Protein AF-A0A7S1RX67-F1 (afdb_monomer_lite)

Radius of gyration: 42.25 Å; chains: 1; bounding box: 93×53×155 Å

Secondary structure (DSSP, 8-state):
-HHHHHHHHHHHHHHHHHHHHHHHHHHHHHHHHHHHHHHHHHHHHHHHHHHHHHHHHHHHHHHHHHHHHHHHHHHHHHHHHHHHHHHT--TTSSSSPPPHHHHHHHHHHHHHHHHHHHHHHHHHHHHHHHHHHHHHHIIIIIS---PPPHHHHHHH---HHHHHTS-HHHHTPPTTTS--S----GGGS---TT--------TTSPP--------HHHHHHHHHHHHHSTT-------TTBPPHHHHHHHHHHTTTHHHHHHHHHHHHHHHHHHHHHHHHHHHHHHHHTS--HHHHHHHHHHHHHHHHHHHHHH-PPPSSS--SSTTGGGHHHHHHHHHHHHHHHHT-SS--HHHHHHHHHHHHHHHHHHHHHHHHHHHHHSPPPTTS-------TTS----TTS---GGGTTT-------SBPPTT---HHHHHHHHTS-----S--S------PPP----PPP-----TTTTS----HHHHHHHHHHHHHHHHHHHHHHHHHHHHHSSSSSSS----S---TT-----GGGGT--TT--SPTTSSPPPHHHHHHHHHHTTTSTTTGGGTTT--TT-----HHHHHHHHHHHHHHHS--

Foldseek 3Di:
DVVVVVVVVVVVVVVLQVVLLVVLLVVVVVVLVVLLVVVVVLLVVLQVVLVVLLVVLCVQLVVLQVLLVVLLVLLVVLLVVLVCCVPVLQFAPQFAHFWLLLVLQQVLLSVLLNLLSVLLNVLSVQLNVLSVVLSVCCDVQPSDRQDADPVNVVVSRDDSVVLVVDDPCSSRDDPPPPDPPDRPPCVPVPPVPPDPDPDPDPPPPPDDPPPDPDDPVVVVSVVCVCVSHLNNCPPDDPQFFDDPSLVSSLVSSVVRLLSSQSSVVSNLSSVLSSLSSVLSSLLRRCCTNVVHLVVSVVVLLVSLVVSVVSCVVQFDPFPFDPQPQPPLLNLSSVLSVLVSQLSVLLPDLAFDLVSLLSSLVSSLSSLVSQLSNLVSSLVQLFFDDLVGQDQFDPDVPAQDDDSPDGHRRRRRRVPPRDRGDGTDDVPDGDSSNVSSVVVVPPPVPDPPDDPDPPDPDPPPVPPPPPPDCPPCNPDPDDRSSVVVSVSSVVSSVSSVVSSVVSVVCQQVQDDDGSGHDGPRAGSSNHPDPQQVNQVQQDPDRDHPPPDDDDPVSVVVSVVCVVVCVVPPVPPPVDDPDDDPDRVVVVSVCVVVVVVVPPDD

pLDDT: mean 78.32, std 19.46, range [37.94, 98.62]

Sequence (600 aa):
MASAAAAEAAFGAGAAALGLFSYNRGNFQYDASLRFERFNAGREFALEQAEQYRGDMRALSALTQKKNTMYAIMASLCMALCVALYCAGRLGLHGPSPPAWIMGLWYTNNAAAFSFMALAIWLATHAAFRAQSASVSLLTRKIRVPVPTLKQLDQARKFASEFEQQSWGDMFRVPYISNNGAPKTDDTVEVKAGGKGSGSRSHSAPPGRRSRPASSWVREEFETDRAGTITGCAPMLPADAAPEHFRLYLQLQKEWFAYDIYARVCILLGLLSYVHALGYYGLGHINIELRAFWVAYATGFVLMVLHALLLRFDVVPSRSRREMLPRCEWLGPLAWLPAAIAMSLDFRVQFSYTAVAVCWVLIFISYAMQLLYTLRLLEIVLPDDRRSPLRPEERIGSSWWPESWRIPSTFQHVLYLVAPPRSLQPGQHDIVREIKEGASGDAEDGRAGDAGVAKPAPRTEVHPPAGPETPFGRTRHIEPWRLVASVVAALCAAWAFLLAGCVVDVVLGEQALVTAPHWSRPPMTRLSLEPHELGTPIGFPWPAGARPWLPEQMAWHEEKRRAEMETLGARRLSAPGAPRGSGVSAALDGLLSVLARAPR

Structure (mmCIF, N/CA/C/O backbone):
data_AF-A0A7S1RX67-F1
#
_entry.id   AF-A0A7S1RX67-F1
#
loop_
_atom_site.group_PDB
_atom_site.id
_atom_site.type_symbol
_atom_site.label_atom_id
_atom_site.label_alt_id
_atom_site.label_comp_id
_atom_site.label_asym_id
_atom_site.label_entity_id
_atom_site.label_seq_id
_atom_site.pdbx_PDB_ins_code
_atom_site.Cartn_x
_atom_site.Cartn_y
_atom_site.Cartn_z
_atom_site.occupancy
_atom_site.B_iso_or_equiv
_atom_site.auth_seq_id
_atom_site.auth_comp_id
_atom_site.auth_asym_id
_atom_site.auth_atom_id
_atom_site.pdbx_PDB_model_num
ATOM 1 N N . MET A 1 1 ? -46.265 -7.066 96.663 1.00 54.28 1 MET A N 1
ATOM 2 C CA . MET A 1 1 ? -44.890 -6.724 96.231 1.00 54.28 1 MET A CA 1
ATOM 3 C C . MET A 1 1 ? -44.466 -7.438 94.943 1.00 54.28 1 MET A C 1
ATOM 5 O O . MET A 1 1 ? -43.880 -6.774 94.104 1.00 54.28 1 MET A O 1
ATOM 9 N N . ALA A 1 2 ? -44.816 -8.712 94.705 1.00 53.94 2 ALA A N 1
ATOM 10 C CA . ALA A 1 2 ? -44.448 -9.414 93.460 1.00 53.94 2 ALA A CA 1
ATOM 11 C C . ALA A 1 2 ? -45.041 -8.817 92.156 1.00 53.94 2 ALA A C 1
ATOM 13 O O . ALA A 1 2 ? -44.400 -8.878 91.114 1.00 53.94 2 ALA A O 1
ATOM 14 N N . SER A 1 3 ? -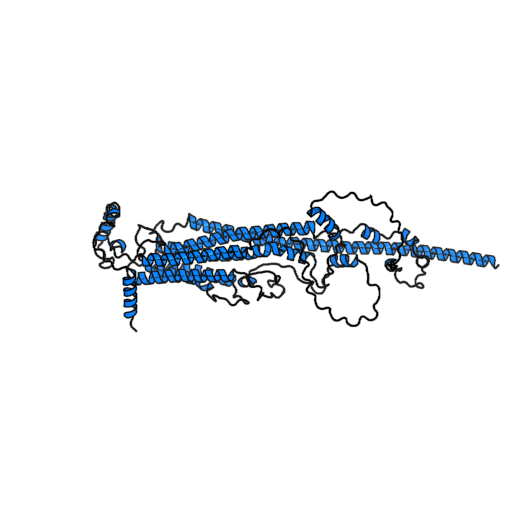46.225 -8.190 92.201 1.00 62.12 3 SER A N 1
ATOM 15 C CA . SER A 1 3 ? -46.851 -7.567 91.019 1.00 62.12 3 SER A CA 1
ATOM 16 C C . SER A 1 3 ? -46.200 -6.246 90.586 1.00 62.12 3 SER A C 1
ATOM 18 O O . SER A 1 3 ? -46.192 -5.938 89.399 1.00 62.12 3 SER A O 1
ATOM 20 N N . ALA A 1 4 ? -45.629 -5.482 91.522 1.00 68.25 4 ALA A N 1
ATOM 21 C CA . ALA A 1 4 ? -44.970 -4.207 91.225 1.00 68.25 4 ALA A CA 1
ATOM 22 C C . ALA A 1 4 ? -43.595 -4.422 90.571 1.00 68.25 4 ALA A C 1
ATOM 24 O O . ALA A 1 4 ? -43.292 -3.796 89.561 1.00 68.25 4 ALA A O 1
ATOM 25 N N . ALA A 1 5 ? -42.820 -5.391 91.072 1.00 69.62 5 ALA A N 1
ATOM 26 C CA . ALA A 1 5 ? -41.531 -5.765 90.487 1.00 69.62 5 ALA A CA 1
ATOM 27 C C . ALA A 1 5 ? -41.673 -6.338 89.062 1.00 69.62 5 ALA A C 1
ATOM 29 O O . ALA A 1 5 ? -40.846 -6.068 88.196 1.00 69.62 5 ALA A O 1
ATOM 30 N N . ALA A 1 6 ? -42.748 -7.090 88.790 1.00 69.94 6 ALA A N 1
ATOM 31 C CA . ALA A 1 6 ? -43.045 -7.587 87.446 1.00 69.94 6 ALA A CA 1
ATOM 32 C C . ALA A 1 6 ? -43.412 -6.456 86.466 1.00 69.94 6 ALA A C 1
ATOM 34 O O . ALA A 1 6 ? -43.026 -6.510 85.300 1.00 69.94 6 ALA A O 1
ATOM 35 N N . ALA A 1 7 ? -44.115 -5.420 86.936 1.00 71.19 7 ALA A N 1
ATOM 36 C CA . ALA A 1 7 ? -44.466 -4.258 86.123 1.00 71.19 7 ALA A CA 1
ATOM 37 C C . ALA A 1 7 ? -43.240 -3.385 85.796 1.00 71.19 7 ALA A C 1
ATOM 39 O O . ALA A 1 7 ? -43.078 -2.985 84.645 1.00 71.19 7 ALA A O 1
ATOM 40 N N . GLU A 1 8 ? -42.344 -3.147 86.760 1.00 73.38 8 GLU A N 1
ATOM 41 C CA . GLU A 1 8 ? -41.085 -2.424 86.516 1.00 73.38 8 GLU A CA 1
ATOM 42 C C . GLU A 1 8 ? -40.151 -3.190 85.569 1.00 73.38 8 GLU A C 1
ATOM 44 O O . GLU A 1 8 ? -39.600 -2.599 84.641 1.00 73.38 8 GLU A O 1
ATOM 49 N N . ALA A 1 9 ? -40.026 -4.512 85.733 1.00 72.81 9 ALA A N 1
ATOM 50 C CA . ALA A 1 9 ? -39.234 -5.347 84.830 1.00 72.81 9 ALA A CA 1
ATOM 51 C C . ALA A 1 9 ? -39.811 -5.369 83.401 1.00 72.81 9 ALA A C 1
ATOM 53 O O . ALA A 1 9 ? -39.056 -5.280 82.432 1.00 72.81 9 ALA A O 1
ATOM 54 N N . ALA A 1 10 ? -41.140 -5.428 83.255 1.00 74.50 10 ALA A N 1
ATOM 55 C CA . ALA A 1 10 ? -41.805 -5.356 81.954 1.00 74.50 10 ALA A CA 1
ATOM 56 C C . ALA A 1 10 ? -41.631 -3.980 81.286 1.00 74.50 10 ALA A C 1
ATOM 58 O O . ALA A 1 10 ? -41.394 -3.909 80.079 1.00 74.50 10 ALA A O 1
ATOM 59 N N . PHE A 1 11 ? -41.689 -2.890 82.060 1.00 79.88 11 PHE A N 1
ATOM 60 C CA . PHE A 1 11 ? -41.473 -1.535 81.547 1.00 79.88 11 PHE A CA 1
ATOM 61 C C . PHE A 1 11 ? -40.015 -1.317 81.116 1.00 79.88 11 PHE A C 1
ATOM 63 O O . PHE A 1 11 ? -39.762 -0.789 80.033 1.00 79.88 11 PHE A O 1
ATOM 70 N N . GLY A 1 12 ? -39.052 -1.796 81.914 1.00 79.75 12 GLY A N 1
ATOM 71 C CA . GLY A 1 12 ? -37.626 -1.764 81.581 1.00 79.75 12 GLY A CA 1
ATOM 72 C C . GLY A 1 12 ? -37.285 -2.591 80.337 1.00 79.75 12 GLY A C 1
ATOM 73 O O . GLY A 1 12 ? -36.572 -2.109 79.456 1.00 79.75 12 GLY A O 1
ATOM 74 N N . ALA A 1 13 ? -37.851 -3.796 80.208 1.00 80.75 13 ALA A N 1
ATOM 75 C CA . ALA A 1 13 ? -37.691 -4.632 79.018 1.00 80.75 13 ALA A CA 1
ATOM 76 C C . ALA A 1 13 ? -38.322 -3.991 77.769 1.00 80.75 13 ALA A C 1
ATOM 78 O O . ALA A 1 13 ? -37.726 -4.030 76.694 1.00 80.75 13 ALA A O 1
ATOM 79 N N . GLY A 1 14 ? -39.487 -3.348 77.909 1.00 83.75 14 GLY A N 1
ATOM 80 C CA . GLY A 1 14 ? -40.140 -2.609 76.826 1.00 83.75 14 GLY A CA 1
ATOM 81 C C . GLY A 1 14 ? -39.328 -1.399 76.355 1.00 83.75 14 GLY A C 1
ATOM 82 O O . GLY A 1 14 ? -39.130 -1.221 75.154 1.00 83.75 14 GLY A O 1
ATOM 83 N N . ALA A 1 15 ? -38.788 -0.605 77.285 1.00 85.81 15 ALA A N 1
ATOM 84 C CA . ALA A 1 15 ? -37.923 0.529 76.963 1.00 85.81 15 ALA A CA 1
ATOM 85 C C . ALA A 1 15 ? -36.615 0.083 76.283 1.00 85.81 15 ALA A C 1
ATOM 87 O O . ALA A 1 15 ? -36.203 0.684 75.290 1.00 85.81 15 ALA A O 1
ATOM 88 N N . ALA A 1 16 ? -36.000 -1.006 76.758 1.00 85.38 16 ALA A N 1
ATOM 89 C CA . ALA A 1 16 ? -34.810 -1.586 76.137 1.00 85.38 16 ALA A CA 1
ATOM 90 C C . ALA A 1 16 ? -35.102 -2.148 74.734 1.00 85.38 16 ALA A C 1
ATOM 92 O O . ALA A 1 16 ? -34.321 -1.916 73.813 1.00 85.38 16 ALA A O 1
ATOM 93 N N . ALA A 1 17 ? -36.239 -2.826 74.539 1.00 85.56 17 ALA A N 1
ATOM 94 C CA . ALA A 1 17 ? -36.658 -3.342 73.235 1.00 85.56 17 ALA A CA 1
ATOM 95 C C . ALA A 1 17 ? -36.940 -2.213 72.226 1.00 85.56 17 ALA A C 1
ATOM 97 O O . ALA A 1 17 ? -36.515 -2.303 71.075 1.00 85.56 17 ALA A O 1
ATOM 98 N N . LEU A 1 18 ? -37.588 -1.123 72.653 1.00 89.69 18 LEU A N 1
ATOM 99 C CA . LEU A 1 18 ? -37.806 0.072 71.825 1.00 89.69 18 LEU A CA 1
ATOM 100 C C . LEU A 1 18 ? -36.490 0.797 71.500 1.00 89.69 18 LEU A C 1
ATOM 102 O O . LEU A 1 18 ? -36.287 1.247 70.368 1.00 89.69 18 LEU A O 1
ATOM 106 N N . GLY A 1 19 ? -35.572 0.874 72.467 1.00 90.69 19 GLY A N 1
ATOM 107 C CA . GLY A 1 19 ? -34.217 1.391 72.272 1.00 90.69 19 GLY A CA 1
ATOM 108 C C . GLY A 1 19 ? -33.421 0.577 71.246 1.00 90.69 19 GLY A C 1
ATOM 109 O O . GLY A 1 19 ? -32.862 1.143 70.310 1.00 90.69 19 GLY A O 1
ATOM 110 N N . LEU A 1 20 ? -33.437 -0.753 71.356 1.00 88.62 20 LEU A N 1
ATOM 111 C CA . LEU A 1 20 ? -32.789 -1.662 70.403 1.00 88.62 20 LEU A CA 1
ATOM 112 C C . LEU A 1 20 ? -33.409 -1.570 69.006 1.00 88.62 20 LEU A C 1
ATOM 114 O O . LEU A 1 20 ? -32.685 -1.463 68.019 1.00 88.62 20 LEU A O 1
ATOM 118 N N . PHE A 1 21 ? -34.740 -1.552 68.916 1.00 91.62 21 PHE A N 1
ATOM 119 C CA . PHE A 1 21 ? -35.448 -1.417 67.645 1.00 91.62 21 PHE A CA 1
ATOM 120 C C . PHE A 1 21 ? -35.114 -0.097 66.942 1.00 91.62 21 PHE A C 1
ATOM 122 O O . PHE A 1 21 ? -34.783 -0.092 65.757 1.00 91.62 21 PHE A O 1
ATOM 129 N N . SER A 1 22 ? -35.169 1.027 67.666 1.00 92.06 22 SER A N 1
ATOM 130 C CA . SER A 1 22 ? -34.840 2.341 67.099 1.00 92.06 22 SER A CA 1
ATOM 131 C C . SER A 1 22 ? -33.378 2.430 66.651 1.00 92.06 22 SER A C 1
ATOM 133 O O . SER A 1 22 ? -33.113 2.932 65.557 1.00 92.06 22 SER A O 1
ATOM 135 N N . TYR A 1 23 ? -32.447 1.870 67.428 1.00 91.44 23 TYR A N 1
ATOM 136 C CA . TYR A 1 23 ? -31.034 1.789 67.061 1.00 91.44 23 TYR A CA 1
ATOM 137 C C . TYR A 1 23 ? -30.811 0.952 65.794 1.00 91.44 23 TYR A C 1
ATOM 139 O O . TYR A 1 23 ? -30.184 1.427 64.847 1.00 91.44 23 TYR A O 1
ATOM 147 N N . ASN A 1 24 ? -31.365 -0.263 65.732 1.00 89.31 24 ASN A N 1
ATOM 148 C CA . ASN A 1 24 ? -31.209 -1.156 64.582 1.00 89.31 24 ASN A CA 1
ATOM 149 C C . ASN A 1 24 ? -31.867 -0.593 63.323 1.00 89.31 24 ASN A C 1
ATOM 151 O O . ASN A 1 24 ? -31.288 -0.690 62.243 1.00 89.31 24 ASN A O 1
ATOM 155 N N . ARG A 1 25 ? -33.025 0.063 63.456 1.00 91.62 25 ARG A N 1
ATOM 156 C CA . ARG A 1 25 ? -33.674 0.778 62.352 1.00 91.62 25 ARG A CA 1
ATOM 157 C C . ARG A 1 25 ? -32.799 1.915 61.830 1.00 91.62 25 ARG A C 1
ATOM 159 O O . ARG A 1 25 ? -32.645 2.051 60.619 1.00 91.62 25 ARG A O 1
ATOM 166 N N . GLY A 1 26 ? -32.221 2.718 62.726 1.00 92.81 26 GLY A N 1
ATOM 167 C CA . GLY A 1 26 ? -31.303 3.799 62.358 1.00 92.81 26 GLY A CA 1
ATOM 168 C C . GLY A 1 26 ? -30.044 3.275 61.665 1.00 92.81 26 GLY A C 1
ATOM 169 O O . GLY A 1 26 ? -29.654 3.788 60.619 1.00 92.81 26 GLY A O 1
ATOM 170 N N . ASN A 1 27 ? -29.460 2.196 62.189 1.00 89.19 27 ASN A N 1
ATOM 171 C CA . ASN A 1 27 ? -28.292 1.553 61.593 1.00 89.19 27 ASN A CA 1
ATOM 172 C C . ASN A 1 27 ? -28.611 0.924 60.224 1.00 89.19 27 ASN A C 1
ATOM 174 O O . ASN A 1 27 ? -27.826 1.055 59.289 1.00 89.19 27 ASN A O 1
ATOM 178 N N . PHE A 1 28 ? -29.787 0.305 60.068 1.00 87.31 28 PHE A N 1
ATOM 179 C CA . PHE A 1 28 ? -30.263 -0.199 58.778 1.00 87.31 28 PHE A CA 1
ATOM 180 C C . PHE A 1 28 ? -30.404 0.930 57.755 1.00 87.31 28 PHE A C 1
ATOM 182 O O . PHE A 1 28 ? -29.954 0.782 56.623 1.00 87.31 28 PHE A O 1
ATOM 189 N N . GLN A 1 29 ? -30.999 2.063 58.141 1.00 89.38 29 GLN A N 1
ATOM 190 C CA . GLN A 1 29 ? -31.140 3.223 57.257 1.00 89.38 29 GLN A CA 1
ATOM 191 C C . GLN A 1 29 ? -29.779 3.802 56.850 1.00 89.38 29 GLN A C 1
ATOM 193 O O . GLN A 1 29 ? -29.591 4.134 55.682 1.00 89.38 29 GLN A O 1
ATOM 198 N N . TYR A 1 30 ? -28.828 3.871 57.783 1.00 90.56 30 TYR A N 1
ATOM 199 C CA . TYR A 1 30 ? -27.465 4.328 57.514 1.00 90.56 30 TYR A CA 1
ATOM 200 C C . TYR A 1 30 ? -26.695 3.378 56.579 1.00 90.56 30 TYR A C 1
ATOM 202 O O . TYR A 1 30 ? -26.068 3.815 55.613 1.00 90.56 30 TYR A O 1
ATOM 210 N N . ASP A 1 31 ? -26.775 2.063 56.797 1.00 85.56 31 ASP A N 1
ATOM 211 C CA . ASP A 1 31 ? -26.164 1.089 55.885 1.00 85.56 31 ASP A CA 1
ATOM 212 C C . ASP A 1 31 ? -26.857 1.097 54.513 1.00 85.56 31 ASP A C 1
ATOM 214 O O . ASP A 1 31 ? -26.191 1.027 53.482 1.00 85.56 31 ASP A O 1
ATOM 218 N N . ALA A 1 32 ? -28.183 1.264 54.466 1.00 85.44 32 ALA A N 1
ATOM 219 C CA . ALA A 1 32 ? -28.921 1.423 53.215 1.00 85.44 32 ALA A CA 1
ATOM 220 C C . ALA A 1 32 ? -28.439 2.650 52.420 1.00 85.44 32 ALA A C 1
ATOM 222 O O . ALA A 1 32 ? -28.212 2.526 51.213 1.00 85.44 32 ALA A O 1
ATOM 223 N N . SER A 1 33 ? -28.200 3.798 53.073 1.00 89.06 33 SER A N 1
ATOM 224 C CA . SER A 1 33 ? -27.614 4.965 52.399 1.00 89.06 33 SER A CA 1
ATOM 225 C C . SER A 1 33 ? -26.193 4.690 51.908 1.00 89.06 33 SER A C 1
ATOM 227 O O . SER A 1 33 ? -25.906 4.949 50.742 1.00 89.06 33 SER A O 1
ATOM 229 N N . LEU A 1 34 ? -25.332 4.067 52.723 1.00 88.56 34 LEU A N 1
ATOM 230 C CA . LEU A 1 34 ? -23.962 3.725 52.317 1.00 88.56 34 LEU A CA 1
ATOM 231 C C . LEU A 1 34 ? -23.909 2.696 51.176 1.00 88.56 34 LEU A C 1
ATOM 233 O O . LEU A 1 34 ? -22.996 2.718 50.350 1.00 88.56 34 LEU A O 1
ATOM 237 N N . ARG A 1 35 ? -24.852 1.750 51.110 1.00 84.50 35 ARG A N 1
ATOM 238 C CA . ARG A 1 35 ? -24.973 0.808 49.982 1.00 84.50 35 ARG A CA 1
ATOM 239 C C . ARG A 1 35 ? -25.357 1.535 48.702 1.00 84.50 35 ARG A C 1
ATOM 241 O O . ARG A 1 35 ? -24.759 1.269 47.662 1.00 84.50 35 ARG A O 1
ATOM 248 N N . PHE A 1 36 ? -26.317 2.454 48.779 1.00 88.06 36 PHE A N 1
ATOM 249 C CA . PHE A 1 36 ? -26.722 3.252 47.628 1.00 88.06 36 PHE A CA 1
ATOM 250 C C . PHE A 1 36 ? -25.599 4.192 47.163 1.00 88.06 36 PHE A C 1
ATOM 252 O O . PHE A 1 36 ? -25.351 4.303 45.965 1.00 88.06 36 PHE A O 1
ATOM 259 N N . GLU A 1 37 ? -24.856 4.802 48.090 1.00 91.75 37 GLU A N 1
ATOM 260 C CA . GLU A 1 37 ? -23.658 5.591 47.778 1.00 91.75 37 GLU A CA 1
ATOM 261 C C . GLU A 1 37 ? -22.576 4.747 47.099 1.00 91.75 37 GLU A C 1
ATOM 263 O O . GLU A 1 37 ? -22.081 5.137 46.045 1.00 91.75 37 GLU A O 1
ATOM 268 N N . ARG A 1 38 ? -22.261 3.554 47.625 1.00 87.00 38 ARG A N 1
ATOM 269 C CA . ARG A 1 38 ? -21.323 2.614 46.980 1.00 87.00 38 ARG A CA 1
ATOM 270 C C . ARG A 1 38 ? -21.782 2.208 45.582 1.00 87.00 38 ARG A C 1
ATOM 272 O O . ARG A 1 38 ? -20.966 2.151 44.665 1.00 87.00 38 ARG A O 1
ATOM 279 N N . PHE A 1 39 ? -23.079 1.949 45.411 1.00 87.00 39 PHE A N 1
ATOM 280 C CA . PHE A 1 39 ? -23.664 1.663 44.105 1.00 87.00 39 PHE A CA 1
ATOM 281 C C . PHE A 1 39 ? -23.451 2.833 43.136 1.00 87.00 39 PHE A C 1
ATOM 283 O O . PHE A 1 39 ? -22.985 2.613 42.020 1.00 87.00 39 PHE A O 1
ATOM 290 N N . ASN A 1 40 ? -23.730 4.068 43.560 1.00 91.06 40 ASN A N 1
ATOM 291 C CA . ASN A 1 40 ? -23.534 5.255 42.728 1.00 91.06 40 ASN A CA 1
ATOM 292 C C . ASN A 1 40 ? -22.056 5.490 42.395 1.00 91.06 40 ASN A C 1
ATOM 294 O O . ASN A 1 40 ? -21.748 5.713 41.229 1.00 91.06 40 ASN A O 1
ATOM 298 N N . ALA A 1 41 ? -21.150 5.361 43.368 1.00 91.31 41 ALA A N 1
ATOM 299 C CA . ALA A 1 41 ? -19.711 5.518 43.155 1.00 91.31 41 ALA A CA 1
ATOM 300 C C . ALA A 1 41 ? -19.168 4.491 42.148 1.00 91.31 41 ALA A C 1
ATOM 302 O O . ALA A 1 41 ? -18.464 4.844 41.206 1.00 91.31 41 ALA A O 1
ATOM 303 N N . GLY A 1 42 ? -19.563 3.217 42.275 1.00 87.31 42 GLY A N 1
ATOM 304 C CA . GLY A 1 42 ? -19.204 2.188 41.295 1.00 87.31 42 GLY A CA 1
ATOM 305 C C . GLY A 1 42 ? -19.714 2.518 39.889 1.00 87.31 42 GLY A C 1
ATOM 306 O O . GLY A 1 42 ? -19.028 2.270 38.899 1.00 87.31 42 GLY A O 1
ATOM 307 N N . ARG A 1 43 ? -20.900 3.131 39.780 1.00 87.50 43 ARG A N 1
ATOM 308 C CA . ARG A 1 43 ? -21.431 3.599 38.494 1.00 87.50 43 ARG A CA 1
ATOM 309 C C . ARG A 1 43 ? -20.689 4.799 37.948 1.00 87.50 43 ARG A C 1
ATOM 311 O O . ARG A 1 43 ? -20.453 4.812 36.750 1.00 87.50 43 ARG A O 1
ATOM 318 N N . GLU A 1 44 ? -20.308 5.754 38.778 1.00 93.25 44 GLU A N 1
ATOM 319 C CA . GLU A 1 44 ? -19.512 6.907 38.359 1.00 93.25 44 GLU A CA 1
ATOM 320 C C . GLU A 1 44 ? -18.194 6.458 37.717 1.00 93.25 44 GLU A C 1
ATOM 322 O O . GLU A 1 44 ? -17.943 6.789 36.559 1.00 93.25 44 GLU A O 1
ATOM 327 N N . PHE A 1 45 ? -17.446 5.559 38.366 1.00 92.62 45 PHE A N 1
ATOM 328 C CA . PHE A 1 45 ? -16.233 4.981 37.773 1.00 92.62 45 PHE A CA 1
ATOM 329 C C . PHE A 1 45 ? -16.507 4.207 36.472 1.00 92.62 45 PHE A C 1
ATOM 331 O O . PHE A 1 45 ? -15.725 4.272 35.523 1.00 92.62 45 PHE A O 1
ATOM 338 N N . ALA A 1 46 ? -17.637 3.499 36.381 1.00 87.94 46 ALA A N 1
ATOM 339 C CA . ALA A 1 46 ? -18.037 2.811 35.152 1.00 87.94 46 ALA A CA 1
ATOM 340 C C . ALA A 1 46 ? -18.374 3.781 34.010 1.00 87.94 46 ALA A C 1
ATOM 342 O O . ALA A 1 46 ? -18.109 3.483 32.844 1.00 87.94 46 ALA A O 1
ATOM 343 N N . LEU A 1 47 ? -18.991 4.922 34.330 1.00 91.19 47 LEU A N 1
ATOM 344 C CA . LEU A 1 47 ? -19.303 5.983 33.376 1.00 91.19 47 LEU A CA 1
ATOM 345 C C . LEU A 1 47 ? -18.013 6.606 32.838 1.00 91.19 47 LEU A C 1
ATOM 347 O O . LEU A 1 47 ? -17.868 6.715 31.620 1.00 91.19 47 LEU A O 1
ATOM 351 N N . GLU A 1 48 ? -17.066 6.933 33.719 1.00 94.94 48 GLU A N 1
ATOM 352 C CA . GLU A 1 48 ? -15.748 7.453 33.342 1.00 94.94 48 GLU A CA 1
ATOM 353 C C . GLU A 1 48 ? -14.978 6.458 32.465 1.00 94.94 48 GLU A C 1
ATOM 355 O O . GLU A 1 48 ? -14.457 6.821 31.409 1.00 94.94 48 GLU A O 1
ATOM 360 N N . GLN A 1 49 ? -14.955 5.175 32.836 1.00 92.06 49 GLN A N 1
ATOM 361 C CA . GLN A 1 49 ? -14.298 4.150 32.024 1.00 92.06 49 GLN A CA 1
ATOM 362 C C . GLN A 1 49 ? -14.992 3.958 30.665 1.00 92.06 49 GLN A C 1
ATOM 364 O O . GLN A 1 49 ? -14.328 3.812 29.637 1.00 92.06 49 GLN A O 1
ATOM 369 N N . ALA A 1 50 ? -16.325 4.011 30.609 1.00 91.12 50 ALA A N 1
ATOM 370 C CA . ALA A 1 50 ? -17.049 3.975 29.341 1.00 91.12 50 ALA A CA 1
ATOM 371 C C . ALA A 1 50 ? -16.741 5.205 28.467 1.00 91.12 50 ALA A C 1
ATOM 373 O O . ALA A 1 50 ? -16.685 5.093 27.238 1.00 91.12 50 ALA A O 1
ATOM 374 N N . GLU A 1 51 ? -16.517 6.376 29.066 1.00 94.75 51 GLU A N 1
ATOM 375 C CA . GLU A 1 51 ? -16.046 7.558 28.348 1.00 94.75 51 GLU A CA 1
ATOM 376 C C . GLU A 1 51 ? -14.631 7.361 27.789 1.00 94.75 51 GLU A C 1
ATOM 378 O O . GLU A 1 51 ? -14.416 7.661 26.609 1.00 94.75 51 GLU A O 1
ATOM 383 N N . GLN A 1 52 ? -13.712 6.769 28.562 1.00 94.75 52 GLN A N 1
ATOM 384 C CA . GLN A 1 52 ? -12.377 6.386 28.082 1.00 94.75 52 GLN A CA 1
ATOM 385 C C . GLN A 1 52 ? -12.472 5.448 26.874 1.00 94.75 52 GLN A C 1
ATOM 387 O O . GLN A 1 52 ? -11.882 5.739 25.835 1.00 94.75 52 GLN A O 1
ATOM 392 N N . TYR A 1 53 ? -13.317 4.411 26.934 1.00 94.12 53 TYR A N 1
ATOM 393 C CA . TYR A 1 53 ? -13.533 3.502 25.801 1.00 94.12 53 TYR A CA 1
ATOM 394 C C . TYR A 1 53 ? -14.017 4.252 24.562 1.00 94.12 53 TYR A C 1
ATOM 396 O O . TYR A 1 53 ? -13.562 4.008 23.447 1.00 94.12 53 TYR A O 1
ATOM 404 N N . ARG A 1 54 ? -14.930 5.214 24.722 1.00 94.62 54 ARG A N 1
ATOM 405 C CA . ARG A 1 54 ? -15.388 6.049 23.601 1.00 94.62 54 ARG A CA 1
ATOM 406 C C . ARG A 1 54 ? -14.267 6.951 23.077 1.00 94.62 54 ARG A C 1
ATOM 408 O O . ARG A 1 54 ? -14.212 7.195 21.870 1.00 94.62 54 ARG A O 1
ATOM 415 N N . GLY A 1 55 ? -13.400 7.454 23.953 1.00 96.69 55 GLY A N 1
ATOM 416 C CA . GLY A 1 55 ? -12.188 8.198 23.612 1.00 96.69 55 GLY A CA 1
ATOM 417 C C . GLY A 1 55 ? -11.225 7.377 22.755 1.00 96.69 55 GLY A C 1
ATOM 418 O O . GLY A 1 55 ? -10.884 7.808 21.650 1.00 96.69 55 GLY A O 1
ATOM 419 N N . ASP A 1 56 ? -10.889 6.166 23.198 1.00 95.31 56 ASP A N 1
ATOM 420 C CA . ASP A 1 56 ? -9.986 5.239 22.504 1.00 95.31 56 ASP A CA 1
ATOM 421 C C . ASP A 1 56 ? -10.476 4.937 21.087 1.00 95.31 56 ASP A C 1
ATOM 423 O O . ASP A 1 56 ? -9.735 5.036 20.108 1.00 95.31 56 ASP A O 1
ATOM 427 N N . MET A 1 57 ? -11.770 4.663 20.943 1.00 94.31 57 MET A N 1
ATOM 428 C CA . MET A 1 57 ? -12.391 4.374 19.651 1.00 94.31 57 MET A CA 1
ATOM 429 C C . MET A 1 57 ? -12.317 5.545 18.675 1.00 94.31 57 MET A C 1
ATOM 431 O O . MET A 1 57 ? -12.032 5.357 17.484 1.00 94.31 57 MET A O 1
ATOM 435 N N . ARG A 1 58 ? -12.558 6.768 19.161 1.00 96.06 58 ARG A N 1
ATOM 436 C CA . ARG A 1 58 ? -12.400 7.982 18.353 1.00 96.06 58 ARG A CA 1
ATOM 437 C C . ARG A 1 58 ? -10.940 8.176 17.966 1.00 96.06 58 ARG A C 1
ATOM 439 O O . ARG A 1 58 ? -10.680 8.417 16.794 1.00 96.06 58 ARG A O 1
ATOM 446 N N . ALA A 1 59 ? -10.001 8.017 18.896 1.00 96.12 59 ALA A N 1
ATOM 447 C CA . ALA A 1 59 ? -8.577 8.203 18.636 1.00 96.12 59 ALA A CA 1
ATOM 448 C C . ALA A 1 59 ? -8.033 7.193 17.607 1.00 96.12 59 ALA A C 1
ATOM 450 O O . ALA A 1 59 ? -7.416 7.589 16.616 1.00 96.12 59 ALA A O 1
ATOM 451 N N . LEU A 1 60 ? -8.327 5.901 17.782 1.00 93.75 60 LEU A N 1
ATOM 452 C CA . LEU A 1 60 ? -7.884 4.828 16.885 1.00 93.75 60 LEU A CA 1
ATOM 453 C C . LEU A 1 60 ? -8.436 4.992 15.460 1.00 93.75 60 LEU A C 1
ATOM 455 O O . LEU A 1 60 ? -7.706 4.855 14.470 1.00 93.75 60 LEU A O 1
ATOM 459 N N . SER A 1 61 ? -9.723 5.324 15.341 1.00 95.06 61 SER A N 1
ATOM 460 C CA . SER A 1 61 ? -10.352 5.554 14.035 1.00 95.06 61 SER A CA 1
ATOM 461 C C . SER A 1 61 ? -9.891 6.862 13.384 1.00 95.06 61 SER A C 1
ATOM 463 O O . SER A 1 61 ? -9.618 6.874 12.181 1.00 95.06 61 SER A O 1
ATOM 465 N N . ALA A 1 62 ? -9.725 7.938 14.159 1.00 96.25 62 ALA A N 1
ATOM 466 C CA . ALA A 1 62 ? -9.216 9.221 13.677 1.00 96.25 62 ALA A CA 1
ATOM 467 C C . ALA A 1 62 ? -7.778 9.114 13.161 1.00 96.25 62 ALA A C 1
ATOM 469 O O . ALA A 1 62 ? -7.448 9.732 12.150 1.00 96.25 62 ALA A O 1
ATOM 470 N N . LEU A 1 63 ? -6.930 8.295 13.793 1.00 95.56 63 LEU A N 1
ATOM 471 C CA . LEU A 1 63 ? -5.580 8.029 13.296 1.00 95.56 63 LEU A CA 1
ATOM 472 C C . LEU A 1 63 ? -5.615 7.408 11.894 1.00 95.56 63 LEU A C 1
ATOM 474 O O . LEU A 1 63 ? -4.920 7.877 10.991 1.00 95.56 63 LEU A O 1
ATOM 478 N N . THR A 1 64 ? -6.463 6.394 11.695 1.00 95.88 64 THR A N 1
ATOM 479 C CA . THR A 1 64 ? -6.638 5.742 10.387 1.00 95.88 64 THR A CA 1
ATOM 480 C C . THR A 1 64 ? -7.145 6.734 9.342 1.00 95.88 64 THR A C 1
ATOM 482 O O . THR A 1 64 ? -6.601 6.784 8.239 1.00 95.88 64 THR A O 1
ATOM 485 N N . GLN A 1 65 ? -8.142 7.554 9.693 1.00 97.00 65 GLN A N 1
ATOM 486 C CA . GLN A 1 65 ? -8.688 8.591 8.813 1.00 97.00 65 GLN A CA 1
ATOM 487 C C . GLN A 1 65 ? -7.620 9.615 8.429 1.00 97.00 65 GLN A C 1
ATOM 489 O O . GLN A 1 65 ? -7.361 9.812 7.248 1.00 97.00 65 GLN A O 1
ATOM 494 N N . LYS A 1 66 ? -6.952 10.229 9.412 1.00 97.25 66 LYS A N 1
ATOM 495 C CA . LYS A 1 66 ? -5.941 11.266 9.176 1.00 97.25 66 LYS A CA 1
ATOM 496 C C . LYS A 1 66 ? -4.806 10.744 8.301 1.00 97.25 66 LYS A C 1
ATOM 498 O O . LYS A 1 66 ? -4.432 11.403 7.335 1.00 97.25 66 LYS A O 1
ATOM 503 N N . LYS A 1 67 ? -4.293 9.549 8.605 1.00 96.75 67 LYS A N 1
ATOM 504 C CA . LYS A 1 67 ? -3.227 8.906 7.830 1.00 96.75 67 LYS A CA 1
ATOM 505 C C . LYS A 1 67 ? -3.652 8.654 6.380 1.00 96.75 67 LYS A C 1
ATOM 507 O O . LYS A 1 67 ? -2.950 9.068 5.462 1.00 96.75 67 LYS A O 1
ATOM 512 N N . ASN A 1 68 ? -4.808 8.029 6.164 1.00 97.88 68 ASN A N 1
ATOM 513 C CA . ASN A 1 68 ? -5.280 7.713 4.816 1.00 97.88 68 ASN A CA 1
ATOM 514 C C . ASN A 1 68 ? -5.665 8.963 4.012 1.00 97.88 68 ASN A C 1
ATOM 516 O O . ASN A 1 68 ? -5.402 9.032 2.815 1.00 97.88 68 ASN A O 1
ATOM 520 N N . THR A 1 69 ? -6.193 10.003 4.653 1.00 98.06 69 THR A N 1
ATOM 521 C CA . THR A 1 69 ? -6.404 11.295 3.990 1.00 98.06 69 THR A CA 1
ATOM 522 C C . THR A 1 69 ? -5.080 1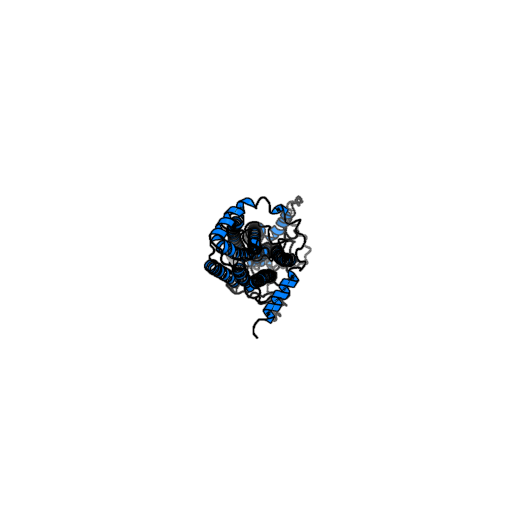1.892 3.506 1.00 98.06 69 THR A C 1
ATOM 524 O O . THR A 1 69 ? -5.004 12.361 2.373 1.00 98.06 69 THR A O 1
ATOM 527 N N . MET A 1 70 ? -4.007 11.814 4.303 1.00 98.12 70 MET A N 1
ATOM 528 C CA . MET A 1 70 ? -2.675 12.268 3.871 1.00 98.12 70 MET A CA 1
ATOM 529 C C . MET A 1 70 ? -2.131 11.439 2.702 1.00 98.12 70 MET A C 1
ATOM 531 O O . MET A 1 70 ? -1.552 12.000 1.773 1.00 98.12 70 MET A O 1
ATOM 535 N N . TYR A 1 71 ? -2.360 10.123 2.707 1.00 97.94 71 TYR A N 1
ATOM 536 C CA . TYR A 1 71 ? -2.029 9.247 1.580 1.00 97.94 71 TYR A CA 1
ATOM 537 C C . TYR A 1 71 ? -2.755 9.662 0.298 1.00 97.94 71 TYR A C 1
ATOM 539 O O . TYR A 1 71 ? -2.112 9.827 -0.737 1.00 97.94 71 TYR A O 1
ATOM 547 N N . ALA A 1 72 ? -4.064 9.907 0.371 1.00 98.50 72 ALA A N 1
ATOM 548 C CA . ALA A 1 72 ? -4.848 10.357 -0.774 1.00 98.50 72 ALA A CA 1
ATOM 549 C C . ALA A 1 72 ? -4.383 11.726 -1.304 1.00 98.50 72 ALA A C 1
ATOM 551 O O . ALA A 1 72 ? -4.266 11.899 -2.517 1.00 98.50 72 ALA A O 1
ATOM 552 N N . ILE A 1 73 ? -4.067 12.682 -0.421 1.00 98.44 73 ILE A N 1
ATOM 553 C CA . ILE A 1 73 ? -3.548 14.004 -0.814 1.00 98.44 73 ILE A CA 1
ATOM 554 C C . ILE A 1 73 ? -2.201 13.862 -1.530 1.00 98.44 73 ILE A C 1
ATOM 556 O O . ILE A 1 73 ? -2.040 14.381 -2.633 1.00 98.44 73 ILE A O 1
ATOM 560 N N . MET A 1 74 ? -1.254 13.125 -0.941 1.00 98.19 74 MET A N 1
ATOM 561 C CA . MET A 1 74 ? 0.066 12.905 -1.539 1.00 98.19 74 MET A CA 1
ATOM 562 C C . MET A 1 74 ? -0.051 12.239 -2.915 1.00 98.19 74 MET A C 1
ATOM 564 O O . MET A 1 74 ? 0.524 12.719 -3.890 1.00 98.19 74 MET A O 1
ATOM 568 N N . ALA A 1 75 ? -0.853 11.176 -3.013 1.00 98.44 75 ALA A N 1
ATOM 569 C CA . ALA A 1 75 ? -1.084 10.482 -4.272 1.00 98.44 75 ALA A CA 1
ATOM 570 C C . ALA A 1 75 ? -1.741 11.391 -5.324 1.00 98.44 75 ALA A C 1
ATOM 572 O O . ALA A 1 75 ? -1.362 11.338 -6.491 1.00 98.44 75 ALA A O 1
ATOM 573 N N . SER A 1 76 ? -2.657 12.279 -4.923 1.00 98.50 76 SER A N 1
ATOM 574 C CA . SER A 1 76 ? -3.291 13.250 -5.829 1.00 98.50 76 SER A CA 1
ATOM 575 C C . SER A 1 76 ? -2.289 14.263 -6.388 1.00 98.50 76 SER A C 1
ATOM 577 O O . SER A 1 76 ? -2.307 14.543 -7.586 1.00 98.50 76 SER A O 1
ATOM 579 N N . LEU A 1 77 ? -1.380 14.774 -5.549 1.00 98.12 77 LEU A N 1
ATOM 580 C CA . LEU A 1 77 ? -0.313 15.679 -5.987 1.00 98.12 77 LEU A CA 1
ATOM 581 C C . LEU A 1 77 ? 0.634 14.983 -6.972 1.00 98.12 77 LEU A C 1
ATOM 583 O O . LEU A 1 77 ? 0.915 15.516 -8.045 1.00 98.12 77 LEU A O 1
ATOM 587 N N . CYS A 1 78 ? 1.080 13.765 -6.656 1.00 97.88 78 CYS A N 1
ATOM 588 C CA . CYS A 1 78 ? 1.926 12.985 -7.560 1.00 97.88 78 CYS A CA 1
ATOM 589 C C . CYS A 1 78 ? 1.209 12.625 -8.868 1.00 97.88 78 CYS A C 1
ATOM 591 O O . CYS A 1 78 ? 1.820 12.658 -9.934 1.00 97.88 78 CYS A O 1
ATOM 593 N N . MET A 1 79 ? -0.089 12.324 -8.816 1.00 97.81 79 MET A N 1
ATOM 594 C CA . MET A 1 79 ? -0.896 12.062 -10.006 1.00 97.81 79 MET A CA 1
ATOM 595 C C . MET A 1 79 ? -0.970 13.296 -10.914 1.00 97.81 79 MET A C 1
ATOM 597 O O . MET A 1 79 ? -0.820 13.158 -12.126 1.00 97.81 79 MET A O 1
ATOM 601 N N . ALA A 1 80 ? -1.119 14.501 -10.352 1.00 97.75 80 ALA A N 1
ATOM 602 C CA . ALA A 1 80 ? -1.074 15.745 -11.123 1.00 97.75 80 ALA A CA 1
ATOM 603 C C . ALA A 1 80 ? 0.280 15.938 -11.832 1.00 97.75 80 ALA A C 1
ATOM 605 O O . ALA A 1 80 ? 0.306 16.336 -12.997 1.00 97.75 80 ALA A O 1
ATOM 606 N N . LEU A 1 81 ? 1.395 15.581 -11.182 1.00 97.31 81 LEU A N 1
ATOM 607 C CA . LEU A 1 81 ? 2.721 15.582 -11.815 1.00 97.31 81 LEU A CA 1
ATOM 608 C C . LEU A 1 81 ? 2.823 14.553 -12.954 1.00 97.31 81 LEU A C 1
ATOM 610 O O . LEU A 1 81 ? 3.372 14.864 -14.008 1.00 97.31 81 LEU A O 1
ATOM 614 N N . CYS A 1 82 ? 2.246 13.358 -12.791 1.00 97.50 82 CYS A N 1
ATOM 615 C CA . CYS A 1 82 ? 2.196 12.350 -13.858 1.00 97.50 82 CYS A CA 1
ATOM 616 C C . CYS A 1 82 ? 1.401 12.852 -15.078 1.00 97.50 82 CYS A C 1
ATOM 618 O O . CYS A 1 82 ? 1.820 12.643 -16.218 1.00 97.50 82 CYS A O 1
ATOM 620 N N . VAL A 1 83 ? 0.277 13.546 -14.849 1.00 96.81 83 VAL A N 1
ATOM 621 C CA . VAL A 1 83 ? -0.525 14.186 -15.910 1.00 96.81 83 VAL A CA 1
ATOM 622 C C . VAL A 1 83 ? 0.259 15.309 -16.585 1.00 96.81 83 VAL A C 1
ATOM 624 O O . VAL A 1 83 ? 0.266 15.394 -17.811 1.00 96.81 83 VAL A O 1
ATOM 627 N N . ALA A 1 84 ? 0.971 16.137 -15.817 1.00 95.94 84 ALA A N 1
ATOM 628 C CA . ALA A 1 84 ? 1.834 17.174 -16.376 1.00 95.94 84 ALA A CA 1
ATOM 629 C C . ALA A 1 84 ? 2.932 16.576 -17.273 1.00 95.94 84 ALA A C 1
ATOM 631 O O . ALA A 1 84 ? 3.169 17.094 -18.363 1.00 95.94 84 ALA A O 1
ATOM 632 N N . LEU A 1 85 ? 3.539 15.450 -16.879 1.00 93.44 85 LEU A N 1
ATOM 633 C CA . LEU A 1 85 ? 4.497 14.728 -17.723 1.00 93.44 85 LEU A CA 1
ATOM 634 C C . LEU A 1 85 ? 3.862 14.203 -19.019 1.00 93.44 85 LEU A C 1
ATOM 636 O O . LEU A 1 85 ? 4.499 14.279 -20.064 1.00 93.44 85 LEU A O 1
ATOM 640 N N . TYR A 1 86 ? 2.615 13.722 -18.989 1.00 93.06 86 TYR A N 1
ATOM 641 C CA . TYR A 1 86 ? 1.915 13.299 -20.208 1.00 93.06 86 TYR A CA 1
ATOM 642 C C . TYR A 1 86 ? 1.598 14.460 -21.153 1.00 93.06 86 TYR A C 1
ATOM 644 O O . TYR A 1 86 ? 1.799 14.338 -22.360 1.00 93.06 86 TYR A O 1
ATOM 652 N N . CYS A 1 87 ? 1.077 15.563 -20.615 1.00 91.44 87 CYS A N 1
ATOM 653 C CA . CYS A 1 87 ? 0.540 16.656 -21.421 1.00 91.44 87 CYS A CA 1
ATOM 654 C C . CYS A 1 87 ? 1.616 17.657 -21.858 1.00 91.44 87 CYS A C 1
ATOM 656 O O . CYS A 1 87 ? 1.646 18.061 -23.017 1.00 91.44 87 CYS A O 1
ATOM 658 N N . ALA A 1 88 ? 2.481 18.076 -20.931 1.00 85.56 88 ALA A N 1
ATOM 659 C CA . ALA A 1 88 ? 3.487 19.111 -21.166 1.00 85.56 88 ALA A CA 1
ATOM 660 C C . ALA A 1 88 ? 4.879 18.536 -21.467 1.00 85.56 88 ALA A C 1
ATOM 662 O O . ALA A 1 88 ? 5.682 19.204 -22.113 1.00 85.56 88 ALA A O 1
ATOM 663 N N . GLY A 1 89 ? 5.165 17.299 -21.047 1.00 76.94 89 GLY A N 1
ATOM 664 C CA . GLY A 1 89 ? 6.454 16.627 -21.244 1.00 76.94 89 GLY A CA 1
ATOM 665 C C . GLY A 1 89 ? 6.702 16.147 -22.676 1.00 76.94 89 GLY A C 1
ATOM 666 O O . GLY A 1 89 ? 7.199 15.044 -22.883 1.00 76.94 89 GLY A O 1
ATOM 667 N N . ARG A 1 90 ? 6.336 16.925 -23.698 1.00 79.81 90 ARG A N 1
ATOM 668 C CA . ARG A 1 90 ? 6.558 16.527 -25.089 1.00 79.81 90 ARG A CA 1
ATOM 669 C C . ARG A 1 90 ? 8.049 16.598 -25.423 1.00 79.81 90 ARG A C 1
ATOM 671 O O . ARG A 1 90 ? 8.586 17.674 -25.657 1.00 79.81 90 ARG A O 1
ATOM 678 N N . LEU A 1 91 ? 8.692 15.437 -25.491 1.00 82.31 91 LEU A N 1
ATOM 679 C CA . LEU A 1 91 ? 10.074 15.307 -25.946 1.00 82.31 91 LEU A CA 1
ATOM 680 C C . LEU A 1 91 ? 10.196 15.591 -27.449 1.00 82.31 91 LEU A C 1
ATOM 682 O O . LEU A 1 91 ? 9.389 15.105 -28.246 1.00 82.31 91 LEU A O 1
ATOM 686 N N . GLY A 1 92 ? 11.238 16.329 -27.837 1.00 74.81 92 GLY A N 1
ATOM 687 C CA . GLY A 1 92 ? 11.544 16.607 -29.241 1.00 74.81 92 GLY A CA 1
ATOM 688 C C . GLY A 1 92 ? 10.824 17.839 -29.789 1.00 74.81 92 GLY A C 1
ATOM 689 O O . GLY A 1 92 ? 10.573 17.912 -30.988 1.00 74.81 92 GLY A O 1
ATOM 690 N N . LEU A 1 93 ? 10.479 18.813 -28.936 1.00 79.81 93 LEU A N 1
ATOM 691 C CA . LEU A 1 93 ? 9.922 20.087 -29.410 1.00 79.81 93 LEU A CA 1
ATOM 692 C C . LEU A 1 93 ? 10.976 20.900 -30.186 1.00 79.81 93 LEU A C 1
ATOM 694 O O . LEU A 1 93 ? 10.663 21.552 -31.179 1.00 79.81 93 LEU A O 1
ATOM 698 N N . HIS A 1 94 ? 12.232 20.829 -29.736 1.00 79.62 94 HIS A N 1
ATOM 699 C CA . HIS A 1 94 ? 13.374 21.560 -30.301 1.00 79.62 94 HIS A CA 1
ATOM 700 C C . HIS A 1 94 ? 14.438 20.650 -30.938 1.00 79.62 94 HIS A C 1
ATOM 702 O O . HIS A 1 94 ? 15.449 21.134 -31.448 1.00 79.62 94 HIS A O 1
ATOM 708 N N . GLY A 1 95 ? 14.225 19.333 -30.915 1.00 76.25 95 GLY A N 1
ATOM 709 C CA . GLY A 1 95 ? 15.175 18.327 -31.383 1.00 76.25 95 GLY A CA 1
ATOM 710 C C . GLY A 1 95 ? 14.511 17.240 -32.229 1.00 76.25 95 GLY A C 1
ATOM 711 O O . GLY A 1 95 ? 13.302 17.280 -32.450 1.00 76.25 95 GLY A O 1
ATOM 712 N N . PRO A 1 96 ? 15.287 16.262 -32.730 1.00 75.81 96 PRO A N 1
ATOM 713 C CA . PRO A 1 96 ? 14.703 15.071 -33.338 1.00 75.81 96 PRO A CA 1
ATOM 714 C C . PRO A 1 96 ? 13.811 14.350 -32.321 1.00 75.81 96 PRO A C 1
ATOM 716 O O . PRO A 1 96 ? 14.043 14.423 -31.116 1.00 75.81 96 PRO A O 1
ATOM 719 N N . SER A 1 97 ? 12.795 13.636 -32.797 1.00 80.44 97 SER A N 1
ATOM 720 C CA . SER A 1 97 ? 11.968 12.815 -31.914 1.00 80.44 97 SER A CA 1
ATOM 721 C C . SER A 1 97 ? 12.831 11.785 -31.168 1.00 80.44 97 SER A C 1
ATOM 723 O O . SER A 1 97 ? 13.700 11.173 -31.797 1.00 80.44 97 SER A O 1
ATOM 725 N N . PRO A 1 98 ? 12.591 11.546 -29.868 1.00 86.00 98 PRO A N 1
ATOM 726 C CA . PRO A 1 98 ? 13.265 10.482 -29.133 1.00 86.00 98 PRO A CA 1
ATOM 727 C C . PRO A 1 98 ? 13.084 9.112 -29.788 1.00 86.00 98 PRO A C 1
ATOM 729 O O . PRO A 1 98 ? 12.022 8.847 -30.361 1.00 86.00 98 PRO A O 1
ATOM 732 N N . PRO A 1 99 ? 14.081 8.217 -29.657 1.00 86.81 99 PRO A N 1
ATOM 733 C CA . PRO A 1 99 ? 13.923 6.829 -30.060 1.00 86.81 99 PRO A CA 1
ATOM 734 C C . PRO A 1 99 ? 12.690 6.210 -29.391 1.00 86.81 99 PRO A C 1
ATOM 736 O O . PRO A 1 99 ? 12.443 6.393 -28.200 1.00 86.81 99 PRO A O 1
ATOM 739 N N . ALA A 1 100 ? 11.892 5.449 -30.132 1.00 87.56 100 ALA A N 1
ATOM 740 C CA . ALA A 1 100 ? 10.636 4.946 -29.582 1.00 87.56 100 ALA A CA 1
ATOM 741 C C . ALA A 1 100 ? 10.838 3.953 -28.419 1.00 87.56 100 ALA A C 1
ATOM 743 O O . ALA A 1 100 ? 10.009 3.879 -27.514 1.00 87.56 100 ALA A O 1
ATOM 744 N N . TRP A 1 101 ? 11.968 3.240 -28.389 1.00 91.31 101 TRP A N 1
ATOM 745 C CA . TRP A 1 101 ? 12.296 2.322 -27.299 1.00 91.31 101 TRP A CA 1
ATOM 746 C C . TRP A 1 101 ? 12.453 3.064 -25.952 1.00 91.31 101 TRP A C 1
ATOM 748 O O . TRP A 1 101 ? 11.907 2.633 -24.931 1.00 91.31 101 TRP A O 1
ATOM 758 N N . ILE A 1 102 ? 13.090 4.245 -25.931 1.00 93.38 102 ILE A N 1
ATOM 759 C CA . ILE A 1 102 ? 13.201 5.044 -24.698 1.00 93.38 102 ILE A CA 1
ATOM 760 C C . ILE A 1 102 ? 11.835 5.612 -24.287 1.00 93.38 102 ILE A C 1
ATOM 762 O O . ILE A 1 102 ? 11.522 5.675 -23.097 1.00 93.38 102 ILE A O 1
ATOM 766 N N . MET A 1 103 ? 10.973 5.924 -25.261 1.00 92.69 103 MET A N 1
ATOM 767 C CA . MET A 1 103 ? 9.585 6.331 -25.008 1.00 92.69 103 MET A CA 1
ATOM 768 C C . MET A 1 103 ? 8.767 5.204 -24.383 1.00 92.69 103 MET A C 1
ATOM 770 O O . MET A 1 103 ? 7.991 5.458 -23.467 1.00 92.69 103 MET A O 1
ATOM 774 N N . GLY A 1 104 ? 8.978 3.958 -24.816 1.00 93.62 104 GLY A N 1
ATOM 775 C CA . GLY A 1 104 ? 8.372 2.780 -24.199 1.00 93.62 104 GLY A CA 1
ATOM 776 C C . GLY A 1 104 ? 8.748 2.648 -22.721 1.00 93.62 104 GLY A C 1
ATOM 777 O O . GLY A 1 104 ? 7.869 2.435 -21.887 1.00 93.62 104 GLY A O 1
ATOM 778 N N . LEU A 1 105 ? 10.026 2.848 -22.373 1.00 96.44 105 LEU A N 1
ATOM 779 C CA . LEU A 1 105 ? 10.492 2.849 -20.978 1.00 96.44 105 LEU A CA 1
ATOM 780 C C . LEU A 1 105 ? 9.863 3.988 -20.166 1.00 96.44 105 LEU A C 1
ATOM 782 O O . LEU A 1 105 ? 9.370 3.757 -19.060 1.00 96.44 105 LEU A O 1
ATOM 786 N N . TRP A 1 106 ? 9.847 5.205 -20.710 1.00 96.31 106 TRP A N 1
ATOM 787 C CA . TRP A 1 106 ? 9.282 6.370 -20.034 1.00 96.31 106 TRP A CA 1
ATOM 788 C C . TRP A 1 106 ? 7.765 6.251 -19.826 1.00 96.31 106 TRP A C 1
ATOM 790 O O . TRP A 1 106 ? 7.299 6.321 -18.686 1.00 96.31 106 TRP A O 1
ATOM 800 N N . TYR A 1 107 ? 6.989 6.039 -20.893 1.00 96.50 107 TYR A N 1
ATOM 801 C CA . TYR A 1 107 ? 5.528 6.026 -20.815 1.00 96.50 107 TYR A CA 1
ATOM 802 C C . TYR A 1 107 ? 4.986 4.865 -19.997 1.00 96.50 107 TYR A C 1
ATOM 804 O O . TYR A 1 107 ? 4.005 5.052 -19.283 1.00 96.50 107 TYR A O 1
ATOM 812 N N . THR A 1 108 ? 5.622 3.694 -20.053 1.00 97.88 108 THR A N 1
ATOM 813 C CA . THR A 1 108 ? 5.193 2.534 -19.262 1.00 97.88 108 THR A CA 1
ATOM 814 C C . THR A 1 108 ? 5.395 2.788 -17.767 1.00 97.88 108 THR A C 1
ATOM 816 O O . THR A 1 108 ? 4.492 2.529 -16.972 1.00 97.88 108 THR A O 1
ATOM 819 N N . ASN A 1 109 ? 6.525 3.390 -17.376 1.00 98.38 109 ASN A N 1
ATOM 820 C CA . ASN A 1 109 ? 6.757 3.795 -15.987 1.00 98.38 109 ASN A CA 1
ATOM 821 C C . ASN A 1 109 ? 5.821 4.937 -15.547 1.00 98.38 109 ASN A C 1
ATOM 823 O O . ASN A 1 109 ? 5.290 4.893 -14.439 1.00 98.38 109 ASN A O 1
ATOM 827 N N . ASN A 1 110 ? 5.552 5.929 -16.405 1.00 98.00 110 ASN A N 1
ATOM 828 C CA . ASN A 1 110 ? 4.612 7.007 -16.074 1.00 98.00 110 ASN A CA 1
ATOM 829 C C . ASN A 1 110 ? 3.165 6.488 -15.948 1.00 98.00 110 ASN A C 1
ATOM 831 O O . ASN A 1 110 ? 2.430 6.908 -15.055 1.00 98.00 110 ASN A O 1
ATOM 835 N N . ALA A 1 111 ? 2.771 5.525 -16.789 1.00 98.19 111 ALA A N 1
ATOM 836 C CA . ALA A 1 111 ? 1.459 4.876 -16.739 1.00 98.19 111 ALA A CA 1
ATOM 837 C C . ALA A 1 111 ? 1.295 4.057 -15.459 1.00 98.19 111 ALA A C 1
ATOM 839 O O . ALA A 1 111 ? 0.246 4.112 -14.812 1.00 98.19 111 ALA A O 1
ATOM 840 N N . ALA A 1 112 ? 2.343 3.325 -15.073 1.00 98.38 112 ALA A N 1
ATOM 841 C CA . ALA A 1 112 ? 2.388 2.602 -13.812 1.00 98.38 112 ALA A CA 1
ATOM 842 C C . ALA A 1 112 ? 2.264 3.566 -12.625 1.00 98.38 112 ALA A C 1
ATOM 844 O O . ALA A 1 112 ? 1.409 3.360 -11.765 1.00 98.38 112 ALA A O 1
ATOM 845 N N . ALA A 1 113 ? 3.041 4.656 -12.618 1.00 98.50 113 ALA A N 1
ATOM 846 C CA . ALA A 1 113 ? 2.974 5.685 -11.584 1.00 98.50 113 ALA A CA 1
ATOM 847 C C . ALA A 1 113 ? 1.556 6.253 -11.442 1.00 98.50 113 ALA A C 1
ATOM 849 O O . ALA A 1 113 ? 0.988 6.233 -10.350 1.00 98.50 113 ALA A O 1
ATOM 850 N N . PHE A 1 114 ? 0.951 6.674 -12.555 1.00 98.44 114 PHE A N 1
ATOM 851 C CA . PHE A 1 114 ? -0.421 7.176 -12.592 1.00 98.44 114 PHE A CA 1
ATOM 852 C C . PHE A 1 114 ? -1.425 6.151 -12.042 1.00 98.44 114 PHE A C 1
ATOM 854 O O . PHE A 1 114 ? -2.239 6.479 -11.178 1.00 98.44 114 PHE A O 1
ATOM 861 N N . SER A 1 115 ? -1.332 4.896 -12.491 1.00 98.44 115 SER A N 1
ATOM 862 C CA . SER A 1 115 ? -2.243 3.817 -12.086 1.00 98.44 115 SER A CA 1
ATOM 863 C C . SER A 1 115 ? -2.147 3.515 -10.590 1.00 98.44 115 SER A C 1
ATOM 865 O O . SER A 1 115 ? -3.171 3.389 -9.917 1.00 98.44 115 SER A O 1
ATOM 867 N N . PHE A 1 116 ? -0.929 3.443 -10.042 1.00 98.62 116 PHE A N 1
ATOM 868 C CA . PHE A 1 116 ? -0.728 3.220 -8.612 1.00 98.62 116 PHE A CA 1
ATOM 869 C C . PHE A 1 116 ? -1.185 4.412 -7.769 1.00 98.62 116 PHE A C 1
ATOM 871 O O . PHE A 1 116 ? -1.797 4.193 -6.726 1.00 98.62 116 PHE A O 1
ATOM 878 N N . MET A 1 117 ? -0.974 5.657 -8.209 1.00 98.50 117 MET A N 1
ATOM 879 C CA . MET A 1 117 ? -1.480 6.828 -7.482 1.00 98.50 117 MET A CA 1
ATOM 880 C C . MET A 1 117 ? -3.012 6.873 -7.471 1.00 98.50 117 MET A C 1
ATOM 882 O O . MET A 1 117 ? -3.608 7.091 -6.417 1.00 98.50 117 MET A O 1
ATOM 886 N N . ALA A 1 118 ? -3.665 6.584 -8.600 1.00 98.50 118 ALA A N 1
ATOM 887 C CA . ALA A 1 118 ? -5.124 6.495 -8.666 1.00 98.50 118 ALA A CA 1
ATOM 888 C C . ALA A 1 118 ? -5.671 5.399 -7.733 1.00 98.50 118 ALA A C 1
ATOM 890 O O . ALA A 1 118 ? -6.616 5.629 -6.972 1.00 98.50 118 ALA A O 1
ATOM 891 N N . LEU A 1 119 ? -5.035 4.222 -7.732 1.00 98.38 119 LEU A N 1
ATOM 892 C CA . LEU A 1 119 ? -5.412 3.125 -6.846 1.00 98.38 119 LEU A CA 1
ATOM 893 C C . LEU A 1 119 ? -5.162 3.471 -5.369 1.00 98.38 119 LEU A C 1
ATOM 895 O O . LEU A 1 119 ? -6.000 3.157 -4.528 1.00 98.38 119 LEU A O 1
ATOM 899 N N . ALA A 1 120 ? -4.068 4.170 -5.049 1.00 98.50 120 ALA A N 1
ATOM 900 C CA . ALA A 1 120 ? -3.777 4.643 -3.697 1.00 98.50 120 ALA A CA 1
ATOM 901 C C . ALA A 1 120 ? -4.865 5.590 -3.172 1.00 98.50 120 ALA A C 1
ATOM 903 O O . ALA A 1 120 ? -5.314 5.418 -2.041 1.00 98.50 120 ALA A O 1
ATOM 904 N N . ILE A 1 121 ? -5.328 6.545 -3.989 1.00 98.56 121 ILE A N 1
ATOM 905 C CA . ILE A 1 121 ? -6.424 7.462 -3.630 1.00 98.56 121 ILE A CA 1
ATOM 906 C C . ILE A 1 121 ? -7.694 6.666 -3.315 1.00 98.56 121 ILE A C 1
ATOM 908 O O . ILE A 1 121 ? -8.328 6.883 -2.279 1.00 98.56 121 ILE A O 1
ATOM 912 N N . TRP A 1 122 ? -8.058 5.717 -4.180 1.00 98.38 122 TRP A N 1
ATOM 913 C CA . TRP A 1 122 ? -9.258 4.902 -3.994 1.00 98.38 122 TRP A CA 1
ATOM 914 C C . TRP A 1 122 ? -9.182 4.021 -2.739 1.00 98.38 122 TRP A C 1
ATOM 916 O O . TRP A 1 122 ? -10.103 4.017 -1.922 1.00 98.38 122 TRP A O 1
ATOM 926 N N . LEU A 1 123 ? -8.066 3.315 -2.536 1.00 98.06 123 LEU A N 1
ATOM 927 C CA . LEU A 1 123 ? -7.864 2.462 -1.363 1.00 98.06 123 LEU A CA 1
ATOM 928 C C . LEU A 1 123 ? -7.849 3.278 -0.064 1.00 98.06 123 LEU A C 1
ATOM 930 O O . LEU A 1 123 ? -8.515 2.904 0.902 1.00 98.06 123 LEU A O 1
ATOM 934 N N . ALA A 1 124 ? -7.144 4.411 -0.049 1.00 98.25 124 ALA A N 1
ATOM 935 C CA . ALA A 1 124 ? -7.035 5.262 1.129 1.00 98.25 124 ALA A CA 1
ATOM 936 C C . ALA A 1 124 ? -8.388 5.880 1.514 1.00 98.25 124 ALA A C 1
ATOM 938 O O . ALA A 1 124 ? -8.790 5.832 2.677 1.00 98.25 124 ALA A O 1
ATOM 939 N N . THR A 1 125 ? -9.137 6.408 0.542 1.00 98.31 125 THR A N 1
ATOM 940 C CA . THR A 1 125 ? -10.484 6.948 0.794 1.00 98.31 125 THR A CA 1
ATOM 941 C C . THR A 1 125 ? -11.437 5.865 1.295 1.00 98.31 125 THR A C 1
ATOM 943 O O . THR A 1 125 ? -12.172 6.099 2.257 1.00 98.31 125 THR A O 1
ATOM 946 N N . HIS A 1 126 ? -11.377 4.651 0.732 1.00 96.75 126 HIS A N 1
ATOM 947 C CA . HIS A 1 126 ? -12.181 3.535 1.222 1.00 96.75 126 HIS A CA 1
ATOM 948 C C . HIS A 1 126 ? -11.831 3.170 2.669 1.00 96.75 126 HIS A C 1
ATOM 950 O O . HIS A 1 126 ? -12.731 3.033 3.498 1.00 96.75 126 HIS A O 1
ATOM 956 N N . ALA A 1 127 ? -10.538 3.075 2.996 1.00 96.62 127 ALA A N 1
ATOM 957 C CA . ALA A 1 127 ? -10.082 2.783 4.350 1.00 96.62 127 ALA A CA 1
ATOM 958 C C . ALA A 1 127 ? -10.538 3.850 5.359 1.00 96.62 127 ALA A C 1
ATOM 960 O O . ALA A 1 127 ? -11.058 3.513 6.425 1.00 96.62 127 ALA A O 1
ATOM 961 N N . ALA A 1 128 ? -10.401 5.133 5.007 1.00 97.50 128 ALA A N 1
ATOM 962 C CA . ALA A 1 128 ? -10.795 6.255 5.854 1.00 97.50 128 ALA A CA 1
ATOM 963 C C . ALA A 1 128 ? -12.303 6.251 6.153 1.00 97.50 128 ALA A C 1
ATOM 965 O O . ALA A 1 128 ? -12.703 6.296 7.319 1.00 97.50 128 ALA A O 1
ATOM 966 N N . PHE A 1 129 ? -13.146 6.133 5.121 1.00 96.94 129 PHE A N 1
ATOM 967 C CA . PHE A 1 129 ? -14.600 6.131 5.298 1.00 96.94 129 PHE A CA 1
ATOM 968 C C . PHE A 1 129 ? -15.099 4.881 6.024 1.00 96.94 129 PHE A C 1
ATOM 970 O O . PHE A 1 129 ? -15.987 4.979 6.875 1.00 96.94 129 PHE A O 1
ATOM 977 N N . ARG A 1 130 ? -14.503 3.711 5.760 1.00 93.94 130 ARG A N 1
ATOM 978 C CA . ARG A 1 130 ? -14.818 2.480 6.497 1.00 93.94 130 ARG A CA 1
ATOM 979 C C . ARG A 1 130 ? -14.488 2.625 7.978 1.00 93.94 130 ARG A C 1
ATOM 981 O O . ARG A 1 130 ? -15.378 2.404 8.797 1.00 93.94 130 ARG A O 1
ATOM 988 N N . ALA A 1 131 ? -13.289 3.095 8.320 1.00 95.00 131 ALA A N 1
ATOM 989 C CA . ALA A 1 131 ? -12.895 3.334 9.708 1.00 95.00 131 ALA A CA 1
ATOM 990 C C . ALA A 1 131 ? -13.823 4.341 10.416 1.00 95.00 131 ALA A C 1
ATOM 992 O O . ALA A 1 131 ? -14.197 4.137 11.572 1.00 95.00 131 ALA A O 1
ATOM 993 N N . GLN A 1 132 ? -14.246 5.405 9.724 1.00 96.25 132 GLN A N 1
ATOM 994 C CA . GLN A 1 132 ? -15.209 6.376 10.254 1.00 96.25 132 GLN A CA 1
ATOM 995 C C . GLN A 1 132 ? -16.584 5.752 10.507 1.00 96.25 132 GLN A C 1
ATOM 997 O O . GLN A 1 132 ? -17.128 5.884 11.603 1.00 96.25 132 GLN A O 1
ATOM 1002 N N . SER A 1 133 ? -17.131 5.039 9.521 1.00 94.19 133 SER A N 1
ATOM 1003 C CA . SER A 1 133 ? -18.440 4.390 9.642 1.00 94.19 133 SER A CA 1
ATOM 1004 C C . SER A 1 133 ? -18.462 3.333 10.752 1.00 94.19 133 SER A C 1
ATOM 1006 O O . SER A 1 133 ? -19.411 3.271 11.534 1.00 94.19 133 SER A O 1
ATOM 1008 N N . ALA A 1 134 ? -17.383 2.558 10.882 1.00 89.88 134 ALA A N 1
ATOM 1009 C CA . ALA A 1 134 ? -17.212 1.557 11.923 1.00 89.88 134 ALA A CA 1
ATOM 1010 C C . ALA A 1 134 ? -17.133 2.185 13.317 1.00 89.88 134 ALA A C 1
ATOM 1012 O O . ALA A 1 134 ? -17.780 1.703 14.245 1.00 89.88 134 ALA A O 1
ATOM 1013 N N . SER A 1 135 ? -16.402 3.293 13.456 1.00 93.38 135 SER A N 1
ATOM 1014 C CA . SER A 1 135 ? -16.325 4.058 14.703 1.00 93.38 135 SER A CA 1
ATOM 1015 C C . SER A 1 135 ? -17.694 4.582 15.132 1.00 93.38 135 SER A C 1
ATOM 1017 O O . SER A 1 135 ? -18.129 4.330 16.255 1.00 93.38 135 SER A O 1
ATOM 1019 N N . VAL A 1 136 ? -18.433 5.219 14.216 1.00 94.25 136 VAL A N 1
ATOM 1020 C CA . VAL A 1 136 ? -19.798 5.700 14.487 1.00 94.25 136 VAL A CA 1
ATOM 1021 C C . VAL A 1 136 ? -20.722 4.538 14.861 1.00 94.25 136 VAL A C 1
ATOM 1023 O O . VAL A 1 136 ? -21.475 4.644 15.828 1.00 94.25 136 VAL A O 1
ATOM 1026 N N . SER A 1 137 ? -20.638 3.408 14.155 1.00 89.06 137 SER A N 1
ATOM 1027 C CA . SER A 1 137 ? -21.413 2.200 14.464 1.00 89.06 137 SER A CA 1
ATOM 1028 C C . SER A 1 137 ? -21.114 1.669 15.871 1.00 89.06 137 SER A C 1
ATOM 1030 O O . SER A 1 137 ? -22.040 1.436 16.648 1.00 89.06 137 SER A O 1
ATOM 1032 N N . LEU A 1 138 ? -19.839 1.546 16.257 1.00 87.75 138 LEU A N 1
ATOM 1033 C CA . LEU A 1 138 ? -19.470 1.079 17.596 1.00 87.75 138 LEU A CA 1
ATOM 1034 C C . LEU A 1 138 ? -19.924 2.046 18.685 1.00 87.75 138 LEU A C 1
ATOM 1036 O O . LEU A 1 138 ? -20.530 1.606 19.659 1.00 87.75 138 LEU A O 1
ATOM 1040 N N . LEU A 1 139 ? -19.710 3.348 18.499 1.00 91.69 139 LEU A N 1
ATOM 1041 C CA . LEU A 1 139 ? -20.084 4.376 19.473 1.00 91.69 139 LEU A CA 1
ATOM 1042 C C . LEU A 1 139 ? -21.600 4.520 19.657 1.00 91.69 139 LEU A C 1
ATOM 1044 O O . LEU A 1 139 ? -22.040 4.980 20.709 1.00 91.69 139 LEU A O 1
ATOM 1048 N N . THR A 1 140 ? -22.403 4.175 18.652 1.00 87.81 140 THR A N 1
ATOM 1049 C CA . THR A 1 140 ? -23.870 4.291 18.724 1.00 87.81 140 THR A CA 1
ATOM 1050 C C . THR A 1 140 ? -24.543 2.986 19.148 1.00 87.81 140 THR A C 1
ATOM 1052 O O . THR A 1 140 ? -25.559 3.008 19.847 1.00 87.81 140 THR A O 1
ATOM 1055 N N . ARG A 1 141 ? -23.978 1.833 18.769 1.00 82.44 141 ARG A N 1
ATOM 1056 C CA . ARG A 1 141 ? -24.645 0.531 18.933 1.00 82.44 141 ARG A CA 1
ATOM 1057 C C . ARG A 1 141 ? -24.035 -0.374 19.990 1.00 82.44 141 ARG A C 1
ATOM 1059 O O . ARG A 1 141 ? -24.773 -1.149 20.582 1.00 82.44 141 ARG A O 1
ATOM 1066 N N . LYS A 1 142 ? -22.717 -0.336 20.196 1.00 83.81 142 LYS A N 1
ATOM 1067 C CA . LYS A 1 142 ? -22.023 -1.330 21.036 1.00 83.81 142 LYS A CA 1
ATOM 1068 C C . LYS A 1 142 ? -21.428 -0.730 22.307 1.00 83.81 142 LYS A C 1
ATOM 1070 O O . LYS A 1 142 ? -21.551 -1.320 23.368 1.00 83.81 142 LYS A O 1
ATOM 1075 N N . ILE A 1 143 ? -20.832 0.454 22.215 1.00 87.81 143 ILE A N 1
ATOM 1076 C CA . ILE A 1 143 ? -20.147 1.120 23.329 1.00 87.81 143 ILE A CA 1
ATOM 1077 C C . ILE A 1 143 ? -21.073 2.203 23.871 1.00 87.81 143 ILE A C 1
ATOM 1079 O O . ILE A 1 143 ? -20.944 3.393 23.562 1.00 87.81 143 ILE A O 1
ATOM 1083 N N . ARG A 1 144 ? -22.073 1.749 24.624 1.00 84.00 144 ARG A N 1
ATOM 1084 C CA . ARG A 1 144 ? -23.068 2.601 25.274 1.00 84.00 144 ARG A CA 1
ATOM 1085 C C . ARG A 1 144 ? -22.678 2.863 26.722 1.00 84.00 144 ARG A C 1
ATOM 1087 O O . ARG A 1 144 ? -21.896 2.134 27.321 1.00 84.00 144 ARG A O 1
ATOM 1094 N N . VAL A 1 145 ? -23.235 3.939 27.255 1.00 86.44 145 VAL A N 1
ATOM 1095 C CA . VAL A 1 145 ? -23.080 4.310 28.658 1.00 86.44 145 VAL A CA 1
ATOM 1096 C C . VAL A 1 145 ? -23.777 3.248 29.526 1.00 86.44 145 VAL A C 1
ATOM 1098 O O . VAL A 1 145 ? -24.904 2.872 29.189 1.00 86.44 145 VAL A O 1
ATOM 1101 N N . PRO A 1 146 ? -23.154 2.750 30.610 1.00 83.25 146 PRO A N 1
ATOM 1102 C CA . PRO A 1 146 ? -23.740 1.732 31.483 1.00 83.25 146 PRO A CA 1
ATOM 1103 C C . PRO A 1 146 ? -24.913 2.288 32.311 1.00 83.25 146 PRO A C 1
ATOM 1105 O O . PRO A 1 146 ? -24.786 2.586 33.499 1.00 83.25 146 PRO A O 1
ATOM 1108 N N . VAL A 1 147 ? -26.090 2.407 31.691 1.00 84.19 147 VAL A N 1
ATOM 1109 C CA . VAL A 1 147 ? -27.316 2.857 32.366 1.00 84.19 147 VAL A CA 1
ATOM 1110 C C . VAL A 1 147 ? -27.837 1.736 33.276 1.00 84.19 147 VAL A C 1
ATOM 1112 O O . VAL A 1 147 ? -27.997 0.599 32.816 1.00 84.19 147 VAL A O 1
ATOM 1115 N N . PRO A 1 148 ? -28.084 1.998 34.572 1.00 82.75 148 PRO A N 1
ATOM 1116 C CA . PRO A 1 148 ? -28.636 0.990 35.463 1.00 82.75 148 PRO A CA 1
ATOM 1117 C C . PRO A 1 148 ? -30.066 0.644 35.048 1.00 82.75 148 PRO A C 1
ATOM 1119 O O . PRO A 1 148 ? -30.873 1.514 34.720 1.00 82.75 148 PRO A O 1
ATOM 1122 N N . THR A 1 149 ? -30.391 -0.646 35.066 1.00 82.25 149 THR A N 1
ATOM 1123 C CA . THR A 1 149 ? -31.778 -1.074 34.846 1.00 82.25 149 THR A CA 1
ATOM 1124 C C . THR A 1 149 ? -32.641 -0.682 36.044 1.00 82.25 149 THR A C 1
ATOM 1126 O O . THR A 1 149 ? -32.133 -0.568 37.159 1.00 82.25 149 THR A O 1
ATOM 1129 N N . LEU A 1 150 ? -33.957 -0.536 35.846 1.00 81.06 150 LEU A N 1
ATOM 1130 C CA . LEU A 1 150 ? -34.883 -0.283 36.960 1.00 81.06 150 LEU A CA 1
ATOM 1131 C C . LEU A 1 150 ? -34.734 -1.328 38.069 1.00 81.06 150 LEU A C 1
ATOM 1133 O O . LEU A 1 150 ? -34.671 -0.965 39.229 1.00 81.06 150 LEU A O 1
ATOM 1137 N N . LYS A 1 151 ? -34.530 -2.603 37.714 1.00 80.50 151 LYS A N 1
ATOM 1138 C CA . LYS A 1 151 ? -34.276 -3.667 38.695 1.00 80.50 151 LYS A CA 1
ATOM 1139 C C . LYS A 1 151 ? -33.009 -3.436 39.514 1.00 80.50 151 LYS A C 1
ATOM 1141 O O . LYS A 1 151 ? -33.033 -3.647 40.714 1.00 80.50 151 LYS A O 1
ATOM 1146 N N . GLN A 1 152 ? -31.918 -3.010 38.877 1.00 79.69 152 GLN A N 1
ATOM 1147 C CA . GLN A 1 152 ? -30.669 -2.695 39.578 1.00 79.69 152 GLN A CA 1
ATOM 1148 C C . GLN A 1 152 ? -30.831 -1.466 40.480 1.00 79.69 152 GLN A C 1
ATOM 1150 O O . GLN A 1 152 ? -30.272 -1.437 41.569 1.00 79.69 152 GLN A O 1
ATOM 1155 N N . LEU A 1 153 ? -31.605 -0.467 40.042 1.00 85.94 153 LEU A N 1
ATOM 1156 C CA . LEU A 1 153 ? -31.949 0.690 40.870 1.00 85.94 153 LEU A CA 1
ATOM 1157 C C . LEU A 1 153 ? -32.814 0.288 42.064 1.00 85.94 153 LEU A C 1
ATOM 1159 O O . LEU A 1 153 ? -32.539 0.740 43.167 1.00 85.94 153 LEU A O 1
ATOM 1163 N N . ASP A 1 154 ? -33.816 -0.562 41.858 1.00 82.50 154 ASP A N 1
ATOM 1164 C CA . ASP A 1 154 ? -34.694 -1.055 42.919 1.00 82.50 154 ASP A CA 1
ATOM 1165 C C . ASP A 1 154 ? -33.917 -1.939 43.905 1.00 82.50 154 ASP A C 1
ATOM 1167 O O . ASP A 1 154 ? -34.069 -1.784 45.106 1.00 82.50 154 ASP A O 1
ATOM 1171 N N . GLN A 1 155 ? -33.006 -2.793 43.426 1.00 80.75 155 GLN A N 1
ATOM 1172 C CA . GLN A 1 155 ? -32.111 -3.588 44.279 1.00 80.75 155 GLN A CA 1
ATOM 1173 C C . GLN A 1 155 ? -31.148 -2.721 45.100 1.00 80.75 155 GLN A C 1
ATOM 1175 O O . GLN A 1 155 ? -30.858 -3.033 46.254 1.00 80.75 155 GLN A O 1
ATOM 1180 N N . ALA A 1 156 ? -30.632 -1.639 44.511 1.00 84.38 156 ALA A N 1
ATOM 1181 C CA . ALA A 1 156 ? -29.764 -0.700 45.215 1.00 84.38 156 ALA A CA 1
ATOM 1182 C C . ALA A 1 156 ? -30.541 0.171 46.219 1.00 84.38 156 ALA A C 1
ATOM 1184 O O . ALA A 1 156 ? -29.978 0.608 47.224 1.00 84.38 156 ALA A O 1
ATOM 1185 N N . ARG A 1 157 ? -31.827 0.432 45.957 1.00 84.06 157 ARG A N 1
ATOM 1186 C CA . ARG A 1 157 ? -32.724 1.213 46.815 1.00 84.06 157 ARG A CA 1
ATOM 1187 C C . ARG A 1 157 ? -33.409 0.307 47.834 1.00 84.06 157 ARG A C 1
ATOM 1189 O O . ARG A 1 157 ? -34.531 -0.129 47.619 1.00 84.06 157 ARG A O 1
ATOM 1196 N N . LYS A 1 158 ? -32.774 0.103 48.986 1.00 80.06 158 LYS A N 1
ATOM 1197 C CA . LYS A 1 158 ? -33.450 -0.542 50.118 1.00 80.06 158 LYS A CA 1
ATOM 1198 C C . LYS A 1 158 ? -34.400 0.424 50.806 1.00 80.06 158 LYS A C 1
ATOM 1200 O O . LYS A 1 158 ? -33.976 1.454 51.335 1.00 80.06 158 LYS A O 1
ATOM 1205 N N . PHE A 1 159 ? -35.687 0.099 50.816 1.00 86.31 159 PHE A N 1
ATOM 1206 C CA . PHE A 1 159 ? -36.680 0.916 51.509 1.00 86.31 159 PHE A CA 1
ATOM 1207 C C . PHE A 1 159 ? -36.676 0.639 53.014 1.00 86.31 159 PHE A C 1
ATOM 1209 O O . PHE A 1 159 ? -36.445 -0.481 53.458 1.00 86.31 159 PHE A O 1
ATOM 1216 N N . ALA A 1 160 ? -37.021 1.642 53.826 1.00 84.38 160 ALA A N 1
ATOM 1217 C CA . ALA A 1 160 ? -37.201 1.448 55.268 1.00 84.38 160 ALA A CA 1
ATOM 1218 C C . ALA A 1 160 ? -38.293 0.410 55.594 1.00 84.38 160 ALA A C 1
ATOM 1220 O O . ALA A 1 160 ? -38.266 -0.178 56.667 1.00 84.38 160 ALA A O 1
ATOM 1221 N N . SER A 1 161 ? -39.221 0.153 54.669 1.00 85.62 161 SER A N 1
ATOM 1222 C CA . SER A 1 161 ? -40.211 -0.919 54.786 1.00 85.62 161 SER A CA 1
ATOM 1223 C C . SER A 1 161 ? -39.601 -2.319 54.685 1.00 85.62 161 SER A C 1
ATOM 1225 O O . SER A 1 161 ? -40.182 -3.259 55.209 1.00 85.62 161 SER A O 1
ATOM 1227 N N . GLU A 1 162 ? -38.439 -2.484 54.042 1.00 84.38 162 GLU A N 1
ATOM 1228 C CA . GLU A 1 162 ? -37.733 -3.772 54.022 1.00 84.38 162 GLU A CA 1
ATOM 1229 C C . GLU A 1 162 ? -37.192 -4.123 55.408 1.00 84.38 162 GLU A C 1
ATOM 1231 O O . GLU A 1 162 ? -37.124 -5.299 55.745 1.00 84.38 162 GLU A O 1
ATOM 1236 N N . PHE A 1 163 ? -36.870 -3.125 56.242 1.00 87.69 163 PHE A N 1
ATOM 1237 C CA . PHE A 1 163 ? -36.481 -3.362 57.636 1.00 87.69 163 PHE A CA 1
ATOM 1238 C C . PHE A 1 163 ? -37.606 -4.036 58.428 1.00 87.69 163 PHE A C 1
ATOM 1240 O O . PHE A 1 163 ? -37.356 -4.944 59.212 1.00 87.69 163 PHE A O 1
ATOM 1247 N N . GLU A 1 164 ? -38.856 -3.630 58.190 1.00 86.12 164 GLU A N 1
ATOM 1248 C CA . GLU A 1 164 ? -40.037 -4.206 58.847 1.00 86.12 164 GLU A CA 1
ATOM 1249 C C . GLU A 1 164 ? -40.357 -5.626 58.350 1.00 86.12 164 GLU A C 1
ATOM 1251 O O . GLU A 1 164 ? -41.106 -6.352 58.998 1.00 86.12 164 GLU A O 1
ATOM 1256 N N . GLN A 1 165 ? -39.775 -6.028 57.216 1.00 85.00 165 GLN A N 1
ATOM 1257 C CA . GLN A 1 165 ? -39.897 -7.371 56.644 1.00 85.00 165 GLN A CA 1
ATOM 1258 C C . GLN A 1 165 ? -38.766 -8.311 57.088 1.00 85.00 165 GLN A C 1
ATOM 1260 O O . GLN A 1 165 ? -38.816 -9.501 56.778 1.00 85.00 165 GLN A O 1
ATOM 1265 N N . GLN A 1 166 ? -37.755 -7.810 57.809 1.00 82.12 166 GLN A N 1
ATOM 1266 C CA . GLN A 1 166 ? -36.661 -8.642 58.309 1.00 82.12 166 GLN A CA 1
ATOM 1267 C C . GLN A 1 166 ? -37.123 -9.594 59.415 1.00 82.12 166 GLN A C 1
ATOM 1269 O O . GLN A 1 166 ? -38.165 -9.418 60.050 1.00 82.12 166 GLN A O 1
ATOM 1274 N N . SER A 1 167 ? -36.318 -10.627 59.669 1.00 85.38 167 SER A N 1
ATOM 1275 C CA . SER A 1 167 ? -36.576 -11.531 60.784 1.00 85.38 167 SER A CA 1
ATOM 1276 C C . SER A 1 167 ? -36.547 -10.760 62.111 1.00 85.38 167 SER A C 1
ATOM 1278 O O . SER A 1 167 ? -35.724 -9.866 62.313 1.00 85.38 167 SER A O 1
ATOM 1280 N N . TRP A 1 168 ? -37.416 -11.125 63.059 1.00 85.88 168 TRP A N 1
ATOM 1281 C CA . TRP A 1 168 ? -37.457 -10.478 64.379 1.00 85.88 168 TRP A CA 1
ATOM 1282 C C . TRP A 1 168 ? -36.097 -10.542 65.094 1.00 85.88 168 TRP A C 1
ATOM 1284 O O . TRP A 1 168 ? -35.712 -9.604 65.787 1.00 85.88 168 TRP A O 1
ATOM 1294 N N . GLY A 1 169 ? -35.337 -11.621 64.881 1.00 85.50 169 GLY A N 1
ATOM 1295 C CA . GLY A 1 169 ? -33.976 -11.756 65.401 1.00 85.50 169 GLY A CA 1
ATOM 1296 C C . GLY A 1 169 ? -33.010 -10.698 64.860 1.00 85.50 169 GLY A C 1
ATOM 1297 O O . GLY A 1 169 ? -32.114 -10.290 65.590 1.00 85.50 169 GLY A O 1
ATOM 1298 N N . ASP A 1 170 ? -33.217 -10.218 63.630 1.00 80.19 170 ASP A N 1
ATOM 1299 C CA . ASP A 1 170 ? -32.424 -9.150 63.011 1.00 80.19 170 ASP A CA 1
ATOM 1300 C C . ASP A 1 170 ? -32.862 -7.755 63.464 1.00 80.19 170 ASP A C 1
ATOM 1302 O O . ASP A 1 170 ? -32.018 -6.899 63.735 1.00 80.19 170 ASP A O 1
ATOM 1306 N N . MET A 1 171 ? -34.172 -7.548 63.627 1.00 87.62 171 MET A N 1
ATOM 1307 C CA . MET A 1 171 ? -34.746 -6.279 64.091 1.00 87.62 171 MET A CA 1
ATOM 1308 C C . MET A 1 171 ? -34.335 -5.941 65.534 1.00 87.62 171 MET A C 1
ATOM 1310 O O . MET A 1 171 ? -34.176 -4.768 65.874 1.00 87.62 171 MET A O 1
ATOM 1314 N N . PHE A 1 172 ? -34.121 -6.956 66.379 1.00 89.69 172 PHE A N 1
ATOM 1315 C CA . PHE A 1 172 ? -33.760 -6.811 67.797 1.00 89.69 172 PHE A CA 1
ATOM 1316 C C . PHE A 1 172 ? -32.328 -7.273 68.124 1.00 89.69 172 PHE A C 1
ATOM 1318 O O . PHE A 1 172 ? -32.036 -7.645 69.262 1.00 89.69 172 PHE A O 1
ATOM 1325 N N . ARG A 1 173 ? -31.409 -7.234 67.148 1.00 83.38 173 ARG A N 1
ATOM 1326 C CA . ARG A 1 173 ? -29.980 -7.515 67.375 1.00 83.38 173 ARG A CA 1
ATOM 1327 C C . ARG A 1 173 ? -29.401 -6.626 68.471 1.00 83.38 173 ARG A C 1
ATOM 1329 O O . ARG A 1 173 ? -29.595 -5.413 68.461 1.00 83.38 173 ARG A O 1
ATOM 1336 N N . VAL A 1 174 ? -28.657 -7.235 69.393 1.00 85.88 174 VAL A N 1
ATOM 1337 C CA . VAL A 1 174 ? -27.907 -6.515 70.427 1.00 85.88 174 VAL A CA 1
ATOM 1338 C C . VAL A 1 174 ? -26.480 -6.296 69.922 1.00 85.88 174 VAL A C 1
ATOM 1340 O O . VAL A 1 174 ? -25.797 -7.292 69.639 1.00 85.88 174 VAL A O 1
ATOM 1343 N N . PRO A 1 175 ? -26.012 -5.039 69.800 1.00 78.69 175 PRO A N 1
ATOM 1344 C CA . PRO A 1 175 ? -24.658 -4.742 69.342 1.00 78.69 175 PRO A CA 1
ATOM 1345 C C . PRO A 1 175 ? -23.611 -5.502 70.163 1.00 78.69 175 PRO A C 1
ATOM 1347 O O . PRO A 1 175 ? -23.735 -5.590 71.384 1.00 78.69 175 PRO A O 1
ATOM 1350 N N . TYR A 1 176 ? -22.588 -6.051 69.500 1.00 81.06 176 TYR A N 1
ATOM 1351 C CA . TYR A 1 176 ? -21.443 -6.756 70.110 1.00 81.06 176 TYR A CA 1
ATOM 1352 C C . TYR A 1 176 ? -21.733 -8.116 70.770 1.00 81.06 176 TYR A C 1
ATOM 1354 O O . TYR A 1 176 ? -20.790 -8.864 71.016 1.00 81.06 176 TYR A O 1
ATOM 1362 N N . ILE A 1 177 ? -22.999 -8.458 71.034 1.00 82.62 177 ILE A N 1
ATOM 1363 C CA . ILE A 1 177 ? -23.404 -9.751 71.619 1.00 82.62 177 ILE A CA 1
ATOM 1364 C C . ILE A 1 177 ? -23.969 -10.681 70.543 1.00 82.62 177 ILE A C 1
ATOM 1366 O O . ILE A 1 177 ? -23.652 -11.869 70.503 1.00 82.62 177 ILE A O 1
ATOM 1370 N N . SER A 1 178 ? -24.808 -10.141 69.657 1.00 76.62 178 SER A N 1
ATOM 1371 C CA . SER A 1 178 ? -25.287 -10.868 68.480 1.00 76.62 178 SER A CA 1
ATOM 1372 C C . SER A 1 178 ? -24.222 -10.836 67.381 1.00 76.62 178 SER A C 1
ATOM 1374 O O . SER A 1 178 ? -23.468 -9.874 67.275 1.00 76.62 178 SER A O 1
ATOM 1376 N N . ASN A 1 179 ? -24.106 -11.912 66.597 1.00 60.47 179 ASN A N 1
ATOM 1377 C CA . ASN A 1 179 ? -23.064 -12.053 65.579 1.00 60.47 179 ASN A CA 1
ATOM 1378 C C . ASN A 1 179 ? -23.101 -10.848 64.613 1.00 60.47 179 ASN A C 1
ATOM 1380 O O . ASN A 1 179 ? -24.033 -10.721 63.820 1.00 60.47 179 ASN A O 1
ATOM 1384 N N . ASN A 1 180 ? -22.098 -9.966 64.698 1.00 55.34 180 ASN A N 1
ATOM 1385 C CA . ASN A 1 180 ? -22.010 -8.686 63.976 1.00 55.34 180 ASN A CA 1
ATOM 1386 C C . ASN A 1 180 ? -21.778 -8.842 62.456 1.00 55.34 180 ASN A C 1
ATOM 1388 O O . ASN A 1 180 ? -21.487 -7.863 61.769 1.00 55.34 180 ASN A O 1
ATOM 1392 N N . GLY A 1 181 ? -21.879 -10.058 61.913 1.00 54.97 181 GLY A N 1
ATOM 1393 C CA . GLY A 1 181 ? -21.898 -10.259 60.469 1.00 54.97 181 GLY A CA 1
ATOM 1394 C C . GLY A 1 181 ? -23.058 -9.485 59.841 1.00 54.97 181 GLY A C 1
ATOM 1395 O O . GLY A 1 181 ? -24.140 -9.388 60.439 1.00 54.97 181 GLY A O 1
ATOM 1396 N N . ALA A 1 182 ? -22.825 -8.934 58.642 1.00 55.19 182 ALA A N 1
ATOM 1397 C CA . ALA A 1 182 ? -23.860 -8.287 57.841 1.00 55.19 182 ALA A CA 1
ATOM 1398 C C . ALA A 1 182 ? -25.149 -9.132 57.892 1.00 55.19 182 ALA A C 1
ATOM 1400 O O . ALA A 1 182 ? -25.048 -10.365 57.868 1.00 55.19 182 ALA A O 1
ATOM 1401 N N . PRO A 1 183 ? -26.342 -8.517 58.043 1.00 52.25 183 PRO A N 1
ATOM 1402 C CA . PRO A 1 183 ? -27.596 -9.264 58.023 1.00 52.25 183 PRO A CA 1
ATOM 1403 C C . PRO A 1 183 ? -27.551 -10.213 56.835 1.00 52.25 183 PRO A C 1
ATOM 1405 O O . PRO A 1 183 ? -27.189 -9.760 55.747 1.00 52.25 183 PRO A O 1
ATOM 1408 N N . LYS A 1 184 ? -27.814 -11.509 57.068 1.00 53.66 184 LYS A N 1
ATOM 1409 C CA . LYS A 1 184 ? -27.852 -12.505 55.994 1.00 53.66 184 LYS A CA 1
ATOM 1410 C C . LYS A 1 184 ? -28.844 -11.957 54.983 1.00 53.66 184 LYS A C 1
ATOM 1412 O O . LYS A 1 184 ? -30.035 -11.901 55.274 1.00 53.66 184 LYS A O 1
ATOM 1417 N N . THR A 1 185 ? -28.350 -11.403 53.882 1.00 48.47 185 THR A N 1
ATOM 1418 C CA . THR A 1 185 ? -29.234 -10.900 52.847 1.00 48.47 185 THR A CA 1
ATOM 1419 C C . THR A 1 185 ? -29.951 -12.116 52.275 1.00 48.47 185 THR A C 1
ATOM 1421 O O . THR A 1 185 ? -29.379 -13.211 52.209 1.00 48.47 185 THR A O 1
ATOM 1424 N N . ASP A 1 186 ? -31.222 -11.939 51.915 1.00 46.69 186 ASP A N 1
ATOM 1425 C CA . ASP A 1 186 ? -32.078 -12.996 51.358 1.00 46.69 186 ASP A CA 1
ATOM 1426 C C . ASP A 1 186 ? -31.504 -13.657 50.092 1.00 46.69 186 ASP A C 1
ATOM 1428 O O . ASP A 1 186 ? -32.044 -14.652 49.624 1.00 46.69 186 ASP A O 1
ATOM 1432 N N . ASP A 1 187 ? -30.374 -13.176 49.573 1.00 48.75 187 ASP A N 1
ATOM 1433 C CA . ASP A 1 187 ? -29.591 -13.830 48.524 1.00 48.75 187 ASP A CA 1
ATOM 1434 C C . ASP A 1 187 ? -29.130 -15.249 48.937 1.00 48.75 187 ASP A C 1
ATOM 1436 O O . ASP A 1 187 ? -28.903 -16.097 48.081 1.00 48.75 187 ASP A O 1
ATOM 1440 N N . THR A 1 188 ? -29.072 -15.544 50.246 1.00 44.66 188 THR A N 1
ATOM 1441 C CA . THR A 1 188 ? -28.800 -16.896 50.790 1.00 44.66 188 THR A CA 1
ATOM 1442 C C . THR A 1 188 ? -30.048 -17.726 51.083 1.00 44.66 188 THR A C 1
ATOM 1444 O O . THR A 1 188 ? -29.933 -18.892 51.476 1.00 44.66 188 THR A O 1
ATOM 1447 N N . VAL A 1 189 ? -31.254 -17.184 50.873 1.00 46.69 189 VAL A N 1
ATOM 1448 C CA . VAL A 1 189 ? -32.438 -18.032 50.739 1.00 46.69 189 VAL A CA 1
ATOM 1449 C C . VAL A 1 189 ? -32.310 -18.683 49.373 1.00 46.69 189 VAL A C 1
ATOM 1451 O O . VAL A 1 189 ? -32.865 -18.203 48.388 1.00 46.69 189 VAL A O 1
ATOM 1454 N N . GLU A 1 190 ? -31.543 -19.779 49.324 1.00 43.97 190 GLU A N 1
ATOM 1455 C CA . GLU A 1 190 ? -31.597 -20.748 48.241 1.00 43.97 190 GLU A CA 1
ATOM 1456 C C . GLU A 1 190 ? -33.074 -20.911 47.894 1.00 43.97 190 GLU A C 1
ATOM 1458 O O . GLU A 1 190 ? -33.860 -21.488 48.658 1.00 43.97 190 GLU A O 1
ATOM 1463 N N . VAL A 1 191 ? -33.474 -20.367 46.746 1.00 45.56 191 VAL A N 1
ATOM 1464 C CA . VAL A 1 191 ? -34.722 -20.743 46.112 1.00 45.56 191 VAL A CA 1
ATOM 1465 C C . VAL A 1 191 ? -34.530 -22.220 45.830 1.00 45.56 191 VAL A C 1
ATOM 1467 O O . VAL A 1 191 ? -33.966 -22.586 44.803 1.00 45.56 191 VAL A O 1
ATOM 1470 N N . LYS A 1 192 ? -34.913 -23.080 46.785 1.00 43.03 192 LYS A N 1
ATOM 1471 C CA . LYS A 1 192 ? -34.911 -24.529 46.623 1.00 43.03 192 LYS A CA 1
ATOM 1472 C C . LYS A 1 192 ? -35.610 -24.784 45.302 1.00 43.03 192 LYS A C 1
ATOM 1474 O O . LYS A 1 192 ? -36.832 -24.648 45.207 1.00 43.03 192 LYS A O 1
ATOM 1479 N N . ALA A 1 193 ? -34.827 -25.143 44.289 1.00 42.41 193 ALA A N 1
ATOM 1480 C CA . ALA A 1 193 ? -35.232 -25.231 42.891 1.00 42.41 193 ALA A CA 1
ATOM 1481 C C . ALA A 1 193 ? -36.256 -26.356 42.611 1.00 42.41 193 ALA A C 1
ATOM 1483 O O . ALA A 1 193 ? -36.437 -26.774 41.473 1.00 42.41 193 ALA A O 1
ATOM 1484 N N . GLY A 1 194 ? -36.947 -26.859 43.640 1.00 40.91 194 GLY A N 1
ATOM 1485 C CA . GLY A 1 194 ? -37.965 -27.904 43.564 1.00 40.91 194 GLY A CA 1
ATOM 1486 C C . GLY A 1 194 ? -39.374 -27.471 43.982 1.00 40.91 194 GLY A C 1
ATOM 1487 O O . GLY A 1 194 ? -40.302 -28.271 43.884 1.00 40.91 194 GLY A O 1
ATOM 1488 N N . GLY A 1 195 ? -39.582 -26.234 44.442 1.00 40.50 195 GLY A N 1
ATOM 1489 C CA . GLY A 1 195 ? -40.915 -25.765 44.821 1.00 40.50 195 GLY A CA 1
ATOM 1490 C C . GLY A 1 195 ? -41.742 -25.328 43.611 1.00 40.50 195 GLY A C 1
ATOM 1491 O O . GLY A 1 195 ? -41.595 -24.198 43.155 1.00 40.50 195 GLY A O 1
ATOM 1492 N N . LYS A 1 196 ? -42.668 -26.173 43.129 1.00 44.81 196 LYS A N 1
ATOM 1493 C CA . LYS A 1 196 ? -43.801 -25.782 42.256 1.00 44.81 196 LYS A CA 1
ATOM 1494 C C . LYS A 1 196 ? -44.773 -24.844 43.002 1.00 44.81 196 LYS A C 1
ATOM 1496 O O . LYS A 1 196 ? -45.947 -25.153 43.177 1.00 44.81 196 LYS A O 1
ATOM 1501 N N . GLY A 1 197 ? -44.279 -23.712 43.491 1.00 41.25 197 GLY A N 1
ATOM 1502 C CA . GLY A 1 197 ? -45.087 -22.671 44.106 1.00 41.25 197 GLY A CA 1
ATOM 1503 C C . GLY A 1 197 ? -45.764 -21.849 43.019 1.00 41.25 197 GLY A C 1
ATOM 1504 O O . GLY A 1 197 ? -45.092 -21.200 42.218 1.00 41.25 197 GLY A O 1
ATOM 1505 N N . SER A 1 198 ? -47.095 -21.880 42.989 1.00 43.88 198 SER A N 1
ATOM 1506 C CA . SER A 1 198 ? -47.945 -21.016 42.171 1.00 43.88 198 SER A CA 1
ATOM 1507 C C . SER A 1 198 ? -47.803 -19.559 42.628 1.00 43.88 198 SER A C 1
ATOM 1509 O O . SER A 1 198 ? -48.639 -19.018 43.350 1.00 43.88 198 SER A O 1
ATOM 1511 N N . GLY A 1 199 ? -46.698 -18.926 42.250 1.00 41.03 199 GLY A N 1
ATOM 1512 C CA . GLY A 1 199 ? -46.448 -17.517 42.501 1.00 41.03 199 GLY A CA 1
ATOM 1513 C C . GLY A 1 199 ? -47.310 -16.668 41.580 1.00 41.03 199 GLY A C 1
ATOM 1514 O O . GLY A 1 199 ? -46.945 -16.428 40.430 1.00 41.03 199 GLY A O 1
ATOM 1515 N N . SER A 1 200 ? -48.444 -16.215 42.112 1.00 44.25 200 SER A N 1
ATOM 1516 C CA . SER A 1 200 ? -49.213 -15.065 41.642 1.00 44.25 200 SER A CA 1
ATOM 1517 C C . SER A 1 200 ? -48.286 -13.852 41.494 1.00 44.25 200 SER A C 1
ATOM 1519 O O . SER A 1 200 ? -48.130 -13.048 42.412 1.00 44.25 200 SER A O 1
ATOM 1521 N N . ARG A 1 201 ? -47.634 -13.725 40.335 1.00 43.44 201 ARG A N 1
ATOM 1522 C CA . ARG A 1 201 ? -46.980 -12.483 39.926 1.00 43.44 201 ARG A CA 1
ATOM 1523 C C . ARG A 1 201 ? -48.080 -11.464 39.655 1.00 43.44 201 ARG A C 1
ATOM 1525 O O . ARG A 1 201 ? -48.984 -11.725 38.864 1.00 43.44 201 ARG A O 1
ATOM 1532 N N . SER A 1 202 ? -47.999 -10.322 40.327 1.00 39.78 202 SER A N 1
ATOM 1533 C CA . SER A 1 202 ? -48.861 -9.166 40.107 1.00 39.78 202 SER A CA 1
ATOM 1534 C C . SER A 1 202 ? -48.934 -8.838 38.611 1.00 39.78 202 SER A C 1
ATOM 1536 O O . SER A 1 202 ? -47.947 -8.524 37.947 1.00 39.78 202 SER A O 1
ATOM 1538 N N . HIS A 1 203 ? -50.144 -8.966 38.076 1.00 37.94 203 HIS A N 1
ATOM 1539 C CA . HIS A 1 203 ? -50.495 -8.900 36.659 1.00 37.94 203 HIS A CA 1
ATOM 1540 C C . HIS A 1 203 ? -50.545 -7.455 36.114 1.00 37.94 203 HIS A C 1
ATOM 1542 O O . HIS A 1 203 ? -51.380 -7.137 35.273 1.00 37.94 203 HIS A O 1
ATOM 1548 N N . SER A 1 204 ? -49.680 -6.554 36.590 1.00 44.88 204 SER A N 1
ATOM 1549 C CA . SER A 1 204 ? -49.666 -5.147 36.153 1.00 44.88 204 SER A CA 1
ATOM 1550 C C . SER A 1 204 ? -48.779 -4.880 34.932 1.00 44.88 204 SER A C 1
ATOM 1552 O O . SER A 1 204 ? -48.784 -3.768 34.408 1.00 44.88 204 SER A O 1
ATOM 1554 N N . ALA A 1 205 ? -48.059 -5.882 34.417 1.00 46.28 205 ALA A N 1
ATOM 1555 C CA . ALA A 1 205 ? -47.447 -5.775 33.096 1.00 46.28 205 ALA A CA 1
ATOM 1556 C C . ALA A 1 205 ? -48.540 -5.958 32.022 1.00 46.28 205 ALA A C 1
ATOM 1558 O O . ALA A 1 205 ? -49.170 -7.020 31.984 1.00 46.28 205 ALA A O 1
ATOM 1559 N N . PRO A 1 206 ? -48.795 -4.957 31.157 1.00 43.41 206 PRO A N 1
ATOM 1560 C CA . PRO A 1 206 ? -49.859 -5.039 30.168 1.00 43.41 206 PRO A CA 1
ATOM 1561 C C . PRO A 1 206 ? -49.616 -6.234 29.230 1.00 43.41 206 PRO A C 1
ATOM 1563 O O . PRO A 1 206 ? -48.481 -6.448 28.788 1.00 43.41 206 PRO A O 1
ATOM 1566 N N . PRO A 1 207 ? -50.661 -7.024 28.920 1.00 43.34 207 PRO A N 1
ATOM 1567 C CA . PRO A 1 207 ? -50.542 -8.196 28.066 1.00 43.34 207 PRO A CA 1
ATOM 1568 C C . PRO A 1 207 ? -49.984 -7.787 26.703 1.00 43.34 207 PRO A C 1
ATOM 1570 O O . PRO A 1 207 ? -50.391 -6.786 26.109 1.00 43.34 207 PRO A O 1
ATOM 1573 N N . GLY A 1 208 ? -48.994 -8.557 26.251 1.00 48.59 208 GLY A N 1
ATOM 1574 C CA . GLY A 1 208 ? -48.080 -8.202 25.179 1.00 48.59 208 GLY A CA 1
ATOM 1575 C C . GLY A 1 208 ? -48.767 -7.641 23.939 1.00 48.59 208 GLY A C 1
ATOM 1576 O O . GLY A 1 208 ? -49.384 -8.365 23.154 1.00 48.59 208 GLY A O 1
ATOM 1577 N N . ARG A 1 209 ? -48.543 -6.347 23.693 1.00 46.19 209 ARG A N 1
ATOM 1578 C CA . ARG A 1 209 ? -48.593 -5.809 22.337 1.00 46.19 209 ARG A CA 1
ATOM 1579 C C . ARG A 1 209 ? -47.518 -6.547 21.550 1.00 46.19 209 ARG A C 1
ATOM 1581 O O . ARG A 1 209 ? -46.333 -6.276 21.724 1.00 46.19 209 ARG A O 1
ATOM 1588 N N . ARG A 1 210 ? -47.941 -7.495 20.706 1.00 47.69 210 ARG A N 1
ATOM 1589 C CA . ARG A 1 210 ? -47.120 -8.060 19.630 1.00 47.69 210 ARG A CA 1
ATOM 1590 C C . ARG A 1 210 ? -46.469 -6.878 18.923 1.00 47.69 210 ARG A C 1
ATOM 1592 O O . ARG A 1 210 ? -47.163 -6.107 18.255 1.00 47.69 210 ARG A O 1
ATOM 1599 N N . SER A 1 211 ? -45.174 -6.679 19.156 1.00 45.34 211 SER A N 1
ATOM 1600 C CA . SER A 1 211 ? -44.419 -5.656 18.457 1.00 45.34 211 SER A CA 1
ATOM 1601 C C . SER A 1 211 ? -44.634 -5.919 16.973 1.00 45.34 211 SER A C 1
ATOM 1603 O O . SER A 1 211 ? -44.479 -7.045 16.487 1.00 45.34 211 SER A O 1
ATOM 1605 N N . ARG A 1 212 ? -45.086 -4.886 16.255 1.00 49.56 212 ARG A N 1
ATOM 1606 C CA . ARG A 1 212 ? -45.065 -4.882 14.790 1.00 49.56 212 ARG A CA 1
ATOM 1607 C C . ARG A 1 212 ? -43.701 -5.409 14.331 1.00 49.56 212 ARG A C 1
ATOM 1609 O O . ARG A 1 212 ? -42.736 -5.224 15.076 1.00 49.56 212 ARG A O 1
ATOM 1616 N N . PRO A 1 213 ? -43.594 -6.057 13.158 1.00 44.72 213 PRO A N 1
ATOM 1617 C CA . PRO A 1 213 ? -42.312 -6.515 12.647 1.00 44.72 213 PRO A CA 1
ATOM 1618 C C . PRO A 1 213 ? -41.407 -5.300 12.457 1.00 44.72 213 PRO A C 1
ATOM 1620 O O . PRO A 1 213 ? -41.435 -4.626 11.433 1.00 44.72 213 PRO A O 1
ATOM 1623 N N . ALA A 1 214 ? -40.657 -4.978 13.505 1.00 51.34 214 ALA A N 1
ATOM 1624 C CA . ALA A 1 214 ? -39.578 -4.035 13.445 1.00 51.34 214 ALA A CA 1
ATOM 1625 C C . ALA A 1 214 ? -38.557 -4.638 12.482 1.00 51.34 214 ALA A C 1
ATOM 1627 O O . ALA A 1 214 ? -38.408 -5.866 12.406 1.00 51.34 214 ALA A O 1
ATOM 1628 N N . SER A 1 215 ? -37.913 -3.781 11.698 1.00 44.25 215 SER A N 1
ATOM 1629 C CA . SER A 1 215 ? -36.844 -4.192 10.797 1.00 44.25 215 SER A CA 1
ATOM 1630 C C . SER A 1 215 ? -35.838 -5.066 11.547 1.00 44.25 215 SER A C 1
ATOM 1632 O O . SER A 1 215 ? -35.637 -4.900 12.752 1.00 44.25 215 SER A O 1
ATOM 1634 N N . SER A 1 216 ? -35.208 -6.011 10.849 1.00 47.03 216 SER A N 1
ATOM 1635 C CA . SER A 1 216 ? -34.246 -6.944 11.452 1.00 47.03 216 SER A CA 1
ATOM 1636 C C . SER A 1 216 ? -33.192 -6.229 12.298 1.00 47.03 216 SER A C 1
ATOM 1638 O O . SER A 1 216 ? -32.870 -6.718 13.369 1.00 47.03 216 SER A O 1
ATOM 1640 N N . TRP A 1 217 ? -32.756 -5.032 11.891 1.00 44.31 217 TRP A N 1
ATOM 1641 C CA . TRP A 1 217 ? -31.820 -4.213 12.662 1.00 44.31 217 TRP A CA 1
ATOM 1642 C C . TRP A 1 217 ? -32.398 -3.662 13.975 1.00 44.31 217 TRP A C 1
ATOM 1644 O O . TRP A 1 217 ? -31.664 -3.584 14.947 1.00 44.31 217 TRP A O 1
ATOM 1654 N N . VAL A 1 218 ? -33.692 -3.322 14.038 1.00 47.72 218 VAL A N 1
ATOM 1655 C CA . VAL A 1 218 ? -34.356 -2.882 15.281 1.00 47.72 218 VAL A CA 1
ATOM 1656 C C . VAL A 1 218 ? -34.637 -4.078 16.189 1.00 47.72 218 VAL A C 1
ATOM 1658 O O . VAL A 1 218 ? -34.554 -3.954 17.401 1.00 47.72 218 VAL A O 1
ATOM 1661 N N . ARG A 1 219 ? -34.951 -5.257 15.636 1.00 53.47 219 ARG A N 1
ATOM 1662 C CA . ARG A 1 219 ? -35.064 -6.492 16.435 1.00 53.47 219 ARG A CA 1
ATOM 1663 C C . ARG A 1 219 ? -33.728 -6.912 17.015 1.00 53.47 219 ARG A C 1
ATOM 1665 O O . ARG A 1 219 ? -33.660 -7.171 18.207 1.00 53.47 219 ARG A O 1
ATOM 1672 N N . GLU A 1 220 ? -32.692 -6.925 16.184 1.00 53.72 220 GLU A N 1
ATOM 1673 C CA . GLU A 1 220 ? -31.328 -7.179 16.623 1.00 53.72 220 GLU 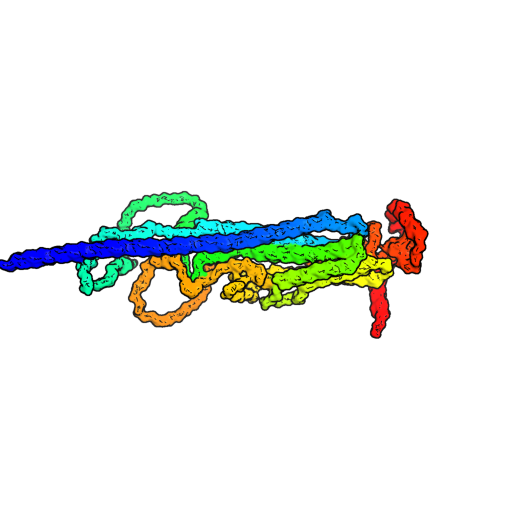A CA 1
ATOM 1674 C C . GLU A 1 220 ? -30.926 -6.121 17.652 1.00 53.72 220 GLU A C 1
ATOM 1676 O O . GLU A 1 220 ? -30.361 -6.481 18.669 1.00 53.72 220 GLU A O 1
ATOM 1681 N N . GLU A 1 221 ? -31.308 -4.850 17.491 1.00 52.38 221 GLU A N 1
ATOM 1682 C CA . GLU A 1 221 ? -31.103 -3.804 18.501 1.00 52.38 221 GLU A CA 1
ATOM 1683 C C . GLU A 1 221 ? -31.901 -4.028 19.791 1.00 52.38 221 GLU A C 1
ATOM 1685 O O . GLU A 1 221 ? -31.336 -3.810 20.844 1.00 52.38 221 GLU A O 1
ATOM 1690 N N . PHE A 1 222 ? -33.143 -4.517 19.761 1.00 55.12 222 PHE A N 1
ATOM 1691 C CA . PHE A 1 222 ? -33.920 -4.856 20.968 1.00 55.12 222 PHE A CA 1
ATOM 1692 C C . PHE A 1 222 ? -33.380 -6.102 21.689 1.00 55.12 222 PHE A C 1
ATOM 1694 O O . PHE A 1 222 ? -33.380 -6.178 22.919 1.00 55.12 222 PHE A O 1
ATOM 1701 N N . GLU A 1 223 ? -32.907 -7.089 20.930 1.00 52.66 223 GLU A N 1
ATOM 1702 C CA . GLU A 1 223 ? -32.206 -8.264 21.452 1.00 52.66 223 GLU A CA 1
ATOM 1703 C C . GLU A 1 223 ? -30.824 -7.875 22.000 1.00 52.66 223 GLU A C 1
ATOM 1705 O O . GLU A 1 223 ? -30.416 -8.364 23.054 1.00 52.66 223 GLU A O 1
ATOM 1710 N N . THR A 1 224 ? -30.148 -6.920 21.353 1.00 50.12 224 THR A N 1
ATOM 1711 C CA . THR A 1 224 ? -28.889 -6.316 21.810 1.00 50.12 224 THR A CA 1
ATOM 1712 C C . THR A 1 224 ? -29.122 -5.239 22.873 1.00 50.12 224 THR A C 1
ATOM 1714 O O . THR A 1 224 ? -28.186 -4.908 23.576 1.00 50.12 224 THR A O 1
ATOM 1717 N N . ASP A 1 225 ? -30.326 -4.711 23.086 1.00 42.88 225 ASP A N 1
ATOM 1718 C CA . ASP A 1 225 ? -30.625 -3.745 24.157 1.00 42.88 225 ASP A CA 1
ATOM 1719 C C . ASP A 1 225 ? -30.565 -4.445 25.513 1.00 42.88 225 ASP A C 1
ATOM 1721 O O . ASP A 1 225 ? -30.110 -3.854 26.487 1.00 42.88 225 ASP A O 1
ATOM 1725 N N . ARG A 1 226 ? -30.871 -5.753 25.556 1.00 45.56 226 ARG A N 1
ATOM 1726 C CA . ARG A 1 226 ? -30.488 -6.626 26.679 1.00 45.56 226 ARG A CA 1
ATOM 1727 C C . ARG A 1 226 ? -28.972 -6.786 26.830 1.00 45.56 226 ARG A C 1
ATOM 1729 O O . ARG A 1 226 ? -28.515 -7.128 27.920 1.00 45.56 226 ARG A O 1
ATOM 1736 N N . ALA A 1 227 ? -28.211 -6.550 25.762 1.00 38.50 227 ALA A N 1
ATOM 1737 C CA . ALA A 1 227 ? -26.752 -6.612 25.716 1.00 38.50 227 ALA A CA 1
ATOM 1738 C C . ALA A 1 227 ? -26.033 -5.258 25.893 1.00 38.50 227 ALA A C 1
ATOM 1740 O O . ALA A 1 227 ? -24.853 -5.256 26.231 1.00 38.50 227 ALA A O 1
ATOM 1741 N N . GLY A 1 228 ? -26.728 -4.130 25.706 1.00 38.78 228 GLY A N 1
ATOM 1742 C CA . GLY A 1 228 ? -26.272 -2.775 26.028 1.00 38.78 228 GLY A CA 1
ATOM 1743 C C . GLY A 1 228 ? -26.564 -2.384 27.477 1.00 38.78 228 GLY A C 1
ATOM 1744 O O . GLY A 1 228 ? -25.898 -1.516 28.034 1.00 38.78 228 GLY A O 1
ATOM 1745 N N . THR A 1 229 ? -27.513 -3.059 28.122 1.00 45.97 229 THR A N 1
ATOM 1746 C CA . THR A 1 229 ? -27.541 -3.169 29.578 1.00 45.97 229 THR A CA 1
ATOM 1747 C C . THR A 1 229 ? -26.408 -4.088 30.041 1.00 45.97 229 THR A C 1
ATOM 1749 O O . THR A 1 229 ? -26.089 -5.071 29.375 1.00 45.97 229 THR A O 1
ATOM 1752 N N . ILE A 1 230 ? -25.854 -3.817 31.225 1.00 48.72 230 ILE A N 1
ATOM 1753 C CA . ILE A 1 230 ? -24.874 -4.629 31.992 1.00 48.72 230 ILE A CA 1
ATOM 1754 C C . ILE A 1 230 ? -25.231 -6.131 32.084 1.00 48.72 230 ILE A C 1
ATOM 1756 O O . ILE A 1 230 ? -24.441 -6.945 32.526 1.00 48.72 230 ILE A O 1
ATOM 1760 N N . THR A 1 231 ? -26.408 -6.539 31.627 1.00 41.56 231 THR A N 1
ATOM 1761 C CA . THR A 1 231 ? -26.902 -7.917 31.620 1.00 41.56 231 THR A CA 1
ATOM 1762 C C . THR A 1 231 ? -26.644 -8.685 30.320 1.00 41.56 231 THR A C 1
ATOM 1764 O O . THR A 1 231 ? -27.146 -9.798 30.168 1.00 41.56 231 THR A O 1
ATOM 1767 N N . GLY A 1 232 ? -25.927 -8.121 29.344 1.00 48.59 232 GLY A N 1
ATOM 1768 C CA . GLY A 1 232 ? -25.567 -8.872 28.143 1.00 48.59 232 GLY A CA 1
ATOM 1769 C C . GLY A 1 232 ? -24.725 -10.092 28.484 1.00 48.59 232 GLY A C 1
ATOM 1770 O O . GLY A 1 232 ? -23.632 -9.919 29.009 1.00 48.59 232 GLY A O 1
ATOM 1771 N N . CYS A 1 233 ? -25.190 -11.300 28.146 1.00 43.97 233 CYS A N 1
ATOM 1772 C CA . CYS A 1 233 ? -24.396 -12.534 28.184 1.00 43.97 233 CYS A CA 1
ATOM 1773 C C . CYS A 1 233 ? -23.259 -12.465 27.150 1.00 43.97 233 CYS A C 1
ATOM 1775 O O . CYS A 1 233 ? -23.279 -13.153 26.130 1.00 43.97 233 CYS A O 1
ATOM 1777 N N . ALA A 1 234 ? -22.271 -11.602 27.378 1.00 57.22 234 ALA A N 1
ATOM 1778 C CA . ALA A 1 234 ? -20.967 -11.821 26.789 1.00 57.22 234 ALA A CA 1
ATOM 1779 C C . ALA A 1 234 ? -20.413 -13.091 27.455 1.00 57.22 234 ALA A C 1
ATOM 1781 O O . ALA A 1 234 ? -20.511 -13.211 28.678 1.00 57.22 234 ALA A O 1
ATOM 1782 N N . PRO A 1 235 ? -19.894 -14.061 26.685 1.00 64.62 235 PRO A N 1
ATOM 1783 C CA . PRO A 1 235 ? -19.254 -15.233 27.269 1.00 64.62 235 PRO A CA 1
ATOM 1784 C C . PRO A 1 235 ? -18.184 -14.762 28.256 1.00 64.62 235 PRO A C 1
ATOM 1786 O O . PRO A 1 235 ? -17.442 -13.836 27.920 1.00 64.62 235 PRO A O 1
ATOM 1789 N N . MET A 1 236 ? -18.122 -15.370 29.449 1.00 70.88 236 MET A N 1
ATOM 1790 C CA . MET A 1 236 ? -17.092 -15.045 30.440 1.00 70.88 236 MET A CA 1
ATOM 1791 C C . MET A 1 236 ? -15.730 -15.112 29.756 1.00 70.88 236 MET A C 1
ATOM 1793 O O . MET A 1 236 ? -15.305 -16.161 29.264 1.00 70.88 236 MET A O 1
ATOM 1797 N N . LEU A 1 237 ? -15.085 -13.955 29.636 1.00 80.31 237 LEU A N 1
ATOM 1798 C CA . LEU A 1 237 ? -13.769 -13.869 29.034 1.00 80.31 237 LEU A CA 1
ATOM 1799 C C . LEU A 1 237 ? -12.725 -14.308 30.078 1.00 80.31 237 LEU A C 1
ATOM 1801 O O . LEU A 1 237 ? -12.984 -14.293 31.279 1.00 80.31 237 LEU A O 1
ATOM 1805 N N . PRO A 1 238 ? -11.514 -14.693 29.674 1.00 86.50 238 PRO A N 1
ATOM 1806 C CA . PRO A 1 238 ? -10.406 -14.810 30.620 1.00 86.50 238 PRO A CA 1
ATOM 1807 C C . PRO A 1 238 ? -10.181 -13.483 31.368 1.00 86.50 238 PRO A C 1
ATOM 1809 O O . PRO A 1 238 ? -10.375 -12.421 30.776 1.00 86.50 238 PRO A O 1
ATOM 1812 N N . ALA A 1 239 ? -9.800 -13.509 32.648 1.00 83.38 239 ALA A N 1
ATOM 1813 C CA . ALA A 1 239 ? -9.576 -12.289 33.441 1.00 83.38 239 ALA A CA 1
ATOM 1814 C C . ALA A 1 239 ? -8.474 -11.384 32.848 1.00 83.38 239 ALA A C 1
ATOM 1816 O O . ALA A 1 239 ? -8.535 -10.168 32.968 1.00 83.38 239 ALA A O 1
ATOM 1817 N N . ASP A 1 240 ? -7.512 -11.978 32.140 1.00 88.75 240 ASP A N 1
ATOM 1818 C CA . ASP A 1 240 ? -6.428 -11.306 31.422 1.00 88.75 240 ASP A CA 1
ATOM 1819 C C . ASP A 1 240 ? -6.829 -10.808 30.022 1.00 88.75 240 ASP A C 1
ATOM 1821 O O . ASP A 1 240 ? -6.030 -10.161 29.348 1.00 88.75 240 ASP A O 1
ATOM 1825 N N . ALA A 1 241 ? -8.039 -11.097 29.539 1.00 89.44 241 ALA A N 1
ATOM 1826 C CA . ALA A 1 241 ? -8.453 -10.713 28.193 1.00 89.44 241 ALA A CA 1
ATOM 1827 C C . ALA A 1 241 ? -8.612 -9.194 28.050 1.00 89.44 241 ALA A C 1
ATOM 1829 O O . ALA A 1 241 ? -9.130 -8.527 28.942 1.00 89.44 241 ALA A O 1
ATOM 1830 N N . ALA A 1 242 ? -8.234 -8.657 26.883 1.00 90.62 242 ALA A N 1
ATOM 1831 C CA . ALA A 1 242 ? -8.448 -7.245 26.590 1.00 90.62 242 ALA A CA 1
ATOM 1832 C C . ALA A 1 242 ? -9.938 -6.852 26.681 1.00 90.62 242 ALA A C 1
ATOM 1834 O O . ALA A 1 242 ? -10.802 -7.670 26.323 1.00 90.62 242 ALA A O 1
ATOM 1835 N N . PRO A 1 243 ? -10.222 -5.591 27.069 1.00 91.25 243 PRO A N 1
ATOM 1836 C CA . PRO A 1 243 ? -11.567 -5.038 27.125 1.00 91.25 243 PRO A CA 1
ATOM 1837 C C . PRO A 1 243 ? -12.402 -5.330 25.875 1.00 91.25 243 PRO A C 1
ATOM 1839 O O . PRO A 1 243 ? -11.906 -5.337 24.742 1.00 91.25 243 PRO A O 1
ATOM 1842 N N . GLU A 1 244 ? -13.706 -5.533 26.071 1.00 88.19 244 GLU A N 1
ATOM 1843 C CA . GLU A 1 244 ? -14.634 -5.945 25.007 1.00 88.19 244 GLU A CA 1
ATOM 1844 C C . GLU A 1 244 ? -14.596 -4.989 23.798 1.00 88.19 244 GLU A C 1
ATOM 1846 O O . GLU A 1 244 ? -14.583 -5.432 22.645 1.00 88.19 244 GLU A O 1
ATOM 1851 N N . HIS A 1 245 ? -14.492 -3.678 24.045 1.00 89.69 245 HIS A N 1
ATOM 1852 C CA . HIS A 1 245 ? -14.473 -2.656 22.997 1.00 89.69 245 HIS A CA 1
ATOM 1853 C C . HIS A 1 245 ? -13.272 -2.793 22.040 1.00 89.69 245 HIS A C 1
ATOM 1855 O O . HIS A 1 245 ? -13.433 -2.622 20.830 1.00 89.69 245 HIS A O 1
ATOM 1861 N N . PHE A 1 246 ? -12.098 -3.186 22.543 1.00 92.81 246 PHE A N 1
ATOM 1862 C CA . PHE A 1 246 ? -10.910 -3.437 21.725 1.00 92.81 246 PHE A CA 1
ATOM 1863 C C . PHE A 1 246 ? -11.079 -4.662 20.828 1.00 92.81 246 PHE A C 1
ATOM 1865 O O . PHE A 1 246 ? -10.702 -4.632 19.657 1.00 92.81 246 PHE A O 1
ATOM 1872 N N . ARG A 1 247 ? -11.711 -5.725 21.332 1.00 88.25 247 ARG A N 1
ATOM 1873 C CA . ARG A 1 247 ? -12.003 -6.932 20.541 1.00 88.25 247 ARG A CA 1
ATOM 1874 C C . ARG A 1 247 ? -13.015 -6.644 19.435 1.00 88.25 247 ARG A C 1
ATOM 1876 O O . ARG A 1 247 ? -12.832 -7.107 18.308 1.00 88.25 247 ARG A O 1
ATOM 1883 N N . LEU A 1 248 ? -14.052 -5.863 19.742 1.00 88.06 248 LEU A N 1
ATOM 1884 C CA . LEU A 1 248 ? -15.031 -5.400 18.757 1.00 88.06 248 LEU A CA 1
ATOM 1885 C C . LEU A 1 248 ? -14.369 -4.521 17.692 1.00 88.06 248 LEU A C 1
ATOM 1887 O O . LEU A 1 248 ? -14.596 -4.727 16.499 1.00 88.06 248 LEU A O 1
ATOM 1891 N N . TYR A 1 249 ? -13.501 -3.591 18.097 1.00 90.38 249 TYR A N 1
ATOM 1892 C CA . TYR A 1 249 ? -12.746 -2.779 17.148 1.00 90.38 249 TYR A CA 1
ATOM 1893 C C . TYR A 1 249 ? -11.834 -3.627 16.266 1.00 90.38 249 TYR A C 1
ATOM 1895 O O . TYR A 1 249 ? -11.830 -3.441 15.054 1.00 90.38 249 TYR A O 1
ATOM 1903 N N . LEU A 1 250 ? -11.130 -4.609 16.837 1.00 89.88 250 LEU A N 1
ATOM 1904 C CA . LEU A 1 250 ? -10.263 -5.512 16.083 1.00 89.88 250 LEU A CA 1
ATOM 1905 C C . LEU A 1 250 ? -11.030 -6.303 15.018 1.00 89.88 250 LEU A C 1
ATOM 1907 O O . LEU A 1 250 ? -10.523 -6.538 13.920 1.00 89.88 250 LEU A O 1
ATOM 1911 N N . GLN A 1 251 ? -12.251 -6.733 15.340 1.00 86.81 251 GLN A N 1
ATOM 1912 C CA . GLN A 1 251 ? -13.127 -7.409 14.386 1.00 86.81 251 GLN A CA 1
ATOM 1913 C C . GLN A 1 251 ? -13.530 -6.483 13.243 1.00 86.81 251 GLN A C 1
ATOM 1915 O O . GLN A 1 251 ? -13.464 -6.907 12.092 1.00 86.81 251 GLN A O 1
ATOM 1920 N N . LEU A 1 252 ? -13.880 -5.230 13.539 1.00 88.88 252 LEU A N 1
ATOM 1921 C CA . LEU A 1 252 ? -14.221 -4.254 12.508 1.00 88.88 252 LEU A CA 1
ATOM 1922 C C . LEU A 1 252 ? -13.009 -3.836 11.675 1.00 88.88 252 LEU A C 1
ATOM 1924 O O . LEU A 1 252 ? -13.128 -3.707 10.462 1.00 88.88 252 LEU A O 1
ATOM 1928 N N . GLN A 1 253 ? -11.828 -3.711 12.281 1.00 92.19 253 GLN A N 1
ATOM 1929 C CA . GLN A 1 253 ? -10.598 -3.328 11.587 1.00 92.19 253 GLN A CA 1
ATOM 1930 C C . GLN A 1 253 ? -10.250 -4.284 10.440 1.00 92.19 253 GLN A C 1
ATOM 1932 O O . GLN A 1 253 ? -9.657 -3.858 9.447 1.00 92.19 253 GLN A O 1
ATOM 1937 N N . LYS A 1 254 ? -10.713 -5.544 10.505 1.00 89.38 254 LYS A N 1
ATOM 1938 C CA . LYS A 1 254 ? -10.626 -6.521 9.404 1.00 89.38 254 LYS A CA 1
ATOM 1939 C C . LYS A 1 254 ? -11.266 -6.034 8.101 1.00 89.38 254 LYS A C 1
ATOM 1941 O O . LYS A 1 254 ? -10.872 -6.498 7.036 1.00 89.38 254 LYS A O 1
ATOM 1946 N N . GLU A 1 255 ? -12.222 -5.113 8.167 1.00 89.69 255 GLU A N 1
ATOM 1947 C CA . GLU A 1 255 ? -12.919 -4.586 6.994 1.00 89.69 255 GLU A CA 1
ATOM 1948 C C . GLU A 1 255 ? -12.094 -3.554 6.219 1.00 89.69 255 GLU A C 1
ATOM 1950 O O . GLU A 1 255 ? -12.307 -3.402 5.019 1.00 89.69 255 GLU A O 1
ATOM 1955 N N . TRP A 1 256 ? -11.150 -2.854 6.864 1.00 94.06 256 TRP A N 1
ATOM 1956 C CA . TRP A 1 256 ? -10.387 -1.781 6.209 1.00 94.06 256 TRP A CA 1
ATOM 1957 C C . TRP A 1 256 ? -8.864 -1.916 6.257 1.00 94.06 256 TRP A C 1
ATOM 1959 O O . TRP A 1 256 ? -8.198 -1.255 5.462 1.00 94.06 256 TRP A O 1
ATOM 1969 N N . PHE A 1 257 ? -8.286 -2.758 7.123 1.00 94.38 257 PHE A N 1
ATOM 1970 C CA . PHE A 1 257 ? -6.823 -2.829 7.282 1.00 94.38 257 PHE A CA 1
ATOM 1971 C C . PHE A 1 257 ? -6.094 -3.131 5.963 1.00 94.38 257 PHE A C 1
ATOM 1973 O O . PHE A 1 257 ? -5.055 -2.544 5.681 1.00 94.38 257 PHE A O 1
ATOM 1980 N N . ALA A 1 258 ? -6.652 -4.008 5.121 1.00 94.81 258 ALA A N 1
ATOM 1981 C CA . ALA A 1 258 ? -6.045 -4.345 3.838 1.00 94.81 258 ALA A CA 1
ATOM 1982 C C . ALA A 1 258 ? -6.017 -3.132 2.894 1.00 94.81 258 ALA A C 1
ATOM 1984 O O . ALA A 1 258 ? -5.032 -2.924 2.193 1.00 94.81 258 ALA A O 1
ATOM 1985 N N . TYR A 1 259 ? -7.064 -2.306 2.896 1.00 96.75 259 TYR A N 1
ATOM 1986 C CA . TYR A 1 259 ? -7.117 -1.093 2.079 1.00 96.75 259 TYR A CA 1
ATOM 1987 C C . TYR A 1 259 ? -6.067 -0.077 2.539 1.00 96.75 259 TYR A C 1
ATOM 1989 O O . TYR A 1 259 ? -5.340 0.463 1.713 1.00 96.75 259 TYR A O 1
ATOM 1997 N N . ASP A 1 260 ? -5.931 0.108 3.853 1.00 96.88 260 ASP A N 1
ATOM 1998 C CA . ASP A 1 260 ? -4.934 0.989 4.471 1.00 96.88 260 ASP A CA 1
ATOM 1999 C C . ASP A 1 260 ? -3.491 0.574 4.116 1.00 96.88 260 ASP A C 1
ATOM 2001 O O . ASP A 1 260 ? -2.681 1.378 3.652 1.00 96.88 260 ASP A O 1
ATOM 2005 N N . ILE A 1 261 ? -3.183 -0.719 4.248 1.00 96.50 261 ILE A N 1
ATOM 2006 C CA . ILE A 1 261 ? -1.864 -1.280 3.923 1.00 96.50 261 ILE A CA 1
ATOM 2007 C C . ILE A 1 261 ? -1.549 -1.109 2.437 1.00 96.50 261 ILE A C 1
ATOM 2009 O O . ILE A 1 261 ? -0.495 -0.583 2.076 1.00 96.50 261 ILE A O 1
ATOM 2013 N N . TYR A 1 262 ? -2.463 -1.526 1.558 1.00 97.62 262 TYR A N 1
ATOM 2014 C CA . TYR A 1 262 ? -2.207 -1.482 0.121 1.00 97.62 262 TYR A CA 1
ATOM 2015 C C . TYR A 1 262 ? -2.264 -0.065 -0.457 1.00 97.62 262 TYR A C 1
ATOM 2017 O O . TYR A 1 262 ? -1.628 0.174 -1.482 1.00 97.62 262 TYR A O 1
ATOM 2025 N N . ALA A 1 263 ? -2.914 0.895 0.209 1.00 98.06 263 ALA A N 1
ATOM 2026 C CA . ALA A 1 263 ? -2.781 2.309 -0.130 1.00 98.06 263 ALA A CA 1
ATOM 2027 C C . ALA A 1 263 ? -1.329 2.789 0.034 1.00 98.06 263 ALA A C 1
ATOM 2029 O O . ALA A 1 263 ? -0.784 3.418 -0.875 1.00 98.06 263 ALA A O 1
ATOM 2030 N N . ARG A 1 264 ? -0.665 2.431 1.144 1.00 97.50 264 ARG A N 1
ATOM 2031 C CA . ARG A 1 264 ? 0.754 2.757 1.361 1.00 97.50 264 ARG A CA 1
ATOM 2032 C C . ARG A 1 264 ? 1.662 2.074 0.337 1.00 97.50 264 ARG A C 1
ATOM 2034 O O . ARG A 1 264 ? 2.541 2.733 -0.214 1.00 97.50 264 ARG A O 1
ATOM 2041 N N . VAL A 1 265 ? 1.426 0.791 0.053 1.00 97.69 265 VAL A N 1
ATOM 2042 C CA . VAL A 1 265 ? 2.184 0.043 -0.969 1.00 97.69 265 VAL A CA 1
ATOM 2043 C C . VAL A 1 265 ? 2.042 0.708 -2.341 1.00 97.69 265 VAL A C 1
ATOM 2045 O O . VAL A 1 265 ? 3.040 0.917 -3.024 1.00 97.69 265 VAL A O 1
ATOM 2048 N N . CYS A 1 266 ? 0.830 1.117 -2.728 1.00 98.44 266 CYS A N 1
ATOM 2049 C CA . CYS A 1 266 ? 0.603 1.816 -3.993 1.00 98.44 266 CYS A CA 1
ATOM 2050 C C . CYS A 1 266 ? 1.340 3.159 -4.067 1.00 98.44 266 CYS A C 1
ATOM 2052 O O . CYS A 1 266 ? 1.910 3.466 -5.107 1.00 98.44 266 CYS A O 1
ATOM 2054 N N . ILE A 1 267 ? 1.394 3.939 -2.981 1.00 98.31 267 ILE A N 1
ATOM 2055 C CA . ILE A 1 267 ? 2.175 5.190 -2.962 1.00 98.31 267 ILE A CA 1
ATOM 2056 C C . ILE A 1 267 ? 3.649 4.915 -3.244 1.00 98.31 267 ILE A C 1
ATOM 2058 O O . ILE A 1 267 ? 4.244 5.600 -4.074 1.00 98.31 267 ILE A O 1
ATOM 2062 N N . LEU A 1 268 ? 4.234 3.909 -2.590 1.00 97.94 268 LEU A N 1
ATOM 2063 C CA . LEU A 1 268 ? 5.626 3.544 -2.833 1.00 97.94 268 LEU A CA 1
ATOM 2064 C C . LEU A 1 268 ? 5.840 3.127 -4.291 1.00 97.94 268 LEU A C 1
ATOM 2066 O O . LEU A 1 268 ? 6.694 3.697 -4.962 1.00 97.94 268 LEU A O 1
ATOM 2070 N N . LEU A 1 269 ? 5.061 2.163 -4.795 1.00 98.38 269 LEU A N 1
ATOM 2071 C CA . LEU A 1 269 ? 5.197 1.680 -6.176 1.00 98.38 269 LEU A CA 1
ATOM 2072 C C . LEU A 1 269 ? 4.987 2.801 -7.199 1.00 98.38 269 LEU A C 1
ATOM 2074 O O . LEU A 1 269 ? 5.688 2.860 -8.211 1.00 98.38 269 LEU A O 1
ATOM 2078 N N . GLY A 1 270 ? 4.058 3.713 -6.911 1.00 98.44 270 GLY A N 1
ATOM 2079 C CA . GLY A 1 270 ? 3.817 4.906 -7.705 1.00 98.44 270 GLY A CA 1
ATOM 2080 C C . GLY A 1 270 ? 5.025 5.840 -7.728 1.00 98.44 270 GLY A C 1
ATOM 2081 O O . GLY A 1 270 ? 5.433 6.270 -8.802 1.00 98.44 270 GLY A O 1
ATOM 2082 N N . LEU A 1 271 ? 5.638 6.117 -6.571 1.00 98.44 271 LEU A N 1
ATOM 2083 C CA . LEU A 1 271 ? 6.835 6.960 -6.470 1.00 98.44 271 LEU A CA 1
ATOM 2084 C C . LEU A 1 271 ? 8.057 6.322 -7.139 1.00 98.44 271 LEU A C 1
ATOM 2086 O O . LEU A 1 271 ? 8.787 7.014 -7.841 1.00 98.44 271 LEU A O 1
ATOM 2090 N N . LEU A 1 272 ? 8.260 5.014 -6.970 1.00 98.44 272 LEU A N 1
ATOM 2091 C CA . LEU A 1 272 ? 9.326 4.268 -7.644 1.00 98.44 272 LEU A CA 1
ATOM 2092 C C . LEU A 1 272 ? 9.182 4.378 -9.170 1.00 98.44 272 LEU A C 1
ATOM 2094 O O . LEU A 1 272 ? 10.095 4.834 -9.860 1.00 98.44 272 LEU A O 1
ATOM 2098 N N . SER A 1 273 ? 7.984 4.084 -9.683 1.00 98.50 273 SER A N 1
ATOM 2099 C CA . SER A 1 273 ? 7.675 4.197 -11.113 1.00 98.50 273 SER A CA 1
ATOM 2100 C C . SER A 1 273 ? 7.820 5.639 -11.618 1.00 98.50 273 SER A C 1
ATOM 2102 O O . SER A 1 273 ? 8.339 5.866 -12.708 1.00 98.50 273 SER A O 1
ATOM 2104 N N . TYR A 1 274 ? 7.431 6.634 -10.815 1.00 98.44 274 TYR A N 1
ATOM 2105 C CA . TYR A 1 274 ? 7.578 8.051 -11.154 1.00 98.44 274 TYR A CA 1
ATOM 2106 C C . TYR A 1 274 ? 9.051 8.473 -11.257 1.00 98.44 274 TYR A C 1
ATOM 2108 O O . TYR A 1 274 ? 9.436 9.135 -12.218 1.00 98.44 274 TYR A O 1
ATOM 2116 N N . VAL A 1 275 ? 9.906 8.053 -10.318 1.00 98.44 275 VAL A N 1
ATOM 2117 C CA . VAL A 1 275 ? 11.347 8.359 -10.358 1.00 98.44 275 VAL A CA 1
ATOM 2118 C C . VAL A 1 275 ? 12.025 7.684 -11.555 1.00 98.44 275 VAL A C 1
ATOM 2120 O O . VAL A 1 275 ? 12.838 8.320 -12.228 1.00 98.44 275 VAL A O 1
ATOM 2123 N N . HIS A 1 276 ? 11.659 6.442 -11.888 1.00 98.25 276 HIS A N 1
ATOM 2124 C CA . HIS A 1 276 ? 12.086 5.815 -13.145 1.00 98.25 276 HIS A CA 1
ATOM 2125 C C . HIS A 1 276 ? 11.620 6.607 -14.369 1.00 98.25 276 HIS A C 1
ATOM 2127 O O . HIS A 1 276 ? 12.423 6.875 -15.263 1.00 98.25 276 HIS A O 1
ATOM 2133 N N . ALA A 1 277 ? 10.348 7.017 -14.407 1.00 98.00 277 ALA A N 1
ATOM 2134 C CA . ALA A 1 277 ? 9.804 7.812 -15.501 1.00 98.00 277 ALA A CA 1
ATOM 2135 C C . ALA A 1 277 ? 10.585 9.122 -15.682 1.00 98.00 277 ALA A C 1
ATOM 2137 O O . ALA A 1 277 ? 10.961 9.439 -16.805 1.00 98.00 277 ALA A O 1
ATOM 2138 N N . LEU A 1 278 ? 10.909 9.831 -14.595 1.00 97.94 278 LEU A N 1
ATOM 2139 C CA . LEU A 1 278 ? 11.766 11.020 -14.632 1.00 97.94 278 LEU A CA 1
ATOM 2140 C C . LEU A 1 278 ? 13.182 10.710 -15.130 1.00 97.94 278 LEU A C 1
ATOM 2142 O O . LEU A 1 278 ? 13.737 11.493 -15.897 1.00 97.94 278 LEU A O 1
ATOM 2146 N N . GLY A 1 279 ? 13.761 9.575 -14.734 1.00 97.75 279 GLY A N 1
ATOM 2147 C CA . GLY A 1 279 ? 15.080 9.143 -15.199 1.00 97.75 279 GLY A CA 1
ATOM 2148 C C . GLY A 1 279 ? 15.127 8.905 -16.711 1.00 97.75 279 GLY A C 1
ATOM 2149 O O . GLY A 1 279 ? 16.052 9.370 -17.379 1.00 97.75 279 GLY A O 1
ATOM 2150 N N . TYR A 1 280 ? 14.121 8.223 -17.266 1.00 97.56 280 TYR A N 1
ATOM 2151 C CA . TYR A 1 280 ? 14.018 7.976 -18.710 1.00 97.56 280 TYR A CA 1
ATOM 2152 C C . TYR A 1 280 ? 13.604 9.222 -19.498 1.00 97.56 280 TYR A C 1
ATOM 2154 O O . TYR A 1 280 ? 14.161 9.484 -20.563 1.00 97.56 280 TYR A O 1
ATOM 2162 N N . TYR A 1 281 ? 12.691 10.031 -18.957 1.00 96.56 281 TYR A N 1
ATOM 2163 C CA . TYR A 1 281 ? 12.335 11.330 -19.524 1.00 96.56 281 TYR A CA 1
ATOM 2164 C C . TYR A 1 281 ? 13.553 12.254 -19.594 1.00 96.56 281 TYR A C 1
ATOM 2166 O O . TYR A 1 281 ? 13.834 12.824 -20.644 1.00 96.56 281 TYR A O 1
ATOM 2174 N N . GLY A 1 282 ? 14.320 12.351 -18.503 1.00 96.06 282 GLY A N 1
ATOM 2175 C CA . GLY A 1 282 ? 15.546 13.142 -18.430 1.00 96.06 282 GLY A CA 1
ATOM 2176 C C . GLY A 1 282 ? 16.611 12.662 -19.416 1.00 96.06 282 GLY A C 1
ATOM 2177 O O . GLY A 1 282 ? 17.239 13.491 -20.071 1.00 96.06 282 GLY A O 1
ATOM 2178 N N . LEU A 1 283 ? 16.764 11.342 -19.595 1.00 95.06 283 LEU A N 1
ATOM 2179 C CA . LEU A 1 283 ? 17.625 10.785 -20.646 1.00 95.06 283 LEU A CA 1
ATOM 2180 C C . LEU A 1 283 ? 17.196 11.236 -22.041 1.00 95.06 283 LEU A C 1
ATOM 2182 O O . LEU A 1 283 ? 18.057 11.588 -22.841 1.00 95.06 283 LEU A O 1
ATOM 2186 N N . GLY A 1 284 ? 15.897 11.222 -22.339 1.00 91.75 284 GLY A N 1
ATOM 2187 C CA . GLY A 1 284 ? 15.375 11.740 -23.600 1.00 91.75 284 GLY A CA 1
ATOM 2188 C C . GLY A 1 284 ? 15.662 13.233 -23.736 1.00 91.75 284 GLY A C 1
ATOM 2189 O O . GLY A 1 284 ? 16.397 13.646 -24.625 1.00 91.75 284 GLY A O 1
ATOM 2190 N N . HIS A 1 285 ? 15.142 14.040 -22.817 1.00 93.69 285 HIS A N 1
ATOM 2191 C CA . HIS A 1 285 ? 15.192 15.499 -22.881 1.00 93.69 285 HIS A CA 1
ATOM 2192 C C . HIS A 1 285 ? 16.628 16.039 -22.951 1.00 93.69 285 HIS A C 1
ATOM 2194 O O . HIS A 1 285 ? 16.972 16.786 -23.866 1.00 93.69 285 HIS A O 1
ATOM 2200 N N . ILE A 1 286 ? 17.502 15.622 -22.031 1.00 95.00 286 ILE A N 1
ATOM 2201 C CA . ILE A 1 286 ? 18.854 16.183 -21.912 1.00 95.00 286 ILE A CA 1
ATOM 2202 C C . ILE A 1 286 ? 19.753 15.722 -23.069 1.00 95.00 286 ILE A C 1
ATOM 2204 O O . ILE A 1 286 ? 20.532 16.521 -23.591 1.00 95.00 286 ILE A O 1
ATOM 2208 N N . ASN A 1 287 ? 19.651 14.464 -23.513 1.00 91.06 287 ASN A N 1
ATOM 2209 C CA . ASN A 1 287 ? 20.473 13.996 -24.635 1.00 91.06 287 ASN A CA 1
ATOM 2210 C C . ASN A 1 287 ? 19.999 14.570 -25.975 1.00 91.06 287 ASN A C 1
ATOM 2212 O O . ASN A 1 287 ? 20.825 14.887 -26.827 1.00 91.06 287 ASN A O 1
ATOM 2216 N N . ILE A 1 288 ? 18.688 14.723 -26.165 1.00 87.25 288 ILE A N 1
ATOM 2217 C CA . ILE A 1 288 ? 18.113 15.118 -27.456 1.00 87.25 288 ILE A CA 1
ATOM 2218 C C . ILE A 1 288 ? 18.118 16.630 -27.633 1.00 87.25 288 ILE A C 1
ATOM 2220 O O . ILE A 1 288 ? 18.546 17.129 -28.675 1.00 87.25 288 ILE A O 1
ATOM 2224 N N . GLU A 1 289 ? 17.624 17.359 -26.635 1.00 88.62 289 GLU A N 1
ATOM 2225 C CA . GLU A 1 289 ? 17.416 18.803 -26.743 1.00 88.62 289 GLU A CA 1
ATOM 2226 C C . GLU A 1 289 ? 18.665 19.567 -26.312 1.00 88.62 289 GLU A C 1
ATOM 2228 O O . GLU A 1 289 ? 19.108 20.467 -27.023 1.00 88.62 289 GLU A O 1
ATOM 2233 N N . LEU A 1 290 ? 19.288 19.164 -25.199 1.00 90.50 290 LEU A N 1
ATOM 2234 C CA . LEU A 1 290 ? 20.472 19.846 -24.663 1.00 90.50 290 LEU A CA 1
ATOM 2235 C C . LEU A 1 290 ? 21.797 19.276 -25.182 1.00 90.50 290 LEU A C 1
ATOM 2237 O O . LEU A 1 290 ? 22.830 19.930 -25.054 1.00 90.50 290 LEU A O 1
ATOM 2241 N N . ARG A 1 291 ? 21.791 18.067 -25.763 1.00 89.44 291 ARG A N 1
ATOM 2242 C CA . ARG A 1 291 ? 22.988 17.355 -26.258 1.00 89.44 291 ARG A CA 1
ATOM 2243 C C . ARG A 1 291 ? 24.100 17.232 -25.209 1.00 89.44 291 ARG A C 1
ATOM 2245 O O . ARG A 1 291 ? 25.285 17.211 -25.537 1.00 89.44 291 ARG A O 1
ATOM 2252 N N . ALA A 1 292 ? 23.717 17.146 -23.937 1.00 94.00 292 ALA A N 1
ATOM 2253 C CA . ALA A 1 292 ? 24.630 17.182 -22.802 1.00 94.00 292 ALA A CA 1
ATOM 2254 C C . ALA A 1 292 ? 24.687 15.819 -22.097 1.00 94.00 292 ALA A C 1
ATOM 2256 O O . ALA A 1 292 ? 24.110 15.637 -21.025 1.00 94.00 292 ALA A O 1
ATOM 2257 N N . PHE A 1 293 ? 25.410 14.860 -22.684 1.00 92.94 293 PHE A N 1
ATOM 2258 C CA . PHE A 1 293 ? 25.456 13.479 -22.185 1.00 92.94 293 PHE A CA 1
ATOM 2259 C C . PHE A 1 293 ? 25.848 13.398 -20.709 1.00 92.94 293 PHE A C 1
ATOM 2261 O O . PHE A 1 293 ? 25.114 12.825 -19.913 1.00 92.94 293 PHE A O 1
ATOM 2268 N N . TRP A 1 294 ? 26.950 14.031 -20.301 1.00 95.88 294 TRP A N 1
ATOM 2269 C CA . TRP A 1 294 ? 27.408 13.985 -18.907 1.00 95.88 294 TRP A CA 1
ATOM 2270 C C . TRP A 1 294 ? 26.377 14.513 -17.908 1.00 95.88 294 TRP A C 1
ATOM 2272 O O . TRP A 1 294 ? 26.241 13.956 -16.820 1.00 95.88 294 TRP A O 1
ATOM 2282 N N . VAL A 1 295 ? 25.613 15.539 -18.294 1.00 97.50 295 VAL A N 1
ATOM 2283 C CA . VAL A 1 295 ? 24.522 16.070 -17.469 1.00 97.50 295 VAL A CA 1
ATOM 2284 C C . VAL A 1 295 ? 23.403 15.037 -17.362 1.00 97.50 295 VAL A C 1
ATOM 2286 O O . VAL A 1 295 ? 22.943 14.763 -16.258 1.00 97.50 295 VAL A O 1
ATOM 2289 N N . ALA A 1 296 ? 23.031 14.386 -18.470 1.00 96.19 296 ALA A N 1
ATOM 2290 C CA . ALA A 1 296 ? 22.044 13.308 -18.459 1.00 96.19 296 ALA A CA 1
ATOM 2291 C C . ALA A 1 296 ? 22.479 12.148 -17.547 1.00 96.19 296 ALA A C 1
ATOM 2293 O O . ALA A 1 296 ? 21.665 11.634 -16.775 1.00 96.19 296 ALA A O 1
ATOM 2294 N N . TYR A 1 297 ? 23.769 11.782 -17.581 1.00 97.50 297 TYR A N 1
ATOM 2295 C CA . TYR A 1 297 ? 24.320 10.751 -16.705 1.00 97.50 297 TYR A CA 1
ATOM 2296 C C . TYR A 1 297 ? 24.252 11.147 -15.229 1.00 97.50 297 TYR A C 1
ATOM 2298 O O . TYR A 1 297 ? 23.788 10.363 -14.404 1.00 97.50 297 TYR A O 1
ATOM 2306 N N . ALA A 1 298 ? 24.684 12.365 -14.899 1.00 97.94 298 ALA A N 1
ATOM 2307 C CA . ALA A 1 298 ? 24.685 12.866 -13.529 1.00 97.94 298 ALA A CA 1
ATOM 2308 C C . ALA A 1 298 ? 23.263 12.955 -12.954 1.00 97.94 298 ALA A C 1
ATOM 2310 O O . ALA A 1 298 ? 23.006 12.456 -11.858 1.00 97.94 298 ALA A O 1
ATOM 2311 N N . THR A 1 299 ? 22.320 13.532 -13.707 1.00 97.69 299 THR A N 1
ATOM 2312 C CA . THR A 1 299 ? 20.919 13.656 -13.283 1.00 97.69 299 THR A CA 1
ATOM 2313 C C . THR A 1 299 ? 20.280 12.289 -13.070 1.00 97.69 299 THR A C 1
ATOM 2315 O O . THR A 1 299 ? 19.679 12.047 -12.023 1.00 97.69 299 THR A O 1
ATOM 2318 N N . GLY A 1 300 ? 20.425 11.370 -14.027 1.00 97.00 300 GLY A N 1
ATOM 2319 C CA . GLY A 1 300 ? 19.836 10.045 -13.889 1.00 97.00 300 GLY A CA 1
ATOM 2320 C C . GLY A 1 300 ? 20.491 9.206 -12.794 1.00 97.00 300 GLY A C 1
ATOM 2321 O O . GLY A 1 300 ? 19.774 8.525 -12.068 1.00 97.00 300 GLY A O 1
ATOM 2322 N N . PHE A 1 301 ? 21.805 9.328 -12.571 1.00 98.12 301 PHE A N 1
ATOM 2323 C CA . PHE A 1 301 ? 22.475 8.684 -11.438 1.00 98.12 301 PHE A CA 1
ATOM 2324 C C . PHE A 1 301 ? 21.869 9.118 -10.098 1.00 98.12 301 PHE A C 1
ATOM 2326 O O . PHE A 1 301 ? 21.505 8.266 -9.289 1.00 98.12 301 PHE A O 1
ATOM 2333 N N . VAL A 1 302 ? 21.684 10.425 -9.882 1.00 98.50 302 VAL A N 1
ATOM 2334 C CA . VAL A 1 302 ? 21.058 10.947 -8.654 1.00 98.50 302 VAL A CA 1
ATOM 2335 C C . VAL A 1 302 ? 19.631 10.411 -8.489 1.00 98.50 302 VAL A C 1
ATOM 2337 O O . VAL A 1 302 ? 19.261 9.979 -7.397 1.00 98.50 302 VAL A O 1
ATOM 2340 N N . LEU A 1 303 ? 18.843 10.368 -9.568 1.00 98.38 303 LEU A N 1
ATOM 2341 C CA . LEU A 1 303 ? 17.488 9.806 -9.537 1.00 98.38 303 LEU A CA 1
ATOM 2342 C C . LEU A 1 303 ? 17.486 8.301 -9.233 1.00 98.38 303 LEU A C 1
ATOM 2344 O O . LEU A 1 303 ? 16.645 7.836 -8.467 1.00 98.38 303 LEU A O 1
ATOM 2348 N N . MET A 1 304 ? 18.426 7.527 -9.778 1.00 98.44 304 MET A N 1
ATOM 2349 C CA . MET A 1 304 ? 18.510 6.087 -9.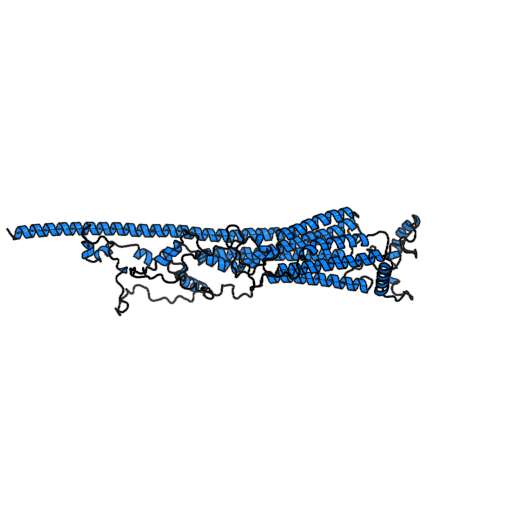509 1.00 98.44 304 MET A CA 1
ATOM 2350 C C . MET A 1 304 ? 19.013 5.793 -8.094 1.00 98.44 304 MET A C 1
ATOM 2352 O O . MET A 1 304 ? 18.551 4.837 -7.472 1.00 98.44 304 MET A O 1
ATOM 2356 N N . VAL A 1 305 ? 19.883 6.640 -7.534 1.00 98.50 305 VAL A N 1
ATOM 2357 C CA . VAL A 1 305 ? 20.242 6.588 -6.108 1.00 98.50 305 VAL A CA 1
ATOM 2358 C C . VAL A 1 305 ? 19.018 6.881 -5.241 1.00 98.50 305 VAL A C 1
ATOM 2360 O O . VAL A 1 305 ? 18.758 6.137 -4.298 1.00 98.50 305 VAL A O 1
ATOM 2363 N N . LEU A 1 306 ? 18.217 7.897 -5.575 1.00 98.44 306 LEU A N 1
ATOM 2364 C CA . LEU A 1 306 ? 16.956 8.164 -4.876 1.00 98.44 306 LEU A CA 1
ATOM 2365 C C . LEU A 1 306 ? 16.007 6.958 -4.952 1.00 98.44 306 LEU A C 1
ATOM 2367 O O . LEU A 1 306 ? 15.459 6.548 -3.933 1.00 98.44 306 LEU A O 1
ATOM 2371 N N . HIS A 1 307 ? 15.857 6.346 -6.127 1.00 98.38 307 HIS A N 1
ATOM 2372 C CA . HIS A 1 307 ? 15.043 5.144 -6.305 1.00 98.38 307 HIS A CA 1
ATOM 2373 C C . HIS A 1 307 ? 15.540 3.975 -5.434 1.00 98.38 307 HIS A C 1
ATOM 2375 O O . HIS A 1 307 ? 14.757 3.308 -4.758 1.00 98.38 307 HIS A O 1
ATOM 2381 N N . ALA A 1 308 ? 16.853 3.741 -5.415 1.00 98.12 308 ALA A N 1
ATOM 2382 C CA . ALA A 1 308 ? 17.504 2.745 -4.569 1.00 98.12 308 ALA A CA 1
ATOM 2383 C C . ALA A 1 308 ? 17.276 3.006 -3.068 1.00 98.12 308 ALA A C 1
ATOM 2385 O O . ALA A 1 308 ? 17.030 2.068 -2.307 1.00 98.12 308 ALA A O 1
ATOM 2386 N N . LEU A 1 309 ? 17.321 4.270 -2.637 1.00 97.88 309 LEU A N 1
ATOM 2387 C CA . LEU A 1 309 ? 17.044 4.661 -1.254 1.00 97.88 309 LEU A CA 1
ATOM 2388 C C . LEU A 1 309 ? 15.573 4.451 -0.884 1.00 97.88 309 LEU A C 1
ATOM 2390 O O . LEU A 1 309 ? 15.304 3.901 0.179 1.00 97.88 309 LEU A O 1
ATOM 2394 N N . LEU A 1 310 ? 14.632 4.814 -1.762 1.00 97.31 310 LEU A N 1
ATOM 2395 C CA . LEU A 1 310 ? 13.200 4.569 -1.553 1.00 97.31 310 LEU A CA 1
ATOM 2396 C C . LEU A 1 310 ? 12.901 3.074 -1.390 1.00 97.31 310 LEU A C 1
ATOM 2398 O O . LEU A 1 310 ? 12.186 2.692 -0.466 1.00 97.31 310 LEU A O 1
ATOM 2402 N N . LEU A 1 311 ? 13.501 2.224 -2.233 1.00 96.62 311 LEU A N 1
ATOM 2403 C CA . LEU A 1 311 ? 13.428 0.772 -2.064 1.00 96.62 311 LEU A CA 1
ATOM 2404 C C . LEU A 1 311 ? 13.972 0.356 -0.696 1.00 96.62 311 LEU A C 1
ATOM 2406 O O . LEU A 1 311 ? 13.287 -0.330 0.048 1.00 96.62 311 LEU A O 1
ATOM 2410 N N . ARG A 1 312 ? 15.173 0.804 -0.324 1.00 96.00 312 ARG A N 1
ATOM 2411 C CA . ARG A 1 312 ? 15.804 0.398 0.938 1.00 96.00 312 ARG A CA 1
ATOM 2412 C C . ARG A 1 312 ? 15.041 0.849 2.184 1.00 96.00 312 ARG A C 1
ATOM 2414 O O . ARG A 1 312 ? 15.095 0.156 3.197 1.00 96.00 312 ARG A O 1
ATOM 2421 N N . PHE A 1 313 ? 14.385 2.006 2.135 1.00 96.00 313 PHE A N 1
ATOM 2422 C CA . PHE A 1 313 ? 13.622 2.513 3.271 1.00 96.00 313 PHE A CA 1
ATOM 2423 C C . PHE A 1 313 ? 12.319 1.755 3.488 1.00 96.00 313 PHE A C 1
ATOM 2425 O O . PHE A 1 313 ? 11.971 1.518 4.641 1.00 96.00 313 PHE A O 1
ATOM 2432 N N . ASP A 1 314 ? 11.644 1.316 2.425 1.00 95.81 314 ASP A N 1
ATOM 2433 C CA . ASP A 1 314 ? 10.300 0.741 2.542 1.00 95.81 314 ASP A CA 1
ATOM 2434 C C . ASP A 1 314 ? 10.242 -0.780 2.305 1.00 95.81 314 ASP A C 1
ATOM 2436 O O . ASP A 1 314 ? 9.263 -1.410 2.699 1.00 95.81 314 ASP A O 1
ATOM 2440 N N . VAL A 1 315 ? 11.275 -1.391 1.718 1.00 94.88 315 VAL A N 1
ATOM 2441 C CA . VAL A 1 315 ? 11.353 -2.831 1.409 1.00 94.88 315 VAL A CA 1
ATOM 2442 C C . VAL A 1 315 ? 12.466 -3.469 2.238 1.00 94.88 315 VAL A C 1
ATOM 2444 O O . VAL A 1 315 ? 13.652 -3.224 2.015 1.00 94.88 315 VAL A O 1
ATOM 2447 N N . VAL A 1 316 ? 12.087 -4.326 3.187 1.00 90.62 316 VAL A N 1
ATOM 2448 C CA . VAL A 1 316 ? 13.022 -5.146 3.975 1.00 90.62 316 VAL A CA 1
ATOM 2449 C C . VAL A 1 316 ? 13.006 -6.587 3.449 1.00 90.62 316 VAL A C 1
ATOM 2451 O O . VAL A 1 316 ? 11.929 -7.094 3.124 1.00 90.62 316 VAL A O 1
ATOM 2454 N N . PRO A 1 317 ? 14.164 -7.276 3.368 1.00 85.31 317 PRO A N 1
ATOM 2455 C CA . PRO A 1 317 ? 14.217 -8.677 2.950 1.00 85.31 317 PRO A CA 1
ATOM 2456 C C . PRO A 1 317 ? 13.226 -9.535 3.740 1.00 85.31 317 PRO A C 1
ATOM 2458 O O . PRO A 1 317 ? 13.161 -9.434 4.973 1.00 85.31 317 PRO A O 1
ATOM 2461 N N . SER A 1 318 ? 12.437 -10.362 3.047 1.00 76.94 318 SER A N 1
ATOM 2462 C CA . SER A 1 318 ? 11.411 -11.155 3.729 1.00 76.94 318 SER A CA 1
ATOM 2463 C C . SER A 1 318 ? 12.084 -12.180 4.640 1.00 76.94 318 SER A C 1
ATOM 2465 O O . SER A 1 318 ? 12.913 -12.974 4.202 1.00 76.94 318 SER A O 1
ATOM 2467 N N . ARG A 1 319 ? 11.725 -12.178 5.929 1.00 69.94 319 ARG A N 1
ATOM 2468 C CA . ARG A 1 319 ? 12.258 -13.145 6.906 1.00 69.94 319 ARG A CA 1
ATOM 2469 C C . ARG A 1 319 ? 11.636 -14.537 6.774 1.00 69.94 319 ARG A C 1
ATOM 2471 O O . ARG A 1 319 ? 12.241 -15.505 7.216 1.00 69.94 319 ARG A O 1
ATOM 2478 N N . SER A 1 320 ? 10.416 -14.627 6.241 1.00 65.38 320 SER A N 1
ATOM 2479 C CA . SER A 1 320 ? 9.593 -15.846 6.297 1.00 65.38 320 SER A CA 1
ATOM 2480 C C . SER A 1 320 ? 9.575 -16.625 4.981 1.00 65.38 320 SER A C 1
ATOM 2482 O O . SER A 1 320 ? 9.476 -17.853 4.979 1.00 65.38 320 SER A O 1
ATOM 2484 N N . ARG A 1 321 ? 9.668 -15.931 3.842 1.00 70.00 321 ARG A N 1
ATOM 2485 C CA . ARG A 1 321 ? 9.454 -16.534 2.526 1.00 70.00 321 ARG A CA 1
ATOM 2486 C C . ARG A 1 321 ? 10.780 -16.845 1.839 1.00 70.00 321 ARG A C 1
ATOM 2488 O O . ARG A 1 321 ? 11.676 -16.008 1.798 1.00 70.00 321 ARG A O 1
ATOM 2495 N N . ARG A 1 322 ? 10.880 -18.034 1.230 1.00 84.12 322 ARG A N 1
ATOM 2496 C CA . ARG A 1 322 ? 11.939 -18.320 0.254 1.00 84.12 322 ARG A CA 1
ATOM 2497 C C . ARG A 1 322 ? 11.708 -17.420 -0.955 1.00 84.12 322 ARG A C 1
ATOM 2499 O O . ARG A 1 322 ? 10.801 -17.678 -1.741 1.00 84.12 322 ARG A O 1
ATOM 2506 N N . GLU A 1 323 ? 12.505 -16.365 -1.053 1.00 89.12 323 GLU A N 1
ATOM 2507 C CA . GLU A 1 323 ? 12.453 -15.418 -2.162 1.00 89.12 323 GLU A CA 1
ATOM 2508 C C . GLU A 1 323 ? 12.747 -16.149 -3.482 1.00 89.12 323 GLU A C 1
ATOM 2510 O O . GLU A 1 323 ? 13.760 -16.844 -3.600 1.00 89.12 323 GLU A O 1
ATOM 2515 N N . MET A 1 324 ? 11.850 -16.030 -4.461 1.00 92.44 324 MET A N 1
ATOM 2516 C CA . MET A 1 324 ? 12.018 -16.623 -5.792 1.00 92.44 324 MET A CA 1
ATOM 2517 C C . MET A 1 324 ? 13.037 -15.843 -6.620 1.00 92.44 324 MET A C 1
ATOM 2519 O O . MET A 1 324 ? 13.814 -16.441 -7.362 1.00 92.44 324 MET A O 1
ATOM 2523 N N . LEU A 1 325 ? 13.035 -14.514 -6.482 1.00 93.94 325 LEU A N 1
ATOM 2524 C CA . LEU A 1 325 ? 13.901 -13.595 -7.219 1.00 93.94 325 LEU A CA 1
ATOM 2525 C C . LEU A 1 325 ? 14.751 -12.755 -6.247 1.00 93.94 325 LEU A C 1
ATOM 2527 O O . LEU A 1 325 ? 14.546 -11.543 -6.133 1.00 93.94 325 LEU A O 1
ATOM 2531 N N . PRO A 1 326 ? 15.694 -13.373 -5.509 1.00 93.75 326 PRO A N 1
ATOM 2532 C CA . PRO A 1 326 ? 16.480 -12.663 -4.508 1.00 93.75 326 PRO A CA 1
ATOM 2533 C C . PRO A 1 326 ? 17.319 -11.565 -5.166 1.00 93.75 326 PRO A C 1
ATOM 2535 O O . PRO A 1 326 ? 17.995 -11.802 -6.167 1.00 93.75 326 PRO A O 1
ATOM 2538 N N . ARG A 1 327 ? 17.317 -10.367 -4.572 1.00 94.44 327 ARG A N 1
ATOM 2539 C CA . ARG A 1 327 ? 18.083 -9.188 -5.021 1.00 94.44 327 ARG A CA 1
ATOM 2540 C C . ARG A 1 327 ? 17.667 -8.609 -6.376 1.00 94.44 327 ARG A C 1
ATOM 2542 O O . ARG A 1 327 ? 18.271 -7.628 -6.814 1.00 94.44 327 ARG A O 1
ATOM 2549 N N . CYS A 1 328 ? 16.640 -9.145 -7.036 1.00 97.06 328 CYS A N 1
ATOM 2550 C CA . CYS A 1 328 ? 16.154 -8.587 -8.299 1.00 97.06 328 CYS A CA 1
ATOM 2551 C C . CYS A 1 328 ? 15.510 -7.199 -8.128 1.00 97.06 328 CYS A C 1
ATOM 2553 O O . CYS A 1 328 ? 15.345 -6.486 -9.113 1.00 97.06 328 CYS A O 1
ATOM 2555 N N . GLU A 1 329 ? 15.217 -6.759 -6.899 1.00 95.81 329 GLU A N 1
ATOM 2556 C CA . GLU A 1 329 ? 14.745 -5.399 -6.618 1.00 95.81 329 GLU A CA 1
ATOM 2557 C C . GLU A 1 329 ? 15.763 -4.318 -7.029 1.00 95.81 329 GLU A C 1
ATOM 2559 O O . GLU A 1 329 ? 15.374 -3.213 -7.404 1.00 95.81 329 GLU A O 1
ATOM 2564 N N . TRP A 1 330 ? 17.060 -4.647 -7.050 1.00 97.38 330 TRP A N 1
ATOM 2565 C CA . TRP A 1 330 ? 18.127 -3.731 -7.470 1.00 97.38 330 TRP A CA 1
ATOM 2566 C C . TRP A 1 330 ? 18.254 -3.601 -8.988 1.00 97.38 330 TRP A C 1
ATOM 2568 O O . TRP A 1 330 ? 18.887 -2.662 -9.470 1.00 97.38 330 TRP A O 1
ATOM 2578 N N . LEU A 1 331 ? 17.622 -4.497 -9.755 1.00 98.00 331 LEU A N 1
ATOM 2579 C CA . LEU A 1 331 ? 17.602 -4.398 -11.213 1.00 98.00 331 LEU A CA 1
ATOM 2580 C C . LEU A 1 331 ? 16.809 -3.180 -11.691 1.00 98.00 331 LEU A C 1
ATOM 2582 O O . LEU A 1 331 ? 17.108 -2.684 -12.768 1.00 98.00 331 LEU A O 1
ATOM 2586 N N . GLY A 1 332 ? 15.870 -2.659 -10.891 1.00 97.19 332 GLY A N 1
ATOM 2587 C CA . GLY A 1 332 ? 15.127 -1.435 -11.207 1.00 97.19 332 GLY A CA 1
ATOM 2588 C C . GLY A 1 332 ? 16.058 -0.230 -11.396 1.00 97.19 332 GLY A C 1
ATOM 2589 O O . GLY A 1 332 ? 16.244 0.194 -12.538 1.00 97.19 332 GLY A O 1
ATOM 2590 N N . PRO A 1 333 ? 16.720 0.260 -10.324 1.00 97.94 333 PRO A N 1
ATOM 2591 C CA . PRO A 1 333 ? 17.684 1.358 -10.419 1.00 97.94 333 PRO A CA 1
ATOM 2592 C C . PRO A 1 333 ? 18.791 1.125 -11.455 1.00 97.94 333 PRO A C 1
ATOM 2594 O O . PRO A 1 333 ? 19.248 2.058 -12.112 1.00 97.94 333 PRO A O 1
ATOM 2597 N N . LEU A 1 334 ? 19.247 -0.125 -11.601 1.00 98.06 334 LEU A N 1
ATOM 2598 C CA . LEU A 1 334 ? 20.336 -0.460 -12.516 1.00 98.06 334 LEU A CA 1
ATOM 2599 C C . LEU A 1 334 ? 19.900 -0.515 -13.986 1.00 98.06 334 LEU A C 1
ATOM 2601 O O . LEU A 1 334 ? 20.741 -0.284 -14.848 1.00 98.06 334 LEU A O 1
ATOM 2605 N N . ALA A 1 335 ? 18.624 -0.777 -14.295 1.00 98.12 335 ALA A N 1
ATOM 2606 C CA . ALA A 1 335 ? 18.112 -0.882 -15.669 1.00 98.12 335 ALA A CA 1
ATOM 2607 C C . ALA A 1 335 ? 18.232 0.422 -16.470 1.00 98.12 335 ALA A C 1
ATOM 2609 O O . ALA A 1 335 ? 18.255 0.400 -17.703 1.00 98.12 335 ALA A O 1
ATOM 2610 N N . TRP A 1 336 ? 18.330 1.554 -15.775 1.00 98.25 336 TRP A N 1
ATOM 2611 C CA . TRP A 1 336 ? 18.533 2.859 -16.389 1.00 98.25 336 TRP A CA 1
ATOM 2612 C C . TRP A 1 336 ? 19.938 3.012 -17.000 1.00 98.25 336 TRP A C 1
ATOM 2614 O O . TRP A 1 336 ? 20.082 3.643 -18.043 1.00 98.25 336 TRP A O 1
ATOM 2624 N N . LEU A 1 337 ? 20.972 2.390 -16.418 1.00 98.12 337 LEU A N 1
ATOM 2625 C CA . LEU A 1 337 ? 22.351 2.485 -16.912 1.00 98.12 337 LEU A CA 1
ATOM 2626 C C . LEU A 1 337 ? 22.536 1.927 -18.340 1.00 98.12 337 LEU A C 1
ATOM 2628 O O . LEU A 1 337 ? 23.066 2.656 -19.181 1.00 98.12 337 LEU A O 1
ATOM 2632 N N . PRO A 1 338 ? 22.105 0.691 -18.676 1.00 98.25 338 PRO A N 1
ATOM 2633 C CA . PRO A 1 338 ? 22.201 0.201 -20.046 1.00 98.25 338 PRO A CA 1
ATOM 2634 C C . PRO A 1 338 ? 21.363 1.045 -21.013 1.00 98.25 338 PRO A C 1
ATOM 2636 O O . PRO A 1 338 ? 21.807 1.261 -22.136 1.00 98.25 338 PRO A O 1
ATOM 2639 N N . ALA A 1 339 ? 20.226 1.611 -20.583 1.00 97.44 339 ALA A N 1
ATOM 2640 C CA . ALA A 1 339 ? 19.474 2.567 -21.400 1.00 97.44 339 ALA A CA 1
ATOM 2641 C C . ALA A 1 339 ? 20.263 3.865 -21.657 1.00 97.44 339 ALA A C 1
ATOM 2643 O O . ALA A 1 339 ? 20.280 4.360 -22.781 1.00 97.44 339 ALA A O 1
ATOM 2644 N N . ALA A 1 340 ? 20.961 4.410 -20.659 1.00 97.44 340 ALA A N 1
ATOM 2645 C CA . ALA A 1 340 ? 21.797 5.601 -20.824 1.00 97.44 340 ALA A CA 1
ATOM 2646 C C . ALA A 1 340 ? 22.950 5.367 -21.821 1.00 97.44 340 ALA A C 1
ATOM 2648 O O . ALA A 1 340 ? 23.208 6.200 -22.700 1.00 97.44 340 ALA A O 1
ATOM 2649 N N . ILE A 1 341 ? 23.606 4.203 -21.727 1.00 97.19 341 ILE A N 1
ATOM 2650 C CA . ILE A 1 341 ? 24.681 3.799 -22.645 1.00 97.19 341 ILE A CA 1
ATOM 2651 C C . ILE A 1 341 ? 24.118 3.563 -24.048 1.00 97.19 341 ILE A C 1
ATOM 2653 O O . ILE A 1 341 ? 24.679 4.077 -25.015 1.00 97.19 341 ILE A O 1
ATOM 2657 N N . ALA A 1 342 ? 22.983 2.866 -24.167 1.00 95.38 342 ALA A N 1
ATOM 2658 C CA . ALA A 1 342 ? 22.296 2.666 -25.438 1.00 95.38 342 ALA A CA 1
ATOM 2659 C C . ALA A 1 342 ? 21.959 4.004 -26.107 1.00 95.38 342 ALA A C 1
ATOM 2661 O O . ALA A 1 342 ? 22.317 4.189 -27.265 1.00 95.38 342 ALA A O 1
ATOM 2662 N N . MET A 1 343 ? 21.390 4.968 -25.369 1.00 93.31 343 MET A N 1
ATOM 2663 C CA . MET A 1 343 ? 21.134 6.327 -25.872 1.00 93.31 343 MET A CA 1
ATOM 2664 C C . MET A 1 343 ? 22.418 7.002 -26.368 1.00 93.31 343 MET A C 1
ATOM 2666 O O . MET A 1 343 ? 22.427 7.626 -27.422 1.00 93.31 343 MET A O 1
ATOM 2670 N N . SER A 1 344 ? 23.529 6.866 -25.645 1.00 93.50 344 SER A N 1
ATOM 2671 C CA . SER A 1 344 ? 24.804 7.474 -26.054 1.00 93.50 344 SER A CA 1
ATOM 2672 C C . SER A 1 344 ? 25.355 6.865 -27.349 1.00 93.50 344 SER A C 1
ATOM 2674 O O . SER A 1 344 ? 25.912 7.581 -28.180 1.00 93.50 344 SER A O 1
ATOM 2676 N N . LEU A 1 345 ? 25.180 5.554 -27.542 1.00 91.75 345 LEU A N 1
ATOM 2677 C CA . LEU A 1 345 ? 25.545 4.869 -28.785 1.00 91.75 345 LEU A CA 1
ATOM 2678 C C . LEU A 1 345 ? 24.614 5.246 -29.942 1.00 91.75 345 LEU A C 1
ATOM 2680 O O . LEU A 1 345 ? 25.085 5.419 -31.064 1.00 91.75 345 LEU A O 1
ATOM 2684 N N . ASP A 1 346 ? 23.323 5.408 -29.661 1.00 87.81 346 ASP A N 1
ATOM 2685 C CA . ASP A 1 346 ? 22.290 5.741 -30.645 1.00 87.81 346 ASP A CA 1
ATOM 2686 C C . ASP A 1 346 ? 22.470 7.159 -31.220 1.00 87.81 346 ASP A C 1
ATOM 2688 O O . ASP A 1 346 ? 22.238 7.394 -32.406 1.00 87.81 346 ASP A O 1
ATOM 2692 N N . PHE A 1 347 ? 22.963 8.092 -30.395 1.00 85.00 347 PHE A N 1
ATOM 2693 C CA . PHE A 1 347 ? 23.266 9.481 -30.770 1.00 85.00 347 PHE A CA 1
ATOM 2694 C C . PHE A 1 347 ? 24.726 9.726 -31.174 1.00 85.00 347 PHE A C 1
ATOM 2696 O O . PHE A 1 347 ? 25.157 10.876 -31.309 1.00 85.00 347 PHE A O 1
ATOM 2703 N N . ARG A 1 348 ? 25.519 8.670 -31.370 1.00 83.12 348 ARG A N 1
ATOM 2704 C CA . ARG A 1 348 ? 26.898 8.822 -31.843 1.00 83.12 348 ARG A CA 1
ATOM 2705 C C . ARG A 1 348 ? 26.913 9.464 -33.244 1.00 83.12 348 ARG A C 1
ATOM 2707 O O . ARG A 1 348 ? 26.028 9.256 -34.059 1.00 83.12 348 ARG A O 1
ATOM 2714 N N . VAL A 1 349 ? 27.945 10.258 -33.538 1.00 77.88 349 VAL A N 1
ATOM 2715 C CA . VAL A 1 349 ? 28.067 10.961 -34.835 1.00 77.88 349 VAL A CA 1
ATOM 2716 C C . VAL A 1 349 ? 28.484 10.023 -35.974 1.00 77.88 349 VAL A C 1
ATOM 2718 O O . VAL A 1 349 ? 28.076 10.199 -37.116 1.00 77.88 349 VAL A O 1
ATOM 2721 N N . GLN A 1 350 ? 29.342 9.048 -35.673 1.00 78.44 350 GLN A N 1
ATOM 2722 C CA . GLN A 1 350 ? 29.868 8.100 -36.654 1.00 78.44 350 GLN A CA 1
ATOM 2723 C C . GLN A 1 350 ? 29.067 6.807 -36.630 1.00 78.44 350 GLN A C 1
ATOM 2725 O O . GLN A 1 350 ? 29.034 6.126 -35.598 1.00 78.44 350 GLN A O 1
ATOM 2730 N N . PHE A 1 351 ? 28.508 6.441 -37.780 1.00 78.81 351 PHE A N 1
ATOM 2731 C CA . PHE A 1 351 ? 27.845 5.160 -37.943 1.00 78.81 351 PHE A CA 1
ATOM 2732 C C . PHE A 1 351 ? 28.825 4.000 -37.765 1.00 78.81 351 PHE A C 1
ATOM 2734 O O . PHE A 1 351 ? 29.958 4.019 -38.248 1.00 78.81 351 PHE A O 1
ATOM 2741 N N . SER A 1 352 ? 28.381 2.976 -37.045 1.00 82.44 352 SER A N 1
ATOM 2742 C CA . SER A 1 352 ? 29.163 1.778 -36.790 1.00 82.44 352 SER A CA 1
ATOM 2743 C C . SER A 1 352 ? 28.223 0.620 -36.490 1.00 82.44 352 SER A C 1
ATOM 2745 O O . SER A 1 352 ? 27.534 0.642 -35.474 1.00 82.44 352 SER A O 1
ATOM 2747 N N . TYR A 1 353 ? 28.223 -0.415 -37.334 1.00 83.19 353 TYR A N 1
ATOM 2748 C CA . TYR A 1 353 ? 27.379 -1.601 -37.132 1.00 83.19 353 TYR A CA 1
ATOM 2749 C C . TYR A 1 353 ? 27.581 -2.255 -35.771 1.00 83.19 353 TYR A C 1
ATOM 2751 O O . TYR A 1 353 ? 26.629 -2.735 -35.165 1.00 83.19 353 TYR A O 1
ATOM 2759 N N . THR A 1 354 ? 28.817 -2.254 -35.270 1.00 87.69 354 THR A N 1
ATOM 2760 C CA . THR A 1 354 ? 29.113 -2.797 -33.945 1.00 87.69 354 THR A CA 1
ATOM 2761 C C . THR A 1 354 ? 28.453 -1.964 -32.855 1.00 87.69 354 THR A C 1
ATOM 2763 O O . THR A 1 354 ? 27.864 -2.531 -31.943 1.00 87.69 354 THR A O 1
ATOM 2766 N N . ALA A 1 355 ? 28.465 -0.633 -32.972 1.00 86.75 355 ALA A N 1
ATOM 2767 C CA . ALA A 1 355 ? 27.762 0.246 -32.040 1.00 86.75 355 ALA A CA 1
ATOM 2768 C C . ALA A 1 355 ? 26.240 0.048 -32.098 1.00 86.75 355 ALA A C 1
ATOM 2770 O O . ALA A 1 355 ? 25.604 0.026 -31.049 1.00 86.75 355 ALA A O 1
ATOM 2771 N N . VAL A 1 356 ? 25.671 -0.158 -33.290 1.00 86.50 356 VAL A N 1
ATOM 2772 C CA . VAL A 1 356 ? 24.239 -0.458 -33.470 1.00 86.50 356 VAL A CA 1
ATOM 2773 C C . VAL A 1 356 ? 23.868 -1.791 -32.821 1.00 86.50 356 VAL A C 1
ATOM 2775 O O . VAL A 1 356 ? 22.921 -1.850 -32.040 1.00 86.50 356 VAL A O 1
ATOM 2778 N N . ALA A 1 357 ? 24.643 -2.848 -33.073 1.00 89.19 357 ALA A N 1
ATOM 2779 C CA . ALA A 1 357 ? 24.422 -4.157 -32.463 1.00 89.19 357 ALA A CA 1
ATOM 2780 C C . ALA A 1 357 ? 24.526 -4.095 -30.929 1.00 89.19 357 ALA A C 1
ATOM 2782 O O . ALA A 1 357 ? 23.659 -4.610 -30.225 1.00 89.19 357 ALA A O 1
ATOM 2783 N N . VAL A 1 358 ? 25.548 -3.411 -30.399 1.00 92.62 358 VAL A N 1
ATOM 2784 C CA . VAL A 1 358 ? 25.714 -3.211 -28.950 1.00 92.62 358 VAL A CA 1
ATOM 2785 C C . VAL A 1 358 ? 24.568 -2.377 -28.371 1.00 92.62 358 VAL A C 1
ATOM 2787 O O . VAL A 1 358 ? 24.073 -2.703 -27.294 1.00 92.62 358 VAL A O 1
ATOM 2790 N N . CYS A 1 359 ? 24.105 -1.342 -29.078 1.00 92.44 359 CYS A N 1
ATOM 2791 C CA . CYS A 1 359 ? 22.951 -0.542 -28.670 1.00 92.44 359 CYS A CA 1
ATOM 2792 C C . CYS A 1 359 ? 21.704 -1.424 -28.502 1.00 92.44 359 CYS A C 1
ATOM 2794 O O . CYS A 1 359 ? 21.096 -1.411 -27.434 1.00 92.44 359 CYS A O 1
ATOM 2796 N N . TRP A 1 360 ? 21.388 -2.275 -29.484 1.00 91.88 360 TRP A N 1
ATOM 2797 C CA . TRP A 1 360 ? 20.271 -3.221 -29.391 1.00 91.88 360 TRP A CA 1
ATOM 2798 C C . TRP A 1 360 ? 20.401 -4.189 -28.213 1.00 91.88 360 TRP A C 1
ATOM 2800 O O . TRP A 1 360 ? 19.440 -4.375 -27.467 1.00 91.88 360 TRP A O 1
ATOM 2810 N N . VAL A 1 361 ? 21.588 -4.761 -27.990 1.00 95.00 361 VAL A N 1
ATOM 2811 C CA . VAL A 1 361 ? 21.841 -5.634 -26.830 1.00 95.00 361 VAL A CA 1
ATOM 2812 C C . VAL A 1 361 ? 21.554 -4.900 -25.516 1.00 95.00 361 VAL A C 1
ATOM 2814 O O . VAL A 1 361 ? 20.887 -5.445 -24.638 1.00 95.00 361 VAL A O 1
ATOM 2817 N N . LEU A 1 362 ? 21.998 -3.649 -25.383 1.00 96.62 362 LEU A N 1
ATOM 2818 C CA . LEU A 1 362 ? 21.748 -2.835 -24.192 1.00 96.62 362 LEU A CA 1
ATOM 2819 C C . LEU A 1 362 ? 20.263 -2.477 -24.014 1.00 96.62 362 LEU A C 1
ATOM 2821 O O . LEU A 1 362 ? 19.779 -2.473 -22.881 1.00 96.62 362 LEU A O 1
ATOM 2825 N N . ILE A 1 363 ? 19.527 -2.241 -25.106 1.00 95.44 363 ILE A N 1
ATOM 2826 C CA . ILE A 1 363 ? 18.070 -2.035 -25.078 1.00 95.44 363 ILE A CA 1
ATOM 2827 C C . ILE A 1 363 ? 17.369 -3.288 -24.529 1.00 95.44 363 ILE A C 1
ATOM 2829 O O . ILE A 1 363 ? 16.569 -3.184 -23.595 1.00 95.44 363 ILE A O 1
ATOM 2833 N N . PHE A 1 364 ? 17.717 -4.481 -25.030 1.00 96.44 364 PHE A N 1
ATOM 2834 C CA . PHE A 1 364 ? 17.176 -5.746 -24.515 1.00 96.44 364 PHE A CA 1
ATOM 2835 C C . PHE A 1 364 ? 17.497 -5.952 -23.035 1.00 96.44 364 PHE A C 1
ATOM 2837 O O . PHE A 1 364 ? 16.614 -6.337 -22.269 1.00 96.44 364 PHE A O 1
ATOM 2844 N N . ILE A 1 365 ? 18.734 -5.666 -22.617 1.00 98.00 365 ILE A N 1
ATOM 2845 C CA . ILE A 1 365 ? 19.139 -5.762 -21.210 1.00 98.00 365 ILE A CA 1
ATOM 2846 C C . ILE A 1 365 ? 18.300 -4.814 -20.347 1.00 98.00 365 ILE A C 1
ATOM 2848 O O . ILE A 1 365 ? 17.796 -5.239 -19.310 1.00 98.00 365 ILE A O 1
ATOM 2852 N N . SER A 1 366 ? 18.090 -3.564 -20.772 1.00 97.81 366 SER A N 1
ATOM 2853 C CA . SER A 1 366 ? 17.282 -2.599 -20.015 1.00 97.81 366 SER A CA 1
ATOM 2854 C C . SER A 1 366 ? 15.841 -3.089 -19.811 1.00 97.81 366 SER A C 1
ATOM 2856 O O . SER A 1 366 ? 15.358 -3.122 -18.676 1.00 97.81 366 SER A O 1
ATOM 2858 N N . TYR A 1 367 ? 15.176 -3.569 -20.869 1.00 97.94 367 TYR A N 1
ATOM 2859 C CA . TYR A 1 367 ? 13.827 -4.136 -20.753 1.00 97.94 367 TYR A CA 1
ATOM 2860 C C . TYR A 1 367 ? 13.783 -5.417 -19.919 1.00 97.94 367 TYR A C 1
ATOM 2862 O O . TYR A 1 367 ? 12.882 -5.577 -19.097 1.00 97.94 367 TYR A O 1
ATOM 2870 N N . ALA A 1 368 ? 14.754 -6.319 -20.085 1.00 98.31 368 ALA A N 1
ATOM 2871 C CA . ALA A 1 368 ? 14.833 -7.543 -19.294 1.00 98.31 368 ALA A CA 1
ATOM 2872 C C . ALA A 1 368 ? 15.014 -7.232 -17.800 1.00 98.31 368 ALA A C 1
ATOM 2874 O O . ALA A 1 368 ? 14.355 -7.839 -16.957 1.00 98.31 368 ALA A O 1
ATOM 2875 N N . MET A 1 369 ? 15.847 -6.245 -17.461 1.00 98.50 369 MET A N 1
ATOM 2876 C CA . MET A 1 369 ? 16.027 -5.792 -16.081 1.00 98.50 369 MET A CA 1
ATOM 2877 C C . MET A 1 369 ? 14.747 -5.169 -15.512 1.00 98.50 369 MET A C 1
ATOM 2879 O O . MET A 1 369 ? 14.390 -5.488 -14.380 1.00 98.50 369 MET A O 1
ATOM 2883 N N . GLN A 1 370 ? 14.014 -4.358 -16.288 1.00 98.38 370 GLN A N 1
ATOM 2884 C CA . GLN A 1 370 ? 12.704 -3.825 -15.878 1.00 98.38 370 GLN A CA 1
ATOM 2885 C C . GLN A 1 370 ? 11.657 -4.930 -15.676 1.00 98.38 370 GLN A C 1
ATOM 2887 O O . GLN A 1 370 ? 10.902 -4.896 -14.701 1.00 98.38 370 GLN A O 1
ATOM 2892 N N . LEU A 1 371 ? 11.637 -5.949 -16.540 1.00 98.38 371 LEU A N 1
ATOM 2893 C CA . LEU A 1 371 ? 10.747 -7.101 -16.403 1.00 98.38 371 LEU A CA 1
ATOM 2894 C C . LEU A 1 371 ? 11.056 -7.895 -15.127 1.00 98.38 371 LEU A C 1
ATOM 2896 O O . LEU A 1 371 ? 10.149 -8.145 -14.334 1.00 98.38 371 LEU A O 1
ATOM 2900 N N . LEU A 1 372 ? 12.323 -8.253 -14.898 1.00 98.31 372 LEU A N 1
ATOM 2901 C CA . LEU A 1 372 ? 12.752 -8.994 -13.706 1.00 98.31 372 LEU A CA 1
ATOM 2902 C C . LEU A 1 372 ? 12.513 -8.197 -12.418 1.00 98.31 372 LEU A C 1
ATOM 2904 O O . LEU A 1 372 ? 12.039 -8.752 -11.427 1.00 98.31 372 LEU A O 1
ATOM 2908 N N . TYR A 1 373 ? 12.780 -6.890 -12.447 1.00 98.25 373 TYR A N 1
ATOM 2909 C CA . TYR A 1 373 ? 12.445 -5.973 -11.363 1.00 98.25 373 TYR A CA 1
ATOM 2910 C C . TYR A 1 373 ? 10.940 -5.980 -11.063 1.00 98.25 373 TYR A C 1
ATOM 2912 O O . TYR A 1 373 ? 10.535 -6.139 -9.914 1.00 98.25 373 TYR A O 1
ATOM 2920 N N . THR A 1 374 ? 10.096 -5.885 -12.091 1.00 98.38 374 THR A N 1
ATOM 2921 C CA . THR A 1 374 ? 8.635 -5.866 -11.918 1.00 98.38 374 THR A CA 1
ATOM 2922 C C . THR A 1 374 ? 8.099 -7.213 -11.426 1.00 98.38 374 THR A C 1
ATOM 2924 O O . THR A 1 374 ? 7.218 -7.247 -10.569 1.00 98.38 374 THR A O 1
ATOM 2927 N N . LEU A 1 375 ? 8.662 -8.333 -11.891 1.00 97.94 375 LEU A N 1
ATOM 2928 C CA . LEU A 1 375 ? 8.343 -9.666 -11.365 1.00 97.94 375 LEU A CA 1
ATOM 2929 C C . LEU A 1 375 ? 8.701 -9.785 -9.878 1.00 97.94 375 LEU A C 1
ATOM 2931 O O . LEU A 1 375 ? 7.944 -10.371 -9.103 1.00 97.94 375 LEU A O 1
ATOM 2935 N N . ARG A 1 376 ? 9.815 -9.181 -9.456 1.00 96.75 376 ARG A N 1
ATOM 2936 C CA . ARG A 1 376 ? 10.175 -9.094 -8.039 1.00 96.75 376 ARG A CA 1
ATOM 2937 C C . ARG A 1 376 ? 9.205 -8.210 -7.254 1.00 96.75 376 ARG A C 1
ATOM 2939 O O . ARG A 1 376 ? 8.789 -8.597 -6.166 1.00 96.75 376 ARG A O 1
ATOM 2946 N N . LEU A 1 377 ? 8.778 -7.070 -7.798 1.00 96.75 377 LEU A N 1
ATOM 2947 C CA . LEU A 1 377 ? 7.728 -6.261 -7.169 1.00 96.75 377 LEU A CA 1
ATOM 2948 C C . LEU A 1 377 ? 6.416 -7.043 -7.021 1.00 96.75 377 LEU A C 1
ATOM 2950 O O . LEU A 1 377 ? 5.763 -6.934 -5.987 1.00 96.75 377 LEU A O 1
ATOM 2954 N N . LEU A 1 378 ? 6.050 -7.868 -8.008 1.00 97.06 378 LEU A N 1
ATOM 2955 C CA . LEU A 1 378 ? 4.868 -8.728 -7.924 1.00 97.06 378 LEU A CA 1
ATOM 2956 C C . LEU A 1 378 ? 4.983 -9.702 -6.751 1.00 97.06 378 LEU A C 1
ATOM 2958 O O . LEU A 1 378 ? 4.039 -9.838 -5.980 1.00 97.06 378 LEU A O 1
ATOM 2962 N N . GLU A 1 379 ? 6.144 -10.335 -6.580 1.00 95.12 379 GLU A N 1
ATOM 2963 C CA . GLU A 1 379 ? 6.409 -11.227 -5.450 1.00 95.12 379 GLU A CA 1
ATOM 2964 C C . GLU A 1 379 ? 6.249 -10.515 -4.096 1.00 95.12 379 GLU A C 1
ATOM 2966 O O . GLU A 1 379 ? 5.616 -11.065 -3.194 1.00 95.12 379 GLU A O 1
ATOM 2971 N N . ILE A 1 380 ? 6.787 -9.295 -3.985 1.00 94.94 380 ILE A N 1
ATOM 2972 C CA . ILE A 1 380 ? 6.795 -8.464 -2.769 1.00 94.94 380 ILE A CA 1
ATOM 2973 C C . ILE A 1 380 ? 5.387 -7.977 -2.383 1.00 94.94 380 ILE A C 1
ATOM 2975 O O . ILE A 1 380 ? 5.068 -7.846 -1.202 1.00 94.94 380 ILE A O 1
ATOM 2979 N N . VAL A 1 381 ? 4.536 -7.687 -3.369 1.00 96.00 381 VAL A N 1
ATOM 2980 C CA . VAL A 1 381 ? 3.170 -7.176 -3.153 1.00 96.00 381 VAL A CA 1
ATOM 2981 C C . VAL A 1 381 ? 2.219 -8.269 -2.665 1.00 96.00 381 VAL A C 1
ATOM 2983 O O . VAL A 1 381 ? 1.217 -7.969 -2.007 1.00 96.00 381 VAL A O 1
ATOM 2986 N N . LEU A 1 382 ? 2.500 -9.533 -2.982 1.00 94.50 382 LEU A N 1
ATOM 2987 C CA . LEU A 1 382 ? 1.662 -10.646 -2.551 1.00 94.50 382 LEU A CA 1
ATOM 2988 C C . LEU A 1 382 ? 1.723 -10.807 -1.023 1.00 94.50 382 LEU A C 1
ATOM 2990 O O . LEU A 1 382 ? 2.807 -10.746 -0.442 1.00 94.50 382 LEU A O 1
ATOM 2994 N N . PRO A 1 383 ? 0.576 -11.024 -0.356 1.00 93.44 383 PRO A N 1
ATOM 2995 C CA . PRO A 1 383 ? 0.567 -11.262 1.080 1.00 93.44 383 PRO A CA 1
ATOM 2996 C C . PRO A 1 383 ? 1.288 -12.571 1.421 1.00 93.44 383 PRO A C 1
ATOM 2998 O O . PRO A 1 383 ? 1.291 -13.508 0.618 1.00 93.44 383 PRO A O 1
ATOM 3001 N N . ASP A 1 384 ? 1.839 -12.661 2.632 1.00 89.19 384 ASP A N 1
ATOM 3002 C CA . ASP A 1 384 ? 2.508 -13.884 3.077 1.00 89.19 384 ASP A CA 1
ATOM 3003 C C . ASP A 1 384 ? 1.540 -15.078 3.149 1.00 89.19 384 ASP A C 1
ATOM 3005 O O . ASP A 1 384 ? 0.357 -14.953 3.502 1.00 89.19 384 ASP A O 1
ATOM 3009 N N . ASP A 1 385 ? 2.062 -16.266 2.836 1.00 79.25 385 ASP A N 1
ATOM 3010 C CA . ASP A 1 385 ? 1.303 -17.510 2.891 1.00 79.25 385 ASP A CA 1
ATOM 3011 C C . ASP A 1 385 ? 0.909 -17.874 4.328 1.00 79.25 385 ASP A C 1
ATOM 3013 O O . ASP A 1 385 ? 1.700 -17.793 5.268 1.00 79.25 385 ASP A O 1
ATOM 3017 N N . ARG A 1 386 ? -0.305 -18.424 4.488 1.00 60.72 386 ARG A N 1
ATOM 3018 C CA . ARG A 1 386 ? -0.819 -18.918 5.786 1.00 60.72 386 ARG A CA 1
ATOM 3019 C C . ARG A 1 386 ? 0.060 -19.988 6.439 1.00 60.72 386 ARG A C 1
ATOM 3021 O O . ARG A 1 386 ? -0.137 -20.283 7.611 1.00 60.72 386 ARG A O 1
ATOM 3028 N N . ARG A 1 387 ? 0.953 -20.626 5.678 1.00 62.75 387 ARG A N 1
ATOM 3029 C CA . ARG A 1 387 ? 1.793 -21.731 6.158 1.00 62.75 387 ARG A CA 1
ATOM 3030 C C . ARG A 1 387 ? 2.978 -21.250 6.995 1.00 62.75 387 ARG A C 1
ATOM 3032 O O . ARG A 1 387 ? 3.467 -22.021 7.810 1.00 62.75 387 ARG A O 1
ATOM 3039 N N . SER A 1 388 ? 3.408 -20.001 6.827 1.00 69.88 388 SER A N 1
ATOM 3040 C CA . SER A 1 388 ? 4.521 -19.415 7.578 1.00 69.88 388 SER A CA 1
ATOM 3041 C C . SER A 1 388 ? 4.188 -17.985 8.029 1.00 69.88 388 SER A C 1
ATOM 3043 O O . SER A 1 388 ? 4.849 -17.027 7.617 1.00 69.88 388 SER A O 1
ATOM 3045 N N . PRO A 1 389 ? 3.144 -17.802 8.863 1.00 68.69 389 PRO A N 1
ATOM 3046 C CA . PRO A 1 389 ? 2.797 -16.481 9.357 1.00 68.69 389 PRO A CA 1
ATOM 3047 C C . PRO A 1 389 ? 3.964 -15.944 10.184 1.00 68.69 389 PRO A C 1
ATOM 3049 O O . PRO A 1 389 ? 4.471 -16.622 11.083 1.00 68.69 389 PRO A O 1
ATOM 3052 N N . LEU A 1 390 ? 4.391 -14.715 9.894 1.00 72.81 390 LEU A N 1
ATOM 3053 C CA . LEU A 1 390 ? 5.222 -13.992 10.843 1.00 72.81 390 LEU A CA 1
ATOM 3054 C C . LEU A 1 390 ? 4.436 -13.866 12.147 1.00 72.81 390 LEU A C 1
ATOM 3056 O O . LEU A 1 390 ? 3.267 -13.481 12.140 1.00 72.81 390 LEU A O 1
ATOM 3060 N N . ARG A 1 391 ? 5.086 -14.200 13.259 1.00 76.44 391 ARG A N 1
ATOM 3061 C CA . ARG A 1 391 ? 4.574 -13.940 14.603 1.00 76.44 391 ARG A CA 1
ATOM 3062 C C . ARG A 1 391 ? 5.199 -12.631 15.079 1.00 76.44 391 ARG A C 1
ATOM 3064 O O . ARG A 1 391 ? 6.299 -12.681 15.630 1.00 76.44 391 ARG A O 1
ATOM 3071 N N . PRO A 1 392 ? 4.591 -11.461 14.796 1.00 73.62 392 PRO A N 1
ATOM 3072 C CA . PRO A 1 392 ? 5.081 -10.216 15.362 1.00 73.62 392 PRO A CA 1
ATOM 3073 C C . PRO A 1 392 ? 5.012 -10.327 16.885 1.00 73.62 392 PRO A C 1
ATOM 3075 O O . PRO A 1 392 ? 3.970 -10.668 17.446 1.00 73.62 392 PRO A O 1
ATOM 3078 N N . GLU A 1 393 ? 6.136 -10.082 17.549 1.00 76.44 393 GLU A N 1
ATOM 3079 C CA . GLU A 1 393 ? 6.166 -10.005 19.005 1.00 76.44 393 GLU A CA 1
ATOM 3080 C C . GLU A 1 393 ? 5.441 -8.733 19.450 1.00 76.44 393 GLU A C 1
ATOM 3082 O O . GLU A 1 393 ? 5.672 -7.659 18.899 1.00 76.44 393 GLU A O 1
ATOM 3087 N N . GLU A 1 394 ? 4.565 -8.841 20.445 1.00 74.25 394 GLU A N 1
ATOM 3088 C CA . GLU A 1 394 ? 3.855 -7.700 21.028 1.00 74.25 394 GLU A CA 1
ATOM 3089 C C . GLU A 1 394 ? 4.821 -6.936 21.949 1.00 74.25 394 GLU A C 1
ATOM 3091 O O . GLU A 1 394 ? 4.848 -7.129 23.162 1.00 74.25 394 GLU A O 1
ATOM 3096 N N . ARG A 1 395 ? 5.698 -6.113 21.360 1.00 76.19 395 ARG A N 1
ATOM 3097 C CA . ARG A 1 395 ? 6.578 -5.198 22.104 1.00 76.19 395 ARG A CA 1
ATOM 3098 C C . ARG A 1 395 ? 6.099 -3.762 21.943 1.00 76.19 395 ARG A C 1
ATOM 3100 O O . ARG A 1 395 ? 5.715 -3.348 20.848 1.00 76.19 395 ARG A O 1
ATOM 3107 N N . ILE A 1 396 ? 6.180 -2.978 23.015 1.00 72.31 396 ILE A N 1
ATOM 3108 C CA . ILE A 1 396 ? 5.866 -1.544 22.977 1.00 72.31 396 ILE A CA 1
ATOM 3109 C C . ILE A 1 396 ? 6.740 -0.872 21.909 1.00 72.31 396 ILE A C 1
ATOM 3111 O O . ILE A 1 396 ? 7.958 -1.041 21.893 1.00 72.31 396 ILE A O 1
ATOM 3115 N N . GLY A 1 397 ? 6.104 -0.141 20.994 1.00 70.75 397 GLY A N 1
ATOM 3116 C CA . GLY A 1 397 ? 6.774 0.539 19.881 1.00 70.75 397 GLY A CA 1
ATOM 3117 C C . GLY A 1 397 ? 7.088 -0.341 18.665 1.00 70.75 397 GLY A C 1
ATOM 3118 O O . GLY A 1 397 ? 7.508 0.192 17.641 1.00 70.75 397 GLY A O 1
ATOM 3119 N N . SER A 1 398 ? 6.864 -1.658 18.731 1.00 76.94 398 SER A N 1
ATOM 3120 C CA . SER A 1 398 ? 6.950 -2.533 17.555 1.00 76.94 398 SER A CA 1
ATOM 3121 C C . SER A 1 398 ? 5.632 -2.555 16.778 1.00 76.94 398 SER A C 1
ATOM 3123 O O . SER A 1 398 ? 4.555 -2.397 17.356 1.00 76.94 398 SER A O 1
ATOM 3125 N N . SER A 1 399 ? 5.704 -2.747 15.459 1.00 78.12 399 SER A N 1
ATOM 3126 C CA . SER A 1 399 ? 4.506 -2.978 14.655 1.00 78.12 399 SER A CA 1
ATOM 3127 C C . SER A 1 399 ? 3.955 -4.373 14.953 1.00 78.12 399 SER A C 1
ATOM 3129 O O . SER A 1 399 ? 4.622 -5.388 14.740 1.00 78.12 399 SER A O 1
ATOM 3131 N N . TRP A 1 400 ? 2.722 -4.416 15.452 1.00 82.38 400 TRP A N 1
ATOM 3132 C CA . TRP A 1 400 ? 2.021 -5.650 15.780 1.00 82.38 400 TRP A CA 1
ATOM 3133 C C . TRP A 1 400 ? 0.659 -5.704 15.080 1.00 82.38 400 TRP A C 1
ATOM 3135 O O . TRP A 1 400 ? -0.013 -4.688 14.895 1.00 82.38 400 TRP A O 1
ATOM 3145 N N . TRP A 1 401 ? 0.253 -6.910 14.681 1.00 86.12 401 TRP A N 1
ATOM 3146 C CA . TRP A 1 401 ? -1.069 -7.197 14.134 1.00 86.12 401 TRP A CA 1
ATOM 3147 C C . TRP A 1 401 ? -1.480 -8.652 14.410 1.00 86.12 401 TRP A C 1
ATOM 3149 O O . TRP A 1 401 ? -0.636 -9.505 14.697 1.00 86.12 401 TRP A O 1
ATOM 3159 N N . PRO A 1 402 ? -2.779 -8.987 14.311 1.00 85.00 402 PRO A N 1
ATOM 3160 C CA . PRO A 1 402 ? -3.246 -10.362 14.442 1.00 85.00 402 PRO A CA 1
ATOM 3161 C C . PRO A 1 402 ? -2.649 -11.304 13.396 1.00 85.00 402 PRO A C 1
ATOM 3163 O O . PRO A 1 402 ? -2.687 -11.012 12.207 1.00 85.00 402 PRO A O 1
ATOM 3166 N N . GLU A 1 403 ? -2.263 -12.510 13.810 1.00 83.81 403 GLU A N 1
ATOM 3167 C CA . GLU A 1 403 ? -1.730 -13.561 12.918 1.00 83.81 403 GLU A CA 1
ATOM 3168 C C . GLU A 1 403 ? -2.704 -13.955 11.797 1.00 83.81 403 GLU A C 1
ATOM 3170 O O . GLU A 1 403 ? -2.307 -14.434 10.740 1.00 83.81 403 GLU A O 1
ATOM 3175 N N . SER A 1 404 ? -4.003 -13.719 12.003 1.00 84.69 404 SER A N 1
ATOM 3176 C CA . SER A 1 404 ? -5.026 -13.941 10.978 1.00 84.69 404 SER A CA 1
ATOM 3177 C C . SER A 1 404 ? -4.940 -12.974 9.789 1.00 84.69 404 SER A C 1
ATOM 3179 O O . SER A 1 404 ? -5.561 -13.230 8.754 1.00 84.69 404 SER A O 1
ATOM 3181 N N . TRP A 1 405 ? -4.241 -11.844 9.935 1.00 88.62 405 TRP A N 1
ATOM 3182 C CA . TRP A 1 405 ? -4.157 -10.816 8.905 1.00 88.62 405 TRP A CA 1
ATOM 3183 C C . TRP A 1 405 ? -3.081 -11.168 7.889 1.00 88.62 405 TRP A C 1
ATOM 3185 O O . TRP A 1 405 ? -1.924 -11.409 8.218 1.00 88.62 405 TRP A O 1
ATOM 3195 N N . ARG A 1 406 ? -3.492 -11.179 6.623 1.00 88.88 406 ARG A N 1
ATOM 3196 C CA . ARG A 1 406 ? -2.619 -11.411 5.478 1.00 88.88 406 ARG A CA 1
ATOM 3197 C C . ARG A 1 406 ? -1.979 -10.091 5.081 1.00 88.88 406 ARG A C 1
ATOM 3199 O O . ARG A 1 406 ? -2.634 -9.255 4.463 1.00 88.88 406 ARG A O 1
ATOM 3206 N N . ILE A 1 407 ? -0.728 -9.910 5.480 1.00 90.56 407 ILE A N 1
ATOM 3207 C CA . ILE A 1 407 ? 0.046 -8.693 5.247 1.00 90.56 407 ILE A CA 1
ATOM 3208 C C . ILE A 1 407 ? 1.346 -9.093 4.546 1.00 90.56 407 ILE A C 1
ATOM 3210 O O . ILE A 1 407 ? 1.900 -10.139 4.878 1.00 90.56 407 ILE A O 1
ATOM 3214 N N . PRO A 1 408 ? 1.828 -8.317 3.565 1.00 93.25 408 PRO A N 1
ATOM 3215 C CA . PRO A 1 408 ? 3.152 -8.533 2.996 1.00 93.25 408 PRO A CA 1
ATOM 3216 C C . PRO A 1 408 ? 4.246 -8.184 4.024 1.00 93.25 408 PRO A C 1
ATOM 3218 O O . PRO A 1 408 ? 4.441 -7.011 4.358 1.00 93.25 408 PRO A O 1
ATOM 3221 N N . SER A 1 409 ? 4.970 -9.199 4.518 1.00 90.69 409 SER A N 1
ATOM 3222 C CA . SER A 1 409 ? 6.069 -9.072 5.499 1.00 90.69 409 SER A CA 1
ATOM 3223 C C . SER A 1 409 ? 7.096 -8.003 5.157 1.00 90.69 409 SER A C 1
ATOM 3225 O O . SER A 1 409 ? 7.617 -7.327 6.042 1.00 90.69 409 SER A O 1
ATOM 3227 N N . THR A 1 410 ? 7.379 -7.847 3.869 1.00 92.75 410 THR A N 1
ATOM 3228 C CA . THR A 1 410 ? 8.382 -6.931 3.327 1.00 92.75 410 THR A CA 1
ATOM 3229 C C . THR A 1 410 ? 8.173 -5.470 3.734 1.00 92.75 410 THR A C 1
ATOM 3231 O O . THR A 1 410 ? 9.140 -4.713 3.782 1.00 92.75 410 THR A O 1
ATOM 3234 N N . PHE A 1 411 ? 6.938 -5.086 4.072 1.00 93.56 411 PHE A N 1
ATOM 3235 C CA . PHE A 1 411 ? 6.583 -3.722 4.468 1.00 93.56 411 PHE A CA 1
ATOM 3236 C C . PHE A 1 411 ? 6.397 -3.548 5.982 1.00 93.56 411 PHE A C 1
ATOM 3238 O O . PHE A 1 411 ? 6.046 -2.459 6.425 1.00 93.56 411 PHE A O 1
ATOM 3245 N N . GLN A 1 412 ? 6.618 -4.585 6.798 1.00 90.19 412 GLN A N 1
ATOM 3246 C CA . GLN A 1 412 ? 6.276 -4.608 8.229 1.00 90.19 412 GLN A CA 1
ATOM 3247 C C . GLN A 1 412 ? 6.687 -3.354 9.019 1.00 90.19 412 GLN A C 1
ATOM 3249 O O . GLN A 1 412 ? 5.950 -2.902 9.897 1.00 90.19 412 GLN A O 1
ATOM 3254 N N . HIS A 1 413 ? 7.871 -2.816 8.750 1.00 89.94 413 HIS A N 1
ATOM 3255 C CA . HIS A 1 413 ? 8.455 -1.687 9.475 1.00 89.94 413 HIS A CA 1
ATOM 3256 C C . HIS A 1 413 ? 7.875 -0.328 9.069 1.00 89.94 413 HIS A C 1
ATOM 3258 O O . HIS A 1 413 ? 7.968 0.615 9.849 1.00 89.94 413 HIS A O 1
ATOM 3264 N N . VAL A 1 414 ? 7.259 -0.222 7.888 1.00 91.75 414 VAL A N 1
ATOM 3265 C CA . VAL A 1 414 ? 6.613 1.011 7.393 1.00 91.75 414 VAL A CA 1
ATOM 3266 C C . VAL A 1 414 ? 5.091 0.983 7.505 1.00 91.75 414 VAL A C 1
ATOM 3268 O O . VAL A 1 414 ? 4.416 1.966 7.190 1.00 91.75 414 VAL A O 1
ATOM 3271 N N . LEU A 1 415 ? 4.522 -0.127 7.977 1.00 89.50 415 LEU A N 1
ATOM 3272 C CA . LEU A 1 415 ? 3.097 -0.219 8.262 1.00 89.50 415 LEU A CA 1
ATOM 3273 C C . LEU A 1 415 ? 2.799 0.392 9.631 1.00 89.50 415 LEU A C 1
ATOM 3275 O O . LEU A 1 415 ? 2.888 -0.259 10.670 1.00 89.50 415 LEU A O 1
ATOM 3279 N N . TYR A 1 416 ? 2.385 1.658 9.615 1.00 86.31 416 TYR A N 1
ATOM 3280 C CA . TYR A 1 416 ? 1.880 2.370 10.791 1.00 86.31 416 TYR A CA 1
ATOM 3281 C C . TYR A 1 416 ? 0.442 1.948 11.100 1.00 86.31 416 TYR A C 1
ATOM 3283 O O . TYR A 1 416 ? -0.514 2.702 10.887 1.00 86.31 416 TYR A O 1
ATOM 3291 N N . LEU A 1 417 ? 0.281 0.700 11.526 1.00 87.69 417 LEU A N 1
ATOM 3292 C CA . LEU A 1 417 ? -0.995 0.127 11.923 1.00 87.69 417 LEU A CA 1
ATOM 3293 C C . LEU A 1 417 ? -1.051 0.071 13.444 1.00 87.69 417 LEU A C 1
ATOM 3295 O O . LEU A 1 417 ? -0.205 -0.552 14.078 1.00 87.69 417 LEU A O 1
ATOM 3299 N N . VAL A 1 418 ? -2.054 0.724 14.025 1.00 85.19 418 VAL A N 1
ATOM 3300 C CA . VAL A 1 418 ? -2.341 0.579 15.450 1.00 85.19 418 VAL A CA 1
ATOM 3301 C C . VAL A 1 418 ? -3.410 -0.487 15.575 1.00 85.19 418 VAL A C 1
ATOM 3303 O O . VAL A 1 418 ? -4.546 -0.298 15.131 1.00 85.19 418 VAL A O 1
ATOM 3306 N N . ALA A 1 419 ? -3.011 -1.630 16.115 1.00 84.56 419 ALA A N 1
ATOM 3307 C CA . ALA A 1 419 ? -3.916 -2.707 16.451 1.00 84.56 419 ALA A CA 1
ATOM 3308 C C . ALA A 1 419 ? -4.116 -2.723 17.980 1.00 84.56 419 ALA A C 1
ATOM 3310 O O . ALA A 1 419 ? -3.176 -2.436 18.724 1.00 84.56 419 ALA A O 1
ATOM 3311 N N . PRO A 1 420 ? -5.342 -2.987 18.454 1.00 86.62 420 PRO A N 1
ATOM 3312 C CA . PRO A 1 420 ? -5.663 -2.961 19.876 1.00 86.62 420 PRO A CA 1
ATOM 3313 C C . PRO A 1 420 ? -5.012 -4.131 20.640 1.00 86.62 420 PRO A C 1
ATOM 3315 O O . PRO A 1 420 ? -4.835 -5.200 20.051 1.00 86.62 420 PRO A O 1
ATOM 3318 N N . PRO A 1 421 ? -4.703 -3.968 21.939 1.00 87.94 421 PRO A N 1
ATOM 3319 C CA . PRO A 1 421 ? -4.013 -4.987 22.734 1.00 87.94 421 PRO A CA 1
ATOM 3320 C C . PRO A 1 421 ? -4.805 -6.302 22.821 1.00 87.94 421 PRO A C 1
ATOM 3322 O O . PRO A 1 421 ? -6.038 -6.303 22.752 1.00 87.94 421 PRO A O 1
ATOM 3325 N N . ARG A 1 422 ? -4.105 -7.436 22.991 1.00 85.38 422 ARG A N 1
ATOM 3326 C CA . ARG A 1 422 ? -4.746 -8.761 23.166 1.00 85.38 422 ARG A CA 1
ATOM 3327 C C . ARG A 1 422 ? -5.187 -9.037 24.602 1.00 85.38 422 ARG A C 1
ATOM 3329 O O . ARG A 1 422 ? -6.196 -9.717 24.812 1.00 85.38 422 ARG A O 1
ATOM 3336 N N . SER A 1 423 ? -4.436 -8.522 25.566 1.00 89.81 423 SER A N 1
ATOM 3337 C CA . SER A 1 423 ? -4.619 -8.765 26.995 1.00 89.81 423 SER A CA 1
ATOM 3338 C C . SER A 1 423 ? -4.486 -7.480 27.804 1.00 89.81 423 SER A C 1
ATOM 3340 O O . SER A 1 423 ? -3.840 -6.526 27.368 1.00 89.81 423 SER A O 1
ATOM 3342 N N . LEU A 1 424 ? -5.089 -7.468 28.989 1.00 88.75 424 LEU A N 1
ATOM 3343 C CA . LEU A 1 424 ? -4.851 -6.442 30.000 1.00 88.75 424 LEU A CA 1
ATOM 3344 C C . LEU A 1 424 ? -3.412 -6.541 30.518 1.00 88.75 424 LEU A C 1
ATOM 3346 O O . LEU A 1 424 ? -2.846 -7.634 30.614 1.00 88.75 424 LEU A O 1
ATOM 3350 N N . GLN A 1 425 ? -2.808 -5.400 30.848 1.00 88.44 425 GLN A N 1
ATOM 3351 C CA . GLN A 1 425 ? -1.522 -5.406 31.542 1.00 88.44 425 GLN A CA 1
ATOM 3352 C C . GLN A 1 425 ? -1.717 -5.799 33.014 1.00 88.44 425 GLN A C 1
ATOM 3354 O O . GLN A 1 425 ? -2.778 -5.524 33.582 1.00 88.44 425 GLN A O 1
ATOM 3359 N N . PRO A 1 426 ? -0.706 -6.404 33.664 1.00 89.69 426 PRO A N 1
ATOM 3360 C CA . PRO A 1 426 ? -0.763 -6.672 35.097 1.00 89.69 426 PRO A CA 1
ATOM 3361 C C . PRO A 1 426 ? -1.109 -5.399 35.888 1.00 89.69 426 PRO A C 1
ATOM 3363 O O . PRO A 1 426 ? -0.433 -4.382 35.748 1.00 89.69 426 PRO A O 1
ATOM 3366 N N . GLY A 1 427 ? -2.168 -5.457 36.701 1.00 89.12 427 GLY A N 1
ATOM 3367 C CA . GLY A 1 427 ? -2.665 -4.327 37.498 1.00 89.12 427 GLY A CA 1
ATOM 3368 C C . GLY A 1 427 ? -3.710 -3.437 36.810 1.00 89.12 427 GLY A C 1
ATOM 3369 O O . GLY A 1 427 ? -4.187 -2.490 37.429 1.00 89.12 427 GLY A O 1
ATOM 3370 N N . GLN A 1 428 ? -4.087 -3.716 35.558 1.00 89.88 428 GLN A N 1
ATOM 3371 C CA . GLN A 1 428 ? -5.228 -3.061 34.912 1.00 89.88 428 GLN A CA 1
ATOM 3372 C C . GLN A 1 428 ? -6.527 -3.822 35.187 1.00 89.88 428 GLN A C 1
ATOM 3374 O O . GLN A 1 428 ? -6.559 -5.049 35.111 1.00 89.88 428 GLN A O 1
ATOM 3379 N N . HIS A 1 429 ? -7.600 -3.073 35.443 1.00 87.62 429 HIS A N 1
ATOM 3380 C CA . HIS A 1 429 ? -8.927 -3.601 35.751 1.00 87.62 429 HIS A CA 1
ATOM 3381 C C . HIS A 1 429 ? -9.973 -3.068 34.763 1.00 87.62 429 HIS A C 1
ATOM 3383 O O . HIS A 1 429 ? -9.984 -1.886 34.407 1.00 87.62 429 HIS A O 1
ATOM 3389 N N . ASP A 1 430 ? -10.866 -3.948 34.315 1.00 89.31 430 ASP A N 1
ATOM 3390 C CA . ASP A 1 430 ? -12.032 -3.597 33.501 1.00 89.31 430 ASP A CA 1
ATOM 3391 C C . ASP A 1 430 ? -13.253 -3.509 34.430 1.00 89.31 430 ASP A C 1
ATOM 3393 O O . ASP A 1 430 ? -13.969 -4.485 34.633 1.00 89.31 430 ASP A O 1
ATOM 3397 N N . ILE A 1 431 ? -13.459 -2.336 35.036 1.00 87.31 431 ILE A N 1
ATOM 3398 C CA . ILE A 1 431 ? -14.539 -2.062 35.997 1.00 87.31 431 ILE A CA 1
ATOM 3399 C C . ILE A 1 431 ? -15.910 -2.250 35.334 1.00 87.31 431 ILE A C 1
ATOM 3401 O O . ILE A 1 431 ? -16.833 -2.786 35.942 1.00 87.31 431 ILE A O 1
ATOM 3405 N N . VAL A 1 432 ? -16.061 -1.846 34.068 1.00 84.44 432 VAL A N 1
ATOM 3406 C CA . VAL A 1 432 ? -17.298 -2.049 33.297 1.00 84.44 432 VAL A CA 1
ATOM 3407 C C . VAL A 1 432 ? -17.634 -3.535 33.223 1.00 84.44 432 VAL A C 1
ATOM 3409 O O . VAL A 1 432 ? -18.793 -3.916 33.410 1.00 84.44 432 VAL A O 1
ATOM 3412 N N . ARG A 1 433 ? -16.629 -4.379 32.987 1.00 85.25 433 ARG A N 1
ATOM 3413 C CA . ARG A 1 433 ? -16.770 -5.830 32.992 1.00 85.25 433 ARG A CA 1
ATOM 3414 C C . ARG A 1 433 ? -17.001 -6.396 34.390 1.00 85.25 433 ARG A C 1
ATOM 3416 O O . ARG A 1 433 ? -17.888 -7.229 34.533 1.00 85.25 433 ARG A O 1
ATOM 3423 N N . GLU A 1 434 ? -16.285 -5.934 35.408 1.00 84.69 434 GLU A N 1
ATOM 3424 C CA . GLU A 1 434 ? -16.497 -6.356 36.799 1.00 84.69 434 GLU A CA 1
ATOM 3425 C C . GLU A 1 434 ? -17.925 -6.039 37.268 1.00 84.69 434 GLU A C 1
ATOM 3427 O O . GLU A 1 434 ? -18.553 -6.855 37.930 1.00 84.69 434 GLU A O 1
ATOM 3432 N N . ILE A 1 435 ? -18.501 -4.906 36.859 1.00 81.62 435 ILE A N 1
ATOM 3433 C CA . ILE A 1 435 ? -19.901 -4.559 37.146 1.00 81.62 435 ILE A CA 1
ATOM 3434 C C . ILE A 1 435 ? -20.873 -5.447 36.355 1.00 81.62 435 ILE A C 1
ATOM 3436 O O . ILE A 1 435 ? -21.951 -5.776 36.853 1.00 81.62 435 ILE A O 1
ATOM 3440 N N . LYS A 1 436 ? -20.507 -5.842 35.129 1.00 78.00 436 LYS A N 1
ATOM 3441 C CA . LYS A 1 436 ? -21.251 -6.792 34.279 1.00 78.00 436 LYS A CA 1
ATOM 3442 C C . LYS A 1 436 ? -21.326 -8.175 34.921 1.00 78.00 436 LYS A C 1
ATOM 3444 O O . LYS A 1 436 ? -22.404 -8.756 35.027 1.00 78.00 436 LYS A O 1
ATOM 3449 N N . GLU A 1 437 ? -20.186 -8.667 35.387 1.00 78.62 437 GLU A N 1
ATOM 3450 C CA . GLU A 1 437 ? -20.046 -9.971 36.029 1.00 78.62 437 GLU A CA 1
ATOM 3451 C C . GLU A 1 437 ? -20.629 -9.946 37.452 1.00 78.62 437 GLU A C 1
ATOM 3453 O O . GLU A 1 437 ? -21.448 -10.793 37.788 1.00 78.62 437 GLU A O 1
ATOM 3458 N N . GLY A 1 438 ? -20.331 -8.914 38.244 1.00 69.06 438 GLY A N 1
ATOM 3459 C CA . GLY A 1 438 ? -20.794 -8.749 39.626 1.00 69.06 438 GLY A CA 1
ATOM 3460 C C . GLY A 1 438 ? -22.287 -8.437 39.781 1.00 69.06 438 GLY A C 1
ATOM 3461 O O . GLY A 1 438 ? -22.860 -8.703 40.833 1.00 69.06 438 GLY A O 1
ATOM 3462 N N . ALA A 1 439 ? -22.960 -7.930 38.740 1.00 56.66 439 ALA A N 1
ATOM 3463 C CA . ALA A 1 439 ? -24.425 -7.846 38.721 1.00 56.66 439 ALA A CA 1
ATOM 3464 C C . ALA A 1 439 ? -25.101 -9.223 38.586 1.00 56.66 439 ALA A C 1
ATOM 3466 O O . ALA A 1 439 ? -26.296 -9.350 38.855 1.00 56.66 439 ALA A O 1
ATOM 3467 N N . SER A 1 440 ? -24.350 -10.243 38.170 1.00 51.81 440 SER A N 1
ATOM 3468 C CA . SER A 1 440 ? -24.803 -11.628 38.047 1.00 51.81 440 SER A CA 1
ATOM 3469 C C . SER A 1 440 ? -24.475 -12.380 39.334 1.00 51.81 440 SER A C 1
ATOM 3471 O O . SER A 1 440 ? -23.797 -13.396 39.278 1.00 51.81 440 SER A O 1
ATOM 3473 N N . GLY A 1 441 ? -24.889 -11.821 40.477 1.00 44.88 441 GLY A N 1
ATOM 3474 C CA . GLY A 1 441 ? -24.565 -12.251 41.840 1.00 44.88 441 GLY A CA 1
ATOM 3475 C C . GLY A 1 441 ? -25.042 -13.650 42.239 1.00 44.88 441 GLY A C 1
ATOM 3476 O O . GLY A 1 441 ? -25.589 -13.811 43.321 1.00 44.88 441 GLY A O 1
ATOM 3477 N N . ASP A 1 442 ? -24.763 -14.663 41.428 1.00 46.72 442 ASP A N 1
ATOM 3478 C CA . ASP A 1 442 ? -24.416 -15.983 41.929 1.00 46.72 442 ASP A CA 1
ATOM 3479 C C . ASP A 1 442 ? -22.982 -15.869 42.459 1.00 46.72 442 ASP A C 1
ATOM 3481 O O . ASP A 1 442 ? -22.010 -16.336 41.863 1.00 46.72 442 ASP A O 1
ATOM 3485 N N . ALA A 1 443 ? -22.835 -15.155 43.577 1.00 44.41 443 ALA A N 1
ATOM 3486 C CA . ALA A 1 443 ? -21.698 -15.384 44.438 1.00 44.41 443 ALA A CA 1
ATOM 3487 C C . ALA A 1 443 ? -21.737 -16.883 44.753 1.00 44.41 443 ALA A C 1
ATOM 3489 O O . ALA A 1 443 ? -22.685 -17.357 45.378 1.00 44.41 443 ALA A O 1
ATOM 3490 N N . GLU A 1 444 ? -20.759 -17.642 44.252 1.00 43.97 444 GLU A N 1
ATOM 3491 C CA . GLU A 1 444 ? -20.442 -18.971 44.766 1.00 43.97 444 GLU A CA 1
ATOM 3492 C C . GLU A 1 444 ? -20.107 -18.808 46.251 1.00 43.97 444 GLU A C 1
ATOM 3494 O O . GLU A 1 444 ? -18.956 -18.652 46.661 1.00 43.97 444 GLU A O 1
ATOM 3499 N N . ASP A 1 445 ? -21.152 -18.770 47.065 1.00 42.72 445 ASP A N 1
ATOM 3500 C CA . ASP A 1 445 ? -21.063 -18.661 48.499 1.00 42.72 445 ASP A CA 1
ATOM 3501 C C . ASP A 1 445 ? -20.445 -19.967 49.020 1.00 42.72 445 ASP A C 1
ATOM 3503 O O . ASP A 1 445 ? -21.066 -21.027 49.098 1.00 42.72 445 ASP A O 1
ATOM 3507 N N . GLY A 1 446 ? -19.169 -19.889 49.387 1.00 41.69 446 GLY A N 1
ATOM 3508 C CA . GLY A 1 446 ? -18.732 -20.474 50.649 1.00 41.69 446 GLY A CA 1
ATOM 3509 C C . GLY A 1 446 ? -18.408 -21.968 50.704 1.00 41.69 446 GLY A C 1
ATOM 3510 O O . GLY A 1 446 ? -18.378 -22.510 51.808 1.00 41.69 446 GLY A O 1
ATOM 3511 N N . ARG A 1 447 ? -18.050 -22.646 49.605 1.00 43.09 447 ARG A N 1
ATOM 3512 C CA . ARG A 1 447 ? -17.247 -23.890 49.703 1.00 43.09 447 ARG A CA 1
ATOM 3513 C C . ARG A 1 447 ? -15.755 -23.616 49.525 1.00 43.09 447 ARG A C 1
ATOM 3515 O O . ARG A 1 447 ? -15.083 -24.197 48.686 1.00 43.09 447 ARG A O 1
ATOM 3522 N N . ALA A 1 448 ? -15.213 -22.781 50.408 1.00 41.47 448 ALA A N 1
ATOM 3523 C CA . ALA A 1 448 ? -13.772 -22.620 50.621 1.00 41.47 448 ALA A CA 1
ATOM 3524 C C . ALA A 1 448 ? -13.159 -23.791 51.429 1.00 41.47 448 ALA A C 1
ATOM 3526 O O . ALA A 1 448 ? -12.261 -23.598 52.245 1.00 41.47 448 ALA A O 1
ATOM 3527 N N . GLY A 1 449 ? -13.666 -25.009 51.234 1.00 40.53 449 GLY A N 1
ATOM 3528 C CA . GLY A 1 449 ? -13.148 -26.224 51.847 1.00 40.53 449 GLY A CA 1
ATOM 3529 C C . GLY A 1 449 ? -12.735 -27.192 50.753 1.00 40.53 449 GLY A C 1
ATOM 3530 O O . GLY A 1 449 ? -13.597 -27.808 50.137 1.00 40.53 449 GLY A O 1
ATOM 3531 N N . ASP A 1 450 ? -11.425 -27.326 50.555 1.00 43.00 450 ASP A N 1
ATOM 3532 C CA . ASP A 1 450 ? -10.788 -28.408 49.790 1.00 43.00 450 ASP A CA 1
ATOM 3533 C C . ASP A 1 450 ? -10.717 -28.251 48.255 1.00 43.00 450 ASP A C 1
ATOM 3535 O O . ASP A 1 450 ? -10.917 -29.190 47.484 1.00 43.00 450 ASP A O 1
ATOM 3539 N N . ALA A 1 451 ? -10.352 -27.056 47.779 1.00 39.66 451 ALA A N 1
ATOM 3540 C CA . ALA A 1 451 ? -9.893 -26.878 46.402 1.00 39.66 451 ALA A CA 1
ATOM 3541 C C . ALA A 1 451 ? -8.432 -27.345 46.274 1.00 39.66 451 ALA A C 1
ATOM 3543 O O . ALA A 1 451 ? -7.489 -26.552 46.310 1.00 39.66 451 ALA A O 1
ATOM 3544 N N . GLY A 1 452 ? -8.242 -28.659 46.126 1.00 43.09 452 GLY A N 1
ATOM 3545 C CA . GLY A 1 452 ? -6.997 -29.211 45.601 1.00 43.09 452 GLY A CA 1
ATOM 3546 C C . GLY A 1 452 ? -6.622 -28.487 44.308 1.00 43.09 452 GLY A C 1
ATOM 3547 O O . GLY A 1 452 ? -7.493 -28.235 43.480 1.00 43.09 452 GLY A O 1
ATOM 3548 N N . VAL A 1 453 ? -5.341 -28.126 44.175 1.00 45.53 453 VAL A N 1
ATOM 3549 C CA . VAL A 1 453 ? -4.732 -27.414 43.038 1.00 45.53 453 VAL A CA 1
ATOM 3550 C C . VAL A 1 453 ? -5.301 -27.938 41.717 1.00 45.53 453 VAL A C 1
ATOM 3552 O O . VAL A 1 453 ? -4.841 -28.944 41.171 1.00 45.53 453 VAL A O 1
ATOM 3555 N N . ALA A 1 454 ? -6.346 -27.279 41.219 1.00 44.16 454 ALA A N 1
ATOM 3556 C CA . ALA A 1 454 ? -6.986 -27.667 39.983 1.00 44.16 454 ALA A CA 1
ATOM 3557 C C . ALA A 1 454 ? -5.988 -27.370 38.868 1.00 44.16 454 ALA A C 1
ATOM 3559 O O . ALA A 1 454 ? -5.573 -26.226 38.669 1.00 44.16 454 ALA A O 1
ATOM 3560 N N . LYS A 1 455 ? -5.555 -28.430 38.176 1.00 44.03 455 LYS A N 1
ATOM 3561 C CA . LYS A 1 455 ? -4.745 -28.336 36.960 1.00 44.03 455 LYS A CA 1
ATOM 3562 C C . LYS A 1 455 ? -5.343 -27.240 36.069 1.00 44.03 455 LYS A C 1
ATOM 3564 O O . LYS A 1 455 ? -6.551 -27.298 35.832 1.00 44.03 455 LYS A O 1
ATOM 3569 N N . PRO A 1 456 ? -4.540 -26.284 35.562 1.00 42.72 456 PRO A N 1
ATOM 3570 C CA . PRO A 1 456 ? -5.041 -25.280 34.636 1.00 42.72 456 PRO A CA 1
ATOM 3571 C C . PRO A 1 456 ? -5.729 -26.017 33.492 1.00 42.72 456 PRO A C 1
ATOM 3573 O O . PRO A 1 456 ? -5.108 -26.850 32.823 1.00 42.72 456 PRO A O 1
ATOM 3576 N N . ALA A 1 457 ? -7.033 -25.781 33.335 1.00 46.25 457 ALA A N 1
ATOM 3577 C CA . ALA A 1 457 ? -7.789 -26.369 32.247 1.00 46.25 457 ALA A CA 1
ATOM 3578 C C . ALA A 1 457 ? -7.057 -26.035 30.936 1.00 46.25 457 ALA A C 1
ATOM 3580 O O . ALA A 1 457 ? -6.566 -24.907 30.790 1.00 46.25 457 ALA A O 1
ATOM 3581 N N . PRO A 1 458 ? -6.913 -26.998 30.006 1.00 52.66 458 PRO A N 1
ATOM 3582 C CA . PRO A 1 458 ? -6.286 -26.725 28.722 1.00 52.66 458 PRO A CA 1
ATOM 3583 C C . PRO A 1 458 ? -6.970 -25.498 28.125 1.00 52.66 458 PRO A C 1
ATOM 3585 O O . PRO A 1 458 ? -8.198 -25.447 28.105 1.00 52.66 458 PRO A O 1
ATOM 3588 N N . ARG A 1 459 ? -6.179 -24.498 27.703 1.00 46.16 459 ARG A N 1
ATOM 3589 C CA . ARG A 1 459 ? -6.656 -23.327 26.955 1.00 46.16 459 ARG A CA 1
ATOM 3590 C C . ARG A 1 459 ? -7.427 -23.860 25.752 1.00 46.16 459 ARG A C 1
ATOM 3592 O O . ARG A 1 459 ? -6.840 -24.156 24.715 1.00 46.16 459 ARG A O 1
ATOM 3599 N N . THR A 1 460 ? -8.732 -24.033 25.898 1.00 42.72 460 THR A N 1
ATOM 3600 C CA . THR A 1 460 ? -9.610 -24.265 24.770 1.00 42.72 460 THR A CA 1
ATOM 3601 C C . THR A 1 460 ? -9.524 -22.964 24.003 1.00 42.72 460 THR A C 1
ATOM 3603 O O . THR A 1 460 ? -9.992 -21.931 24.487 1.00 42.72 460 THR A O 1
ATOM 3606 N N . GLU A 1 461 ? -8.823 -22.965 22.870 1.00 45.94 461 GLU A N 1
ATOM 3607 C CA . GLU A 1 461 ? -8.919 -21.866 21.926 1.00 45.94 461 GLU A CA 1
ATOM 3608 C C . GLU A 1 461 ? -10.397 -21.773 21.573 1.00 45.94 461 GLU A C 1
ATOM 3610 O O . GLU A 1 461 ? -10.926 -22.571 20.800 1.00 45.94 461 GLU A O 1
ATOM 3615 N N . VAL A 1 462 ? -11.097 -20.854 22.238 1.00 43.38 462 VAL A N 1
ATOM 3616 C CA . VAL A 1 462 ? -12.467 -20.514 21.906 1.00 43.38 462 VAL A CA 1
ATOM 3617 C C . VAL A 1 462 ? -12.354 -19.902 20.526 1.00 43.38 462 VAL A C 1
ATOM 3619 O O . VAL A 1 462 ? -12.088 -18.706 20.378 1.00 43.38 462 VAL A O 1
ATOM 3622 N N . HIS A 1 463 ? -12.484 -20.744 19.500 1.00 41.97 463 HIS A N 1
ATOM 3623 C CA . HIS A 1 463 ? -12.765 -20.266 18.168 1.00 41.97 463 HIS A CA 1
ATOM 3624 C C . HIS A 1 463 ? -13.977 -19.359 18.340 1.00 41.97 463 HIS A C 1
ATOM 3626 O O . HIS A 1 463 ? -14.999 -19.829 18.853 1.00 41.97 463 HIS A O 1
ATOM 3632 N N . PRO A 1 464 ? -13.845 -18.052 18.041 1.00 49.16 464 PRO A N 1
ATOM 3633 C CA . PRO A 1 464 ? -14.948 -17.133 18.217 1.00 49.16 464 PRO A CA 1
ATOM 3634 C C . PRO A 1 464 ? -16.143 -17.768 17.506 1.00 49.16 464 PRO A C 1
ATOM 3636 O O . PRO A 1 464 ? -15.966 -18.191 16.355 1.00 49.16 464 PRO A O 1
ATOM 3639 N N . PRO A 1 465 ? -17.296 -17.929 18.190 1.00 48.62 465 PRO A N 1
ATOM 3640 C CA . PRO A 1 465 ? -18.482 -18.507 17.569 1.00 48.62 465 PRO A CA 1
ATOM 3641 C C . PRO A 1 465 ? -18.646 -17.804 16.235 1.00 48.62 465 PRO A C 1
ATOM 3643 O O . PRO A 1 465 ? -18.464 -16.584 16.219 1.00 48.62 465 PRO A O 1
ATOM 3646 N N . ALA A 1 466 ? -18.842 -18.566 15.147 1.00 50.88 466 ALA A N 1
ATOM 3647 C CA . ALA A 1 466 ? -18.939 -18.032 13.791 1.00 50.88 466 ALA A CA 1
ATOM 3648 C C . ALA A 1 466 ? -19.808 -16.778 13.860 1.00 50.88 466 ALA A C 1
ATOM 3650 O O . ALA A 1 466 ? -21.009 -16.875 14.115 1.00 50.88 466 ALA A O 1
ATOM 3651 N N . GLY A 1 467 ? -19.141 -15.617 13.846 1.00 51.00 467 GLY A N 1
ATOM 3652 C CA . GLY A 1 467 ? -19.769 -14.391 14.315 1.00 51.00 467 GLY A CA 1
ATOM 3653 C C . GLY A 1 467 ? -20.989 -14.126 13.449 1.00 51.00 467 GLY A C 1
ATOM 3654 O O . GLY A 1 467 ? -20.977 -14.565 12.292 1.00 51.00 467 GLY A O 1
ATOM 3655 N N . PRO A 1 468 ? -22.025 -13.441 13.967 1.00 52.59 468 PRO A N 1
ATOM 3656 C CA . PRO A 1 468 ? -23.116 -12.982 13.116 1.00 52.59 468 PRO A CA 1
ATOM 3657 C C . PRO A 1 468 ? -22.493 -12.395 11.852 1.00 52.59 468 PRO A C 1
ATOM 3659 O O . PRO A 1 468 ? -21.558 -11.592 11.970 1.00 52.59 468 PRO A O 1
ATOM 3662 N N . GLU A 1 469 ? -22.911 -12.906 10.680 1.00 52.81 469 GLU A N 1
ATOM 3663 C CA . GLU A 1 469 ? -22.395 -12.462 9.383 1.00 52.81 469 GLU A CA 1
ATOM 3664 C C . GLU A 1 469 ? -22.291 -10.948 9.468 1.00 52.81 469 GLU A C 1
ATOM 3666 O O . GLU A 1 469 ? -23.300 -10.284 9.731 1.00 52.81 469 GLU A O 1
ATOM 3671 N N . THR A 1 470 ? -21.075 -10.396 9.358 1.00 55.28 470 THR A N 1
ATOM 3672 C CA . THR A 1 470 ? -20.949 -8.942 9.419 1.00 55.28 470 THR A CA 1
ATOM 3673 C C . THR A 1 470 ? -21.924 -8.381 8.385 1.00 55.28 470 THR A C 1
ATOM 3675 O O . THR A 1 470 ? -22.137 -9.016 7.346 1.00 55.28 470 THR A O 1
ATOM 3678 N N . PRO A 1 471 ? -22.558 -7.224 8.616 1.00 53.72 471 PRO A N 1
ATOM 3679 C CA . PRO A 1 471 ? -23.543 -6.678 7.677 1.00 53.72 471 PRO A CA 1
ATOM 3680 C C . PRO A 1 471 ? -22.993 -6.520 6.242 1.00 53.72 471 PRO A C 1
ATOM 3682 O O . PRO A 1 471 ? -23.755 -6.344 5.295 1.00 53.72 471 PRO A O 1
ATOM 3685 N N . PHE A 1 472 ? -21.673 -6.640 6.069 1.00 55.38 472 PHE A N 1
ATOM 3686 C CA . PHE A 1 472 ? -20.952 -6.617 4.804 1.00 55.38 472 PHE A CA 1
ATOM 3687 C C . PHE A 1 472 ? -20.459 -7.989 4.305 1.00 55.38 472 PHE A C 1
ATOM 3689 O O . PHE A 1 472 ? -19.870 -8.052 3.232 1.00 55.38 472 PHE A O 1
ATOM 3696 N N . GLY A 1 473 ? -20.677 -9.098 5.013 1.00 55.22 473 GLY A N 1
ATOM 3697 C CA . GLY A 1 473 ? -20.174 -10.431 4.648 1.00 55.22 473 GLY A CA 1
ATOM 3698 C C . GLY A 1 473 ? -20.714 -10.976 3.319 1.00 55.22 473 GLY A C 1
ATOM 3699 O O . GLY A 1 473 ? -20.080 -11.827 2.701 1.00 55.22 473 GLY A O 1
ATOM 3700 N N . ARG A 1 474 ? -21.849 -10.449 2.837 1.00 56.94 474 ARG A N 1
ATOM 3701 C CA . ARG A 1 474 ? -22.484 -10.881 1.578 1.00 56.94 474 ARG A CA 1
ATOM 3702 C C . ARG A 1 474 ? -21.914 -10.238 0.319 1.00 56.94 474 ARG A C 1
ATOM 3704 O O . ARG A 1 474 ? -22.163 -10.741 -0.774 1.00 56.94 474 ARG A O 1
ATOM 3711 N N . THR A 1 475 ? -21.161 -9.145 0.423 1.00 59.72 475 THR A N 1
ATOM 3712 C CA . THR A 1 475 ? -20.509 -8.580 -0.763 1.00 59.72 475 THR A CA 1
ATOM 3713 C C . THR A 1 475 ? -19.247 -9.376 -1.059 1.00 59.72 475 THR A C 1
ATOM 3715 O O . THR A 1 475 ? -18.414 -9.561 -0.175 1.00 59.72 475 THR A O 1
ATOM 3718 N N . ARG A 1 476 ? -19.086 -9.845 -2.303 1.00 69.00 476 ARG A N 1
ATOM 3719 C CA . ARG A 1 476 ? -17.843 -10.469 -2.775 1.00 69.00 476 ARG A CA 1
ATOM 3720 C C . ARG A 1 476 ? -16.747 -9.402 -2.760 1.00 69.00 476 ARG A C 1
ATOM 3722 O O . ARG A 1 476 ? -16.564 -8.682 -3.737 1.00 69.00 476 ARG A O 1
ATOM 3729 N N . HIS A 1 477 ? -16.090 -9.251 -1.614 1.00 71.81 477 HIS A N 1
ATOM 3730 C CA . HIS A 1 477 ? -15.077 -8.226 -1.402 1.00 71.81 477 HIS A CA 1
ATOM 3731 C C . HIS A 1 477 ? -13.926 -8.454 -2.370 1.00 71.81 477 HIS A C 1
ATOM 3733 O O . HIS A 1 477 ? -13.323 -9.530 -2.405 1.00 71.81 477 HIS A O 1
ATOM 3739 N N . ILE A 1 478 ? -13.638 -7.438 -3.179 1.00 84.88 478 ILE A N 1
ATOM 3740 C CA . ILE A 1 478 ? -12.422 -7.421 -3.977 1.00 84.88 478 ILE A CA 1
ATOM 3741 C C . ILE A 1 478 ? -11.277 -7.192 -2.996 1.00 84.88 478 ILE A C 1
ATOM 3743 O O . ILE A 1 478 ? -11.169 -6.124 -2.397 1.00 84.88 478 ILE A O 1
ATOM 3747 N N . GLU A 1 479 ? -10.444 -8.213 -2.808 1.00 91.94 479 GLU A N 1
ATOM 3748 C CA . GLU A 1 479 ? -9.282 -8.110 -1.932 1.00 91.94 479 GLU A CA 1
ATOM 3749 C C . GLU A 1 479 ? -8.289 -7.081 -2.522 1.00 91.94 479 GLU A C 1
ATOM 3751 O O . GLU A 1 479 ? -7.842 -7.272 -3.658 1.00 91.94 479 GLU A O 1
ATOM 3756 N N . PRO A 1 480 ? -7.906 -6.016 -1.786 1.00 95.75 480 PRO A N 1
ATOM 3757 C CA . PRO A 1 480 ? -7.051 -4.937 -2.299 1.00 95.75 480 PRO A CA 1
ATOM 3758 C C . PRO A 1 480 ? -5.752 -5.418 -2.942 1.00 95.75 480 PRO A C 1
ATOM 3760 O O . PRO A 1 480 ? -5.355 -4.928 -3.997 1.00 95.75 480 PRO A O 1
ATOM 3763 N N . TRP A 1 481 ? -5.129 -6.437 -2.351 1.00 95.75 481 TRP A N 1
ATOM 3764 C CA . TRP A 1 481 ? -3.886 -7.011 -2.854 1.00 95.75 481 TRP A CA 1
ATOM 3765 C C . TRP A 1 481 ? -4.012 -7.562 -4.275 1.00 95.75 481 TRP A C 1
ATOM 3767 O O . TRP A 1 481 ? -3.057 -7.480 -5.039 1.00 95.75 481 TRP A O 1
ATOM 3777 N N . ARG A 1 482 ? -5.187 -8.084 -4.660 1.00 95.69 482 ARG A N 1
ATOM 3778 C CA . ARG A 1 482 ? -5.422 -8.595 -6.018 1.00 95.69 482 ARG A CA 1
ATOM 3779 C C . ARG A 1 482 ? -5.451 -7.470 -7.035 1.00 95.69 482 ARG A C 1
ATOM 3781 O O . ARG A 1 482 ? -4.942 -7.654 -8.133 1.00 95.69 482 ARG A O 1
ATOM 3788 N N . LEU A 1 483 ? -6.017 -6.319 -6.669 1.00 96.56 483 LEU A N 1
ATOM 3789 C CA . LEU A 1 483 ? -6.016 -5.137 -7.528 1.00 96.56 483 LEU A CA 1
ATOM 3790 C C . LEU A 1 483 ? -4.584 -4.657 -7.758 1.00 96.56 483 LEU A C 1
ATOM 3792 O O . LEU A 1 483 ? -4.167 -4.532 -8.906 1.00 96.56 483 LEU A O 1
ATOM 3796 N N . VAL A 1 484 ? -3.800 -4.497 -6.688 1.00 97.81 484 VAL A N 1
ATOM 3797 C CA . VAL A 1 484 ? -2.393 -4.082 -6.814 1.00 97.81 484 VAL A CA 1
ATOM 3798 C C . VAL A 1 484 ? -1.590 -5.106 -7.620 1.00 97.81 484 VAL A C 1
ATOM 3800 O O . VAL A 1 484 ? -0.920 -4.735 -8.580 1.00 97.81 484 VAL A O 1
ATOM 3803 N N . ALA A 1 485 ? -1.716 -6.398 -7.307 1.00 97.19 485 ALA A N 1
ATOM 3804 C CA . ALA A 1 485 ? -1.043 -7.468 -8.040 1.00 97.19 485 ALA A CA 1
ATOM 3805 C C . ALA A 1 485 ? -1.454 -7.514 -9.520 1.00 97.19 485 ALA A C 1
ATOM 3807 O O . ALA A 1 485 ? -0.609 -7.770 -10.370 1.00 97.19 485 ALA A O 1
ATOM 3808 N N . SER A 1 486 ? -2.717 -7.226 -9.850 1.00 97.56 486 SER A N 1
ATOM 3809 C CA . SER A 1 486 ? -3.180 -7.180 -11.241 1.00 97.56 486 SER A CA 1
ATOM 3810 C C . SER A 1 486 ? -2.553 -6.032 -12.032 1.00 97.56 486 SER A C 1
ATOM 3812 O O . SER A 1 486 ? -2.165 -6.239 -13.178 1.00 97.56 486 SER A O 1
ATOM 3814 N N . VAL A 1 487 ? -2.366 -4.857 -11.415 1.00 98.19 487 VAL A N 1
ATOM 3815 C CA . VAL A 1 487 ? -1.667 -3.722 -12.041 1.00 98.19 487 VAL A CA 1
ATOM 3816 C C . VAL A 1 487 ? -0.192 -4.062 -12.263 1.00 98.19 487 VAL A C 1
ATOM 3818 O O . VAL A 1 487 ? 0.333 -3.830 -13.348 1.00 98.19 487 VAL A O 1
ATOM 3821 N N . VAL A 1 488 ? 0.472 -4.682 -11.280 1.00 98.25 488 VAL A N 1
ATOM 3822 C CA . VAL A 1 488 ? 1.868 -5.131 -11.431 1.00 98.25 488 VAL A CA 1
ATOM 3823 C C . VAL A 1 488 ? 1.988 -6.226 -12.502 1.00 98.25 488 VAL A C 1
ATOM 3825 O O . VAL A 1 488 ? 2.907 -6.198 -13.314 1.00 98.25 488 VAL A O 1
ATOM 3828 N N . ALA A 1 489 ? 1.047 -7.171 -12.563 1.00 98.06 489 ALA A N 1
ATOM 3829 C CA . ALA A 1 489 ? 1.028 -8.211 -13.590 1.00 98.06 489 ALA A CA 1
ATOM 3830 C C . ALA A 1 489 ? 0.792 -7.631 -14.996 1.00 98.06 489 ALA A C 1
ATOM 3832 O O . ALA A 1 489 ? 1.445 -8.052 -15.951 1.00 98.06 489 ALA A O 1
ATOM 3833 N N . ALA A 1 490 ? -0.085 -6.631 -15.126 1.00 98.25 490 ALA A N 1
ATOM 3834 C CA . ALA A 1 490 ? -0.268 -5.889 -16.371 1.00 98.25 490 ALA A CA 1
ATOM 3835 C C . ALA A 1 490 ? 1.023 -5.164 -16.786 1.00 98.25 490 ALA A C 1
ATOM 3837 O O . ALA A 1 490 ? 1.371 -5.154 -17.964 1.00 98.25 490 ALA A O 1
ATOM 3838 N N . LEU A 1 491 ? 1.778 -4.634 -15.820 1.00 98.12 491 LEU A N 1
ATOM 3839 C CA . LEU A 1 491 ? 3.086 -4.032 -16.064 1.00 98.12 491 LEU A CA 1
ATOM 3840 C C . LEU A 1 491 ? 4.120 -5.070 -16.541 1.00 98.12 491 LEU A C 1
ATOM 3842 O O . LEU A 1 491 ? 4.840 -4.811 -17.502 1.00 98.12 491 LEU A O 1
ATOM 3846 N N . CYS A 1 492 ? 4.153 -6.276 -15.960 1.00 98.38 492 CYS A N 1
ATOM 3847 C CA . CYS A 1 492 ? 4.966 -7.385 -16.480 1.00 98.38 492 CYS A CA 1
ATOM 3848 C C . CYS A 1 492 ? 4.603 -7.730 -17.932 1.00 98.38 492 CYS A C 1
ATOM 3850 O O . CYS A 1 492 ? 5.496 -7.924 -18.757 1.00 98.38 492 CYS A O 1
ATOM 3852 N N . ALA A 1 493 ? 3.307 -7.785 -18.254 1.00 98.25 493 ALA A N 1
ATOM 3853 C CA . ALA A 1 493 ? 2.842 -8.041 -19.614 1.00 98.25 493 ALA A CA 1
ATOM 3854 C C . ALA A 1 493 ? 3.257 -6.919 -20.580 1.00 98.25 493 ALA A C 1
ATOM 3856 O O . ALA A 1 493 ? 3.700 -7.210 -21.689 1.00 98.25 493 ALA A O 1
ATOM 3857 N N . ALA A 1 494 ? 3.193 -5.654 -20.149 1.00 97.88 494 ALA A N 1
ATOM 3858 C CA . ALA A 1 494 ? 3.666 -4.514 -20.931 1.00 97.88 494 ALA A CA 1
ATOM 3859 C C . ALA A 1 494 ? 5.175 -4.605 -21.223 1.00 97.88 494 ALA A C 1
ATOM 3861 O O . ALA A 1 494 ? 5.591 -4.410 -22.364 1.00 97.88 494 ALA A O 1
ATOM 3862 N N . TRP A 1 495 ? 5.998 -4.978 -20.236 1.00 98.06 495 TRP A N 1
ATOM 3863 C CA . TRP A 1 495 ? 7.434 -5.185 -20.454 1.00 98.06 495 TRP A CA 1
ATOM 3864 C C . TRP A 1 495 ? 7.731 -6.351 -21.395 1.00 98.06 495 TRP A C 1
ATOM 3866 O O . TRP A 1 495 ? 8.572 -6.218 -22.282 1.00 98.06 495 TRP A O 1
ATOM 3876 N N . ALA A 1 496 ? 7.024 -7.474 -21.244 1.00 97.88 496 ALA A N 1
ATOM 3877 C CA . ALA A 1 496 ? 7.153 -8.611 -22.151 1.00 97.88 496 ALA A CA 1
ATOM 3878 C C . ALA A 1 496 ? 6.745 -8.241 -23.587 1.00 97.88 496 ALA A C 1
ATOM 3880 O O . ALA A 1 496 ? 7.420 -8.635 -24.537 1.00 97.88 496 ALA A O 1
ATOM 3881 N N . PHE A 1 497 ? 5.688 -7.439 -23.743 1.00 96.69 497 PHE A N 1
ATOM 3882 C CA . PHE A 1 497 ? 5.251 -6.918 -25.034 1.00 96.69 497 PHE A CA 1
ATOM 3883 C C . PHE A 1 497 ? 6.307 -6.009 -25.675 1.00 96.69 497 PHE A C 1
ATOM 3885 O O . PHE A 1 497 ? 6.639 -6.206 -26.839 1.00 96.69 497 PHE A O 1
ATOM 3892 N N . LEU A 1 498 ? 6.887 -5.065 -24.925 1.00 95.56 498 LEU A N 1
ATOM 3893 C CA . LEU A 1 498 ? 7.954 -4.192 -25.433 1.00 95.56 498 LEU A CA 1
ATOM 3894 C C . LEU A 1 498 ? 9.211 -4.982 -25.821 1.00 95.56 498 LEU A C 1
ATOM 3896 O O . LEU A 1 498 ? 9.809 -4.707 -26.860 1.00 95.56 498 LEU A O 1
ATOM 3900 N N . LEU A 1 499 ? 9.575 -5.999 -25.035 1.00 96.19 499 LEU A N 1
ATOM 3901 C CA . LEU A 1 499 ? 10.694 -6.889 -25.339 1.00 96.19 499 LEU A CA 1
ATOM 3902 C C . LEU A 1 499 ? 10.443 -7.676 -26.636 1.00 96.19 499 LEU A C 1
ATOM 3904 O O . LEU A 1 499 ? 11.302 -7.699 -27.514 1.00 96.19 499 LEU A O 1
ATOM 3908 N N . ALA A 1 500 ? 9.257 -8.276 -26.782 1.00 95.62 500 ALA A N 1
ATOM 3909 C CA . ALA A 1 500 ? 8.862 -8.996 -27.992 1.00 95.62 500 ALA A CA 1
ATOM 3910 C C . ALA A 1 500 ? 8.802 -8.065 -29.212 1.00 95.62 500 ALA A C 1
ATOM 3912 O O . ALA A 1 500 ? 9.293 -8.415 -30.281 1.00 95.62 500 ALA A O 1
ATOM 3913 N N . GLY A 1 501 ? 8.268 -6.857 -29.039 1.00 91.06 501 GLY A N 1
ATOM 3914 C CA . GLY A 1 501 ? 8.242 -5.833 -30.074 1.00 91.06 501 GLY A CA 1
ATOM 3915 C C . GLY A 1 501 ? 9.642 -5.410 -30.528 1.00 91.06 501 GLY A C 1
ATOM 3916 O O . GLY A 1 501 ? 9.866 -5.261 -31.723 1.00 91.06 501 GLY A O 1
ATOM 3917 N N . CYS A 1 502 ? 10.615 -5.329 -29.615 1.00 90.62 502 CYS A N 1
ATOM 3918 C CA . CYS A 1 502 ? 12.017 -5.103 -29.981 1.00 90.62 502 CYS A CA 1
ATOM 3919 C C . CYS A 1 502 ? 12.610 -6.266 -30.785 1.00 90.62 502 CYS A C 1
ATOM 3921 O O . CYS A 1 502 ? 13.367 -6.028 -31.721 1.00 90.62 502 CYS A O 1
ATOM 3923 N N . VAL A 1 503 ? 12.260 -7.521 -30.467 1.00 91.94 503 VAL A N 1
ATOM 3924 C CA . VAL A 1 503 ? 12.673 -8.679 -31.285 1.00 91.94 503 VAL A CA 1
ATOM 3925 C C . VAL A 1 503 ? 12.108 -8.560 -32.699 1.00 91.94 503 VAL A C 1
ATOM 3927 O O . VAL A 1 503 ? 12.839 -8.757 -33.665 1.00 91.94 503 VAL A O 1
ATOM 3930 N N . VAL A 1 504 ? 10.828 -8.205 -32.825 1.00 89.44 504 VAL A N 1
ATOM 3931 C CA . VAL A 1 504 ? 10.172 -8.010 -34.125 1.00 89.44 504 VAL A CA 1
ATOM 3932 C C . VAL A 1 504 ? 10.850 -6.893 -34.921 1.00 89.44 504 VAL A C 1
ATOM 3934 O O . VAL A 1 504 ? 11.165 -7.101 -36.091 1.00 89.44 504 VAL A O 1
ATOM 3937 N N . ASP A 1 505 ? 11.140 -5.754 -34.289 1.00 84.94 505 ASP A N 1
ATOM 3938 C CA . ASP A 1 505 ? 11.823 -4.626 -34.932 1.00 84.94 505 ASP A CA 1
ATOM 3939 C C . ASP A 1 505 ? 13.233 -5.015 -35.428 1.00 84.94 505 ASP A C 1
ATOM 3941 O O . ASP A 1 505 ? 13.615 -4.653 -36.541 1.00 84.94 505 ASP A O 1
ATOM 3945 N N . VAL A 1 506 ? 13.984 -5.817 -34.662 1.00 85.56 506 VAL A N 1
ATOM 3946 C CA . VAL A 1 506 ? 15.304 -6.332 -35.081 1.00 85.56 506 VAL A CA 1
ATOM 3947 C C . VAL A 1 506 ? 15.196 -7.313 -36.251 1.00 85.56 506 VAL A C 1
ATOM 3949 O O . VAL A 1 506 ? 16.037 -7.294 -37.148 1.00 85.56 506 VAL A O 1
ATOM 3952 N N . VAL A 1 507 ? 14.175 -8.177 -36.260 1.00 85.69 507 VAL A N 1
ATOM 3953 C CA . VAL A 1 507 ? 13.986 -9.192 -37.310 1.00 85.69 507 VAL A CA 1
ATOM 3954 C C . VAL A 1 507 ? 13.532 -8.567 -38.629 1.00 85.69 507 VAL A C 1
ATOM 3956 O O . VAL A 1 507 ? 14.009 -8.973 -39.689 1.00 85.69 507 VAL A O 1
ATOM 3959 N N . LEU A 1 508 ? 12.614 -7.599 -38.576 1.00 83.25 508 LEU A N 1
ATOM 3960 C CA . LEU A 1 508 ? 12.009 -6.995 -39.766 1.00 83.25 508 LEU A CA 1
ATOM 3961 C C . LEU A 1 508 ? 12.835 -5.846 -40.357 1.00 83.25 508 LEU A C 1
ATOM 3963 O O . LEU A 1 508 ? 12.604 -5.462 -41.501 1.00 83.25 508 LEU A O 1
ATOM 3967 N N . GLY A 1 509 ? 13.826 -5.331 -39.628 1.00 67.12 509 GLY A N 1
ATOM 3968 C CA . GLY A 1 509 ? 14.823 -4.397 -40.151 1.00 67.12 509 GLY A CA 1
ATOM 3969 C C . GLY A 1 509 ? 14.386 -2.931 -40.194 1.00 67.12 509 GLY A C 1
ATOM 3970 O O . GLY A 1 509 ? 15.264 -2.077 -40.110 1.00 67.12 509 GLY A O 1
ATOM 3971 N N . GLU A 1 510 ? 13.083 -2.618 -40.240 1.00 58.81 510 GLU A N 1
ATOM 3972 C CA . GLU A 1 510 ? 12.541 -1.249 -40.146 1.00 58.81 510 GLU A CA 1
ATOM 3973 C C . GLU A 1 510 ? 11.101 -1.214 -39.577 1.00 58.81 510 GLU A C 1
ATOM 3975 O O . GLU A 1 510 ? 10.253 -2.001 -39.988 1.00 58.81 510 GLU A O 1
ATOM 3980 N N . GLN A 1 511 ? 10.826 -0.259 -38.670 1.00 61.81 511 GLN A N 1
ATOM 3981 C CA . GLN A 1 511 ? 9.502 0.329 -38.357 1.00 61.81 511 GLN A CA 1
ATOM 3982 C C . GLN A 1 511 ? 8.312 -0.647 -38.257 1.00 61.81 511 GLN A C 1
ATOM 3984 O O . GLN A 1 511 ? 7.292 -0.450 -38.920 1.00 61.81 511 GLN A O 1
ATOM 3989 N N . ALA A 1 512 ? 8.418 -1.692 -37.435 1.00 64.00 512 ALA A N 1
ATOM 3990 C CA . ALA A 1 512 ? 7.347 -2.676 -37.327 1.00 64.00 512 ALA A CA 1
ATOM 3991 C C . ALA A 1 512 ? 6.348 -2.351 -36.209 1.00 64.00 512 ALA A C 1
ATOM 3993 O O . ALA A 1 512 ? 5.211 -1.975 -36.493 1.00 64.00 512 ALA A O 1
ATOM 3994 N N . LEU A 1 513 ? 6.738 -2.529 -34.942 1.00 71.69 513 LEU A N 1
ATOM 3995 C CA . LEU A 1 513 ? 5.781 -2.550 -33.829 1.00 71.69 513 LEU A CA 1
ATOM 3996 C C . LEU A 1 513 ? 6.062 -1.496 -32.755 1.00 71.69 513 LEU A C 1
ATOM 3998 O O . LEU A 1 513 ? 5.124 -0.878 -32.253 1.00 71.69 513 LEU A O 1
ATOM 4002 N N . VAL A 1 514 ? 7.329 -1.303 -32.374 1.00 69.81 514 VAL A N 1
ATOM 4003 C CA . VAL A 1 514 ? 7.700 -0.403 -31.263 1.00 69.81 514 VAL A CA 1
ATOM 4004 C C . VAL A 1 514 ? 8.288 0.898 -31.789 1.00 69.81 514 VAL A C 1
ATOM 4006 O O . VAL A 1 514 ? 8.052 1.962 -31.221 1.00 69.81 514 VAL A O 1
ATOM 4009 N N . THR A 1 515 ? 9.016 0.841 -32.900 1.00 64.00 515 THR A N 1
ATOM 4010 C CA . THR A 1 515 ? 9.590 2.008 -33.569 1.00 64.00 515 THR A CA 1
ATOM 4011 C C . THR A 1 515 ? 8.558 2.754 -34.416 1.00 64.00 515 THR A C 1
ATOM 4013 O O . THR A 1 515 ? 8.114 2.284 -35.457 1.00 64.00 515 THR A O 1
ATOM 4016 N N . ALA A 1 516 ? 8.177 3.960 -33.975 1.00 58.41 516 ALA A N 1
ATOM 4017 C CA . ALA A 1 516 ? 7.279 4.828 -34.736 1.00 58.41 516 ALA A CA 1
ATOM 4018 C C . ALA A 1 516 ? 7.866 5.176 -36.123 1.00 58.41 516 ALA A C 1
ATOM 4020 O O . ALA A 1 516 ? 9.087 5.303 -36.247 1.00 58.41 516 ALA A O 1
ATOM 4021 N N . PRO A 1 517 ? 7.039 5.424 -37.151 1.00 52.97 517 PRO A N 1
ATOM 4022 C CA . PRO A 1 517 ? 7.508 5.937 -38.433 1.00 52.97 517 PRO A CA 1
ATOM 4023 C C . PRO A 1 517 ? 7.879 7.420 -38.284 1.00 52.97 517 PRO A C 1
ATOM 4025 O O . PRO A 1 517 ? 7.012 8.287 -38.269 1.00 52.97 517 PRO A O 1
ATOM 4028 N N . HIS A 1 518 ? 9.165 7.743 -38.121 1.00 53.34 518 HIS A N 1
ATOM 4029 C CA . HIS A 1 518 ? 9.625 9.133 -37.983 1.00 53.34 518 HIS A CA 1
ATOM 4030 C C . HIS A 1 518 ? 10.514 9.557 -39.157 1.00 53.34 518 HIS A C 1
ATOM 4032 O O . HIS A 1 518 ? 11.531 8.930 -39.468 1.00 53.34 518 HIS A O 1
ATOM 4038 N N . TRP A 1 519 ? 10.112 10.665 -39.790 1.00 47.47 519 TRP A N 1
ATOM 4039 C CA . TRP A 1 519 ? 10.741 11.274 -40.971 1.00 47.47 519 TRP A CA 1
ATOM 4040 C C . TRP A 1 519 ? 11.887 12.244 -40.617 1.00 47.47 519 TRP A C 1
ATOM 4042 O O . TRP A 1 519 ? 12.610 12.716 -41.492 1.00 47.47 519 TRP A O 1
ATOM 4052 N N . SER A 1 520 ? 12.102 12.547 -39.333 1.00 45.34 520 SER A N 1
ATOM 4053 C CA . SER A 1 520 ? 13.094 13.529 -38.881 1.00 45.34 520 SER A CA 1
ATOM 4054 C C . SER A 1 520 ? 14.380 12.874 -38.362 1.00 45.34 520 SER A C 1
ATOM 4056 O O . SER A 1 520 ? 14.627 12.875 -37.162 1.00 45.34 520 SER A O 1
ATOM 4058 N N . ARG A 1 521 ? 15.207 12.378 -39.294 1.00 51.03 521 ARG A N 1
ATOM 4059 C CA . ARG A 1 521 ? 16.550 11.784 -39.093 1.00 51.03 521 ARG A CA 1
ATOM 4060 C C . ARG A 1 521 ? 16.609 10.547 -38.165 1.00 51.03 521 ARG A C 1
ATOM 4062 O O . ARG A 1 521 ? 15.773 10.373 -37.286 1.00 51.03 521 ARG A O 1
ATOM 4069 N N . PRO A 1 522 ? 17.579 9.648 -38.383 1.00 49.19 522 PRO A N 1
ATOM 4070 C CA . PRO A 1 522 ? 17.647 8.390 -37.661 1.00 49.19 522 PRO A CA 1
ATOM 4071 C C . PRO A 1 522 ? 18.266 8.580 -36.278 1.00 49.19 522 PRO A C 1
ATOM 4073 O O . PRO A 1 522 ? 19.333 9.190 -36.180 1.00 49.19 522 PRO A O 1
ATOM 4076 N N . PRO A 1 523 ? 17.699 7.974 -35.229 1.00 54.47 523 PRO A N 1
ATOM 4077 C CA . PRO A 1 523 ? 18.543 7.273 -34.275 1.00 54.47 523 PRO A CA 1
ATOM 4078 C C . PRO A 1 523 ? 19.348 6.192 -35.026 1.00 54.47 523 PRO A C 1
ATOM 4080 O O . PRO A 1 523 ? 18.801 5.504 -35.894 1.00 54.47 523 PRO A O 1
ATOM 4083 N N . MET A 1 524 ? 20.655 6.074 -34.769 1.00 53.09 524 MET A N 1
ATOM 4084 C CA . MET A 1 524 ? 21.530 5.130 -35.485 1.00 53.09 524 MET A CA 1
ATOM 4085 C C . MET A 1 524 ? 21.185 3.655 -35.236 1.00 53.09 524 MET A C 1
ATOM 4087 O O . MET A 1 524 ? 21.724 2.789 -35.910 1.00 53.09 524 MET A O 1
ATOM 4091 N N . THR A 1 525 ? 20.251 3.355 -34.334 1.00 53.69 525 THR A N 1
ATOM 4092 C CA . THR A 1 525 ? 19.612 2.038 -34.160 1.00 53.69 525 THR A CA 1
ATOM 4093 C C . THR A 1 525 ? 18.970 1.463 -35.428 1.00 53.69 525 THR A C 1
ATOM 4095 O O . THR A 1 525 ? 18.634 0.276 -35.444 1.00 53.69 525 THR A O 1
ATOM 4098 N N . ARG A 1 526 ? 18.824 2.248 -36.505 1.00 61.47 526 ARG A N 1
ATOM 4099 C CA . ARG A 1 526 ? 18.383 1.749 -37.814 1.00 61.47 526 ARG A CA 1
ATOM 4100 C C . ARG A 1 526 ? 19.448 0.854 -38.455 1.00 61.47 526 ARG A C 1
ATOM 4102 O O . ARG A 1 526 ? 20.614 1.219 -38.556 1.00 61.47 526 ARG A O 1
ATOM 4109 N N . LEU A 1 527 ? 19.014 -0.308 -38.943 1.00 55.69 527 LEU A N 1
ATOM 4110 C CA . LEU A 1 527 ? 19.842 -1.235 -39.727 1.00 55.69 527 LEU A CA 1
ATOM 4111 C C . LEU A 1 527 ? 19.965 -0.829 -41.203 1.00 55.69 527 LEU A C 1
ATOM 4113 O O . LEU A 1 527 ? 20.644 -1.516 -41.965 1.00 55.69 527 LEU A O 1
ATOM 4117 N N . SER A 1 528 ? 19.303 0.252 -41.614 1.00 56.03 528 SER A N 1
ATOM 4118 C CA . SER A 1 528 ? 19.313 0.695 -43.001 1.00 56.03 528 SER A CA 1
ATOM 4119 C C . SER A 1 528 ? 20.706 1.108 -43.461 1.00 56.03 528 SER A C 1
ATOM 4121 O O . SER A 1 528 ? 21.440 1.826 -42.780 1.00 56.03 528 SER A O 1
ATOM 4123 N N . LEU A 1 529 ? 21.047 0.634 -44.656 1.00 55.97 529 LEU A N 1
ATOM 4124 C CA . LEU A 1 529 ? 22.312 0.905 -45.333 1.00 55.97 529 LEU A CA 1
ATOM 4125 C C . LEU A 1 529 ? 22.226 2.105 -46.268 1.00 55.97 529 LEU A C 1
ATOM 4127 O O . LEU A 1 529 ? 23.216 2.443 -46.919 1.00 55.97 529 LEU A O 1
ATOM 4131 N N . GLU A 1 530 ? 21.046 2.715 -46.392 1.00 60.91 530 GLU A N 1
ATOM 4132 C CA . GLU A 1 530 ? 20.848 3.808 -47.324 1.00 60.91 530 GLU A CA 1
ATOM 4133 C C . GLU A 1 530 ? 21.676 5.019 -46.861 1.00 60.91 530 GLU A C 1
ATOM 4135 O O . GLU A 1 530 ? 21.466 5.522 -45.757 1.00 60.91 530 GLU A O 1
ATOM 4140 N N . PRO A 1 531 ? 22.623 5.529 -47.676 1.00 53.38 531 PRO A N 1
ATOM 4141 C CA . PRO A 1 531 ? 23.552 6.573 -47.245 1.00 53.38 531 PRO A CA 1
ATOM 4142 C C . PRO A 1 531 ? 22.846 7.795 -46.645 1.00 53.38 531 PRO A C 1
ATOM 4144 O O . PRO A 1 531 ? 23.263 8.330 -45.619 1.00 53.38 531 PRO A O 1
ATOM 4147 N N . HIS A 1 532 ? 21.730 8.213 -47.240 1.00 56.78 532 HIS A N 1
ATOM 4148 C CA . HIS A 1 532 ? 20.951 9.358 -46.771 1.00 56.78 532 HIS A CA 1
ATOM 4149 C C . HIS A 1 532 ? 20.290 9.122 -45.398 1.00 56.78 532 HIS A C 1
ATOM 4151 O O . HIS A 1 532 ? 20.089 10.071 -44.637 1.00 56.78 532 HIS A O 1
ATOM 4157 N N . GLU A 1 533 ? 20.031 7.862 -45.043 1.00 55.28 533 GLU A N 1
ATOM 4158 C CA . GLU A 1 533 ? 19.602 7.428 -43.712 1.00 55.28 533 GLU A CA 1
ATOM 4159 C C . GLU A 1 533 ? 20.774 7.204 -42.751 1.00 55.28 533 GLU A C 1
ATOM 4161 O O . GLU A 1 533 ? 20.563 7.015 -41.566 1.00 55.28 533 GLU A O 1
ATOM 4166 N N . LEU A 1 534 ? 22.019 7.293 -43.210 1.00 53.47 534 LEU A N 1
ATOM 4167 C CA . LEU A 1 534 ? 23.210 7.318 -42.356 1.00 53.47 534 LEU A CA 1
ATOM 4168 C C . LEU A 1 534 ? 23.694 8.751 -42.089 1.00 53.47 534 LEU A C 1
ATOM 4170 O O . LEU A 1 534 ? 24.744 8.956 -41.488 1.00 53.47 534 LEU A O 1
ATOM 4174 N N . GLY A 1 535 ? 22.933 9.757 -42.533 1.00 53.84 535 GLY A N 1
ATOM 4175 C CA . GLY A 1 535 ? 23.303 11.167 -42.431 1.00 53.84 535 GLY A CA 1
ATOM 4176 C C . GLY A 1 535 ? 24.138 11.681 -43.606 1.00 53.84 535 GLY A C 1
ATOM 4177 O O . GLY A 1 535 ? 24.615 12.814 -43.544 1.00 53.84 535 GLY A O 1
ATOM 4178 N N . THR A 1 536 ? 24.299 10.898 -44.680 1.00 56.53 536 THR A N 1
ATOM 4179 C CA . THR A 1 536 ? 24.903 11.380 -45.927 1.00 56.53 536 THR A CA 1
ATOM 4180 C C . THR A 1 536 ? 24.008 12.455 -46.548 1.00 56.53 536 THR A C 1
ATOM 4182 O O . THR A 1 536 ? 22.787 12.288 -46.628 1.00 56.53 536 THR A O 1
ATOM 4185 N N . PRO A 1 537 ? 24.593 13.565 -47.018 1.00 60.91 537 PRO A N 1
ATOM 4186 C CA . PRO A 1 537 ? 23.957 14.477 -47.938 1.00 60.91 537 PRO A CA 1
ATOM 4187 C C . PRO A 1 537 ? 23.189 13.811 -49.078 1.00 60.91 537 PRO A C 1
ATOM 4189 O O . PRO A 1 537 ? 23.700 12.915 -49.748 1.00 60.91 537 PRO A O 1
ATOM 4192 N N . ILE A 1 538 ? 21.927 14.216 -49.263 1.00 59.25 538 ILE A N 1
ATOM 4193 C CA . ILE A 1 538 ? 21.073 13.727 -50.354 1.00 59.25 538 ILE A CA 1
ATOM 4194 C C . ILE A 1 538 ? 21.852 13.920 -51.645 1.00 59.25 538 ILE A C 1
ATOM 4196 O O . ILE A 1 538 ? 22.334 15.017 -51.863 1.00 59.25 538 ILE A O 1
ATOM 4200 N N . GLY A 1 539 ? 21.992 12.876 -52.467 1.00 63.56 539 GLY A N 1
ATOM 4201 C CA . GLY A 1 539 ? 22.712 12.937 -53.742 1.00 63.56 539 GLY A CA 1
ATOM 4202 C C . GLY A 1 539 ? 24.173 12.484 -53.718 1.00 63.56 539 GLY A C 1
ATOM 4203 O O . GLY A 1 539 ? 24.826 12.520 -54.760 1.00 63.56 539 GLY A O 1
ATOM 4204 N N . PHE A 1 540 ? 24.676 11.987 -52.583 1.00 64.81 540 PHE A N 1
ATOM 4205 C CA . PHE A 1 540 ? 25.982 11.331 -52.528 1.00 64.81 540 PHE A CA 1
ATOM 4206 C C . PHE A 1 540 ? 25.850 9.820 -52.270 1.00 64.81 540 PHE A C 1
ATOM 4208 O O . PHE A 1 540 ? 25.094 9.406 -51.391 1.00 64.81 540 PHE A O 1
ATOM 4215 N N . PRO A 1 541 ? 26.581 8.971 -53.021 1.00 71.06 541 PRO A N 1
ATOM 4216 C CA . PRO A 1 541 ? 26.438 7.515 -52.948 1.00 71.06 541 PRO A CA 1
ATOM 4217 C C . PRO A 1 541 ? 27.231 6.859 -51.807 1.00 71.06 541 PRO A C 1
ATOM 4219 O O . PRO A 1 541 ? 27.147 5.646 -51.634 1.00 71.06 541 PRO A O 1
ATOM 4222 N N . TRP A 1 542 ? 28.032 7.614 -51.048 1.00 68.56 542 TRP A N 1
ATOM 4223 C CA . TRP A 1 542 ? 28.893 7.063 -49.996 1.00 68.56 542 TRP A CA 1
ATOM 4224 C C . TRP A 1 542 ? 28.324 7.295 -48.585 1.00 68.56 542 TRP A C 1
ATOM 4226 O O . TRP A 1 542 ? 27.712 8.334 -48.335 1.00 68.56 542 TRP A O 1
ATOM 4236 N N . PRO A 1 543 ? 28.526 6.362 -47.637 1.00 62.34 543 PRO A N 1
ATOM 4237 C CA . PRO A 1 543 ? 28.023 6.484 -46.269 1.00 62.34 543 PRO A CA 1
ATOM 4238 C C . PRO A 1 543 ? 28.688 7.634 -45.502 1.00 62.34 543 PRO A C 1
ATOM 4240 O O . PRO A 1 543 ? 29.819 8.043 -45.798 1.00 62.34 543 PRO A O 1
ATOM 4243 N N . ALA A 1 544 ? 27.989 8.153 -44.493 1.00 56.03 544 ALA A N 1
ATOM 4244 C CA . ALA A 1 544 ? 28.493 9.253 -43.691 1.00 56.03 544 ALA A CA 1
ATOM 4245 C C . ALA A 1 544 ? 29.776 8.872 -42.943 1.00 56.03 544 ALA A C 1
ATOM 4247 O O . ALA A 1 544 ? 29.881 7.796 -42.359 1.00 56.03 544 ALA A O 1
ATOM 4248 N N . GLY A 1 545 ? 30.771 9.763 -42.978 1.00 61.72 545 GLY A N 1
ATOM 4249 C CA . GLY A 1 545 ? 32.086 9.530 -42.376 1.00 61.72 545 GLY A CA 1
ATOM 4250 C C . GLY A 1 545 ? 33.103 8.830 -43.284 1.00 61.72 545 GLY A C 1
ATOM 4251 O O . GLY A 1 545 ? 34.275 8.785 -42.924 1.00 61.72 545 GLY A O 1
ATOM 4252 N N . ALA A 1 546 ? 32.716 8.357 -44.478 1.00 71.50 546 ALA A N 1
ATOM 4253 C CA . ALA A 1 546 ?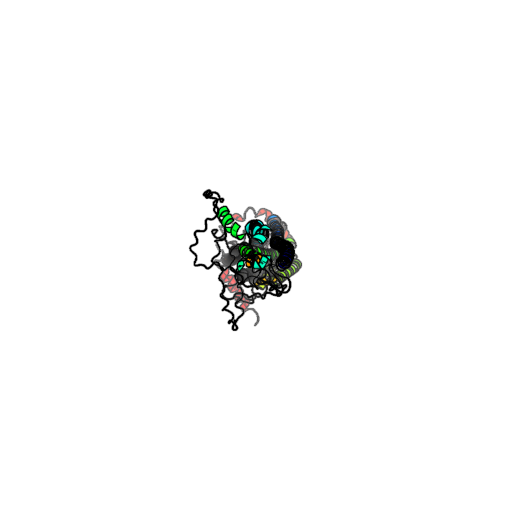 33.678 7.841 -45.460 1.00 71.50 546 ALA A CA 1
ATOM 4254 C C . ALA A 1 546 ? 34.639 8.931 -45.974 1.00 71.50 546 ALA A C 1
ATOM 4256 O O . ALA A 1 546 ? 35.769 8.636 -46.364 1.00 71.50 546 ALA A O 1
ATOM 4257 N N . ARG A 1 547 ? 34.186 10.192 -45.988 1.00 74.38 547 ARG A N 1
ATOM 4258 C CA . ARG A 1 547 ? 34.962 11.389 -46.342 1.00 74.38 547 ARG A CA 1
ATOM 4259 C C . ARG A 1 547 ? 34.486 12.575 -45.489 1.00 74.38 547 ARG A C 1
ATOM 4261 O O . ARG A 1 547 ? 33.305 12.601 -45.135 1.00 74.38 547 ARG A O 1
ATOM 4268 N N . PRO A 1 548 ? 35.360 13.539 -45.143 1.00 73.81 548 PRO A N 1
ATOM 4269 C CA . PRO A 1 548 ? 34.933 14.779 -44.500 1.00 73.81 548 PRO A CA 1
ATOM 4270 C C . PRO A 1 548 ? 34.003 15.565 -45.433 1.00 73.81 548 PRO A C 1
ATOM 4272 O O . PRO A 1 548 ? 34.231 15.613 -46.643 1.00 73.81 548 PRO A O 1
ATOM 4275 N N . TRP A 1 549 ? 32.954 16.170 -44.873 1.00 71.44 549 TRP A N 1
ATOM 4276 C CA . TRP A 1 549 ? 32.010 16.975 -45.645 1.00 71.44 549 TRP A CA 1
ATOM 4277 C C . TRP A 1 549 ? 32.629 18.318 -46.007 1.00 71.44 549 TRP A C 1
ATOM 4279 O O . TRP A 1 549 ? 33.074 19.054 -45.126 1.00 71.44 549 TRP A O 1
ATOM 4289 N N . LEU A 1 550 ? 32.626 18.647 -47.297 1.00 79.00 550 LEU A N 1
ATOM 4290 C CA . LEU A 1 550 ? 32.980 19.992 -47.737 1.00 79.00 550 LEU A CA 1
ATOM 4291 C C . LEU A 1 550 ? 31.836 20.960 -47.378 1.00 79.00 550 LEU A C 1
ATOM 4293 O O . LEU A 1 550 ? 30.666 20.567 -47.463 1.00 79.00 550 LEU A O 1
ATOM 4297 N N . PRO A 1 551 ? 32.132 22.219 -47.009 1.00 74.69 551 PRO A N 1
ATOM 4298 C CA . PRO A 1 551 ? 31.106 23.218 -46.706 1.00 74.69 551 PRO A CA 1
ATOM 4299 C C . PRO A 1 551 ? 30.044 23.363 -47.808 1.00 74.69 551 PRO A C 1
ATOM 4301 O O . PRO A 1 551 ? 28.860 23.481 -47.495 1.00 74.69 551 PRO A O 1
ATOM 4304 N N . GLU A 1 552 ? 30.423 23.256 -49.089 1.00 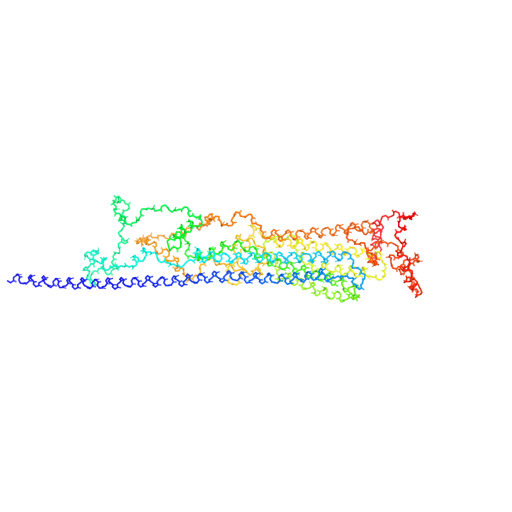73.06 552 GLU A N 1
ATOM 4305 C CA . GLU A 1 552 ? 29.462 23.342 -50.199 1.00 73.06 552 GLU A CA 1
ATOM 4306 C C . GLU A 1 552 ? 28.504 22.138 -50.259 1.00 73.06 552 GLU A C 1
ATOM 4308 O O . GLU A 1 552 ? 27.348 22.285 -50.644 1.00 73.06 552 GLU A O 1
ATOM 4313 N N . GLN A 1 553 ? 28.943 20.948 -49.834 1.00 70.69 553 GLN A N 1
ATOM 4314 C CA . GLN A 1 553 ? 28.109 19.735 -49.817 1.00 70.69 553 GLN A CA 1
ATOM 4315 C C . GLN A 1 553 ? 27.045 19.795 -48.719 1.00 70.69 553 GLN A C 1
ATOM 4317 O O . GLN A 1 553 ? 25.938 19.287 -48.892 1.00 70.69 553 GLN A O 1
ATOM 4322 N N . MET A 1 554 ? 27.376 20.431 -47.594 1.00 66.19 554 MET A N 1
ATOM 4323 C CA . MET A 1 554 ? 26.435 20.700 -46.506 1.00 66.19 554 MET A CA 1
ATOM 4324 C C . MET A 1 554 ? 25.394 21.745 -46.926 1.00 66.19 554 MET A C 1
ATOM 4326 O O . MET A 1 554 ? 24.203 21.522 -46.716 1.00 66.19 554 MET A O 1
ATOM 4330 N N . ALA A 1 555 ? 25.828 22.829 -47.580 1.00 68.31 555 ALA A N 1
ATOM 4331 C CA . ALA A 1 555 ? 24.934 23.859 -48.112 1.00 68.31 555 ALA A CA 1
ATOM 4332 C C . ALA A 1 555 ? 23.976 23.294 -49.177 1.00 68.31 555 ALA A C 1
ATOM 4334 O O . ALA A 1 555 ? 22.768 23.518 -49.112 1.00 68.31 555 ALA A O 1
ATOM 4335 N N . TRP A 1 556 ? 24.491 22.473 -50.098 1.00 66.81 556 TRP A N 1
ATOM 4336 C CA . TRP A 1 556 ? 23.680 21.810 -51.120 1.00 66.81 556 TRP A CA 1
ATOM 4337 C C . TRP A 1 556 ? 22.665 20.820 -50.531 1.00 66.81 556 TRP A C 1
ATOM 4339 O O . TRP A 1 556 ? 21.537 20.735 -51.014 1.00 66.81 556 TRP A O 1
ATOM 4349 N N . HIS A 1 557 ? 23.021 20.103 -49.455 1.00 63.00 557 HIS A N 1
ATOM 4350 C CA . HIS A 1 557 ? 22.084 19.227 -48.736 1.00 63.00 557 HIS A CA 1
ATOM 4351 C C . HIS A 1 557 ? 20.915 20.015 -48.152 1.00 63.00 557 HIS A C 1
ATOM 4353 O O . HIS A 1 557 ? 19.764 19.610 -48.289 1.00 63.00 557 HIS A O 1
ATOM 4359 N N . GLU A 1 558 ? 21.193 21.151 -47.511 1.00 64.12 558 GLU A N 1
ATOM 4360 C CA . GLU A 1 558 ? 20.151 22.008 -46.937 1.00 64.12 558 GLU A CA 1
ATOM 4361 C C . GLU A 1 558 ? 19.215 22.579 -48.010 1.00 64.12 558 GLU A C 1
ATOM 4363 O O . GLU A 1 558 ? 18.003 22.654 -47.787 1.00 64.12 558 GLU A O 1
ATOM 4368 N N . GLU A 1 559 ? 19.754 22.893 -49.188 1.00 60.69 559 GLU A N 1
ATOM 4369 C CA . GLU A 1 559 ? 19.008 23.394 -50.343 1.00 60.69 559 GLU A CA 1
ATOM 4370 C C . GLU A 1 559 ? 18.136 22.300 -50.998 1.00 60.69 559 GLU A C 1
ATOM 4372 O O . GLU A 1 559 ? 16.931 22.485 -51.192 1.00 60.69 559 GLU A O 1
ATOM 4377 N N . LYS A 1 560 ? 18.697 21.108 -51.256 1.00 58.03 560 LYS A N 1
ATOM 4378 C CA . LYS A 1 560 ? 18.000 19.961 -51.877 1.00 58.03 560 LYS A CA 1
ATOM 4379 C C . LYS A 1 560 ? 16.963 19.297 -50.982 1.00 58.03 560 LYS A C 1
ATOM 4381 O O . LYS A 1 560 ? 15.979 18.754 -51.485 1.00 58.03 560 LYS A O 1
ATOM 4386 N N . ARG A 1 561 ? 17.131 19.376 -49.661 1.00 55.25 561 ARG A N 1
ATOM 4387 C CA . ARG A 1 561 ? 16.175 18.845 -48.678 1.00 55.25 561 ARG A CA 1
ATOM 4388 C C . ARG A 1 561 ? 14.769 19.425 -48.838 1.00 55.25 561 ARG A C 1
ATOM 4390 O O . ARG A 1 561 ? 13.804 18.755 -48.484 1.00 55.25 561 ARG A O 1
ATOM 4397 N N . ARG A 1 562 ? 14.648 20.643 -49.380 1.00 52.25 562 ARG A N 1
ATOM 4398 C CA . ARG A 1 562 ? 13.355 21.270 -49.693 1.00 52.25 562 ARG A CA 1
ATOM 4399 C C . ARG A 1 562 ? 12.721 20.735 -50.980 1.00 52.25 562 ARG A C 1
ATOM 4401 O O . ARG A 1 562 ? 11.505 20.754 -51.081 1.00 52.25 562 ARG A O 1
ATOM 4408 N N . ALA A 1 563 ? 13.519 20.245 -51.931 1.00 51.06 563 ALA A N 1
ATOM 4409 C CA . ALA A 1 563 ? 13.051 19.856 -53.264 1.00 51.06 563 ALA A CA 1
ATOM 4410 C C . ALA A 1 563 ? 12.609 18.381 -53.361 1.00 51.06 563 ALA A C 1
ATOM 4412 O O . ALA A 1 563 ? 11.747 18.046 -54.166 1.00 51.06 563 ALA A O 1
ATOM 4413 N N . GLU A 1 564 ? 13.187 17.479 -52.559 1.00 50.44 564 GLU A N 1
ATOM 4414 C CA . GLU A 1 564 ? 12.923 16.030 -52.670 1.00 50.44 564 GLU A CA 1
ATOM 4415 C C . GLU A 1 564 ? 11.870 15.477 -51.693 1.00 50.44 564 GLU A C 1
ATOM 4417 O O . GLU A 1 564 ? 11.416 14.344 -51.870 1.00 50.44 564 GLU A O 1
ATOM 4422 N N . MET A 1 565 ? 11.400 16.267 -50.715 1.00 49.16 565 MET A N 1
ATOM 4423 C CA . MET A 1 565 ? 10.267 15.860 -49.861 1.00 49.16 565 MET A CA 1
ATOM 4424 C C . MET A 1 565 ? 8.992 15.552 -50.670 1.00 49.16 565 MET A C 1
ATOM 4426 O O . MET A 1 565 ? 8.175 14.756 -50.219 1.00 49.16 565 MET A O 1
ATOM 4430 N N . GLU A 1 566 ? 8.845 16.105 -51.878 1.00 50.06 566 GLU A N 1
ATOM 4431 C CA . GLU A 1 566 ? 7.702 15.842 -52.762 1.00 50.06 566 GLU A CA 1
ATOM 4432 C C . GLU A 1 566 ? 7.820 14.538 -53.581 1.00 50.06 566 GLU A C 1
ATOM 4434 O O . GLU A 1 566 ? 6.821 14.070 -54.119 1.00 50.06 566 GLU A O 1
ATOM 4439 N N . THR A 1 567 ? 9.002 13.908 -53.681 1.00 47.84 567 THR A N 1
ATOM 4440 C CA . THR A 1 567 ? 9.246 12.812 -54.653 1.00 47.84 567 THR A CA 1
ATOM 4441 C C . THR A 1 567 ? 9.658 11.465 -54.048 1.00 47.84 567 THR A C 1
ATOM 4443 O O . THR A 1 567 ? 9.530 10.431 -54.711 1.00 47.84 567 THR A O 1
ATOM 4446 N N . LEU A 1 568 ? 10.102 11.422 -52.788 1.00 44.56 568 LEU A N 1
ATOM 4447 C CA . LEU A 1 568 ? 10.620 10.200 -52.148 1.00 44.56 568 LEU A CA 1
ATOM 4448 C C . LEU A 1 568 ? 9.559 9.119 -51.860 1.00 44.56 568 LEU A C 1
ATOM 4450 O O . LEU A 1 568 ? 9.895 7.935 -51.845 1.00 44.56 568 LEU A O 1
ATOM 4454 N N . GLY A 1 569 ? 8.277 9.479 -51.734 1.00 43.44 569 GLY A N 1
ATOM 4455 C CA . GLY A 1 569 ? 7.192 8.505 -51.530 1.00 43.44 569 GLY A CA 1
ATOM 4456 C C . GLY A 1 569 ? 6.966 7.544 -52.709 1.00 43.44 569 GLY A C 1
ATOM 4457 O O . GLY A 1 569 ? 6.433 6.455 -52.517 1.00 43.44 569 GLY A O 1
ATOM 4458 N N . ALA A 1 570 ? 7.403 7.903 -53.921 1.00 41.72 570 ALA A N 1
ATOM 4459 C CA . ALA A 1 570 ? 7.108 7.143 -55.138 1.00 41.72 570 ALA A CA 1
ATOM 4460 C C . ALA A 1 570 ? 8.201 6.131 -55.545 1.00 41.72 570 ALA A C 1
ATOM 4462 O O . ALA A 1 570 ? 7.915 5.197 -56.291 1.00 41.72 570 ALA A O 1
ATOM 4463 N N . ARG A 1 571 ? 9.451 6.275 -55.071 1.00 45.03 571 ARG A N 1
ATOM 4464 C CA . ARG A 1 571 ? 10.592 5.463 -55.558 1.00 45.03 571 ARG A CA 1
ATOM 4465 C C . ARG A 1 571 ? 10.825 4.139 -54.823 1.00 45.03 571 ARG A C 1
ATOM 4467 O O . ARG A 1 571 ? 11.473 3.261 -55.390 1.00 45.03 571 ARG A O 1
ATOM 4474 N N . ARG A 1 572 ? 10.292 3.947 -53.608 1.00 43.47 572 ARG A N 1
ATOM 4475 C CA . ARG A 1 572 ? 10.506 2.700 -52.835 1.00 43.47 572 ARG A CA 1
ATOM 4476 C C . ARG A 1 572 ? 9.775 1.471 -53.399 1.00 43.47 572 ARG A C 1
ATOM 4478 O O . ARG A 1 572 ? 10.125 0.357 -53.032 1.00 43.47 572 ARG A O 1
ATOM 4485 N N . LEU A 1 573 ? 8.824 1.638 -54.322 1.00 40.72 573 LEU A N 1
ATOM 4486 C CA . LEU A 1 573 ? 8.077 0.517 -54.917 1.00 40.72 573 LEU A CA 1
ATOM 4487 C C . LEU A 1 573 ? 8.694 -0.054 -56.207 1.00 40.72 573 LEU A C 1
ATOM 4489 O O . LEU A 1 573 ? 8.178 -1.042 -56.722 1.00 40.72 573 LEU A O 1
ATOM 4493 N N . SER A 1 574 ? 9.773 0.528 -56.746 1.00 38.09 574 SER A N 1
ATOM 4494 C CA . SER A 1 574 ? 10.178 0.237 -58.131 1.00 38.09 574 SER A CA 1
ATOM 4495 C C . SER A 1 574 ? 11.654 -0.094 -58.367 1.00 38.09 574 SER A C 1
ATOM 4497 O O . SER A 1 574 ? 12.045 -0.155 -59.527 1.00 38.09 574 SER A O 1
ATOM 4499 N N . ALA A 1 575 ? 12.491 -0.304 -57.344 1.00 39.28 575 ALA A N 1
ATOM 4500 C CA . ALA A 1 575 ? 13.913 -0.610 -57.556 1.00 39.28 575 ALA A CA 1
ATOM 4501 C C . ALA A 1 575 ? 14.162 -2.129 -57.739 1.00 39.28 575 ALA A C 1
ATOM 4503 O O . ALA A 1 575 ? 14.069 -2.882 -56.766 1.00 39.28 575 ALA A O 1
ATOM 4504 N N . PRO A 1 576 ? 14.513 -2.618 -58.948 1.00 41.81 576 PRO A N 1
ATOM 4505 C CA . PRO A 1 576 ? 14.858 -4.016 -59.175 1.00 41.81 576 PRO A CA 1
ATOM 4506 C C . PRO A 1 576 ? 16.345 -4.238 -58.858 1.00 41.81 576 PRO A C 1
ATOM 4508 O O . PRO A 1 576 ? 17.208 -3.649 -59.503 1.00 41.81 576 PRO A O 1
ATOM 4511 N N . GLY A 1 577 ? 16.655 -5.098 -57.879 1.00 53.56 577 GLY A N 1
ATOM 4512 C CA . GLY A 1 577 ? 18.033 -5.551 -57.616 1.00 53.56 577 GLY A CA 1
ATOM 4513 C C . GLY A 1 577 ? 18.556 -5.422 -56.181 1.00 53.56 577 GLY A C 1
ATOM 4514 O O . GLY A 1 577 ? 19.739 -5.673 -55.963 1.00 53.56 577 GLY A O 1
ATOM 4515 N N . ALA A 1 578 ? 17.728 -5.065 -55.192 1.00 45.69 578 ALA A N 1
ATOM 4516 C CA . ALA A 1 578 ? 18.177 -5.037 -53.798 1.00 45.69 578 ALA A CA 1
ATOM 4517 C C . ALA A 1 578 ? 18.598 -6.451 -53.315 1.00 45.69 578 ALA A C 1
ATOM 4519 O O . ALA A 1 578 ? 17.852 -7.417 -53.523 1.00 45.69 578 ALA A O 1
ATOM 4520 N N . PRO A 1 579 ? 19.784 -6.610 -52.694 1.00 45.69 579 PRO A N 1
ATOM 4521 C CA . PRO A 1 579 ? 20.304 -7.910 -52.278 1.00 45.69 579 PRO A CA 1
ATOM 4522 C C . PRO A 1 579 ? 19.408 -8.556 -51.211 1.00 45.69 579 PRO A C 1
ATOM 4524 O O . PRO A 1 579 ? 19.152 -7.985 -50.157 1.00 45.69 579 PRO A O 1
ATOM 4527 N N . ARG A 1 580 ? 18.958 -9.789 -51.477 1.00 46.22 580 ARG A N 1
ATOM 4528 C CA . ARG A 1 580 ? 18.066 -10.603 -50.622 1.00 46.22 580 ARG A CA 1
ATOM 4529 C C . ARG A 1 580 ? 18.765 -11.227 -49.397 1.00 46.22 580 ARG A C 1
ATOM 4531 O O . ARG A 1 580 ? 18.460 -12.355 -49.021 1.00 46.22 580 ARG A O 1
ATOM 4538 N N . GLY A 1 581 ? 19.719 -10.530 -48.786 1.00 49.97 581 GLY A N 1
ATOM 4539 C CA . GLY A 1 581 ? 20.319 -10.955 -47.520 1.00 49.97 581 GLY A CA 1
ATOM 4540 C C . GLY A 1 581 ? 19.516 -10.386 -46.357 1.00 49.97 581 GLY A C 1
ATOM 4541 O O . GLY A 1 581 ? 19.652 -9.208 -46.049 1.00 49.97 581 GLY A O 1
ATOM 4542 N N . SER A 1 582 ? 18.661 -11.192 -45.727 1.00 46.75 582 SER A N 1
ATOM 4543 C CA . SER A 1 582 ? 17.919 -10.792 -44.524 1.00 46.75 582 SER A CA 1
ATOM 4544 C C . SER A 1 582 ? 18.883 -10.303 -43.435 1.00 46.75 582 SER A C 1
ATOM 4546 O O . SER A 1 582 ? 19.814 -11.025 -43.076 1.00 46.75 582 SER A O 1
ATOM 4548 N N . GLY A 1 583 ? 18.649 -9.104 -42.892 1.00 53.12 583 GLY A N 1
ATOM 4549 C CA . GLY A 1 583 ? 19.576 -8.399 -41.992 1.00 53.12 583 GLY A CA 1
ATOM 4550 C C . GLY A 1 583 ? 20.022 -9.174 -40.746 1.00 53.12 583 GLY A C 1
ATOM 4551 O O . GLY A 1 583 ? 21.092 -8.897 -40.214 1.00 53.12 583 GLY A O 1
ATOM 4552 N N . VAL A 1 584 ? 19.270 -10.192 -40.317 1.00 49.50 584 VAL A N 1
ATOM 4553 C CA . VAL A 1 584 ? 19.614 -11.021 -39.151 1.00 49.50 584 VAL A CA 1
ATOM 4554 C C . VAL A 1 584 ? 20.861 -11.877 -39.389 1.00 49.50 584 VAL A C 1
ATOM 4556 O O . VAL A 1 584 ? 21.717 -11.933 -38.508 1.00 49.50 584 VAL A O 1
ATOM 4559 N N . SER A 1 585 ? 21.013 -12.508 -40.562 1.00 56.22 585 SER A N 1
ATOM 4560 C CA . SER A 1 585 ? 22.199 -13.337 -40.839 1.00 56.22 585 SER A CA 1
ATOM 4561 C C . SER A 1 585 ? 23.449 -12.470 -40.972 1.00 56.22 585 SER A C 1
ATOM 4563 O O . SER A 1 585 ? 24.468 -12.772 -40.368 1.00 56.22 585 SER A O 1
ATOM 4565 N N . ALA A 1 586 ? 23.341 -11.325 -41.653 1.00 58.69 586 ALA A N 1
ATOM 4566 C CA . ALA A 1 586 ? 24.443 -10.376 -41.799 1.00 58.69 586 ALA A CA 1
ATOM 4567 C C . ALA A 1 586 ? 24.863 -9.740 -40.458 1.00 58.69 586 ALA A C 1
ATOM 4569 O O . ALA A 1 586 ? 26.053 -9.547 -40.211 1.00 58.69 586 ALA A O 1
ATOM 4570 N N . ALA A 1 587 ? 23.907 -9.442 -39.571 1.00 52.47 587 ALA A N 1
ATOM 4571 C CA . ALA A 1 587 ? 24.198 -8.930 -38.235 1.00 52.47 587 ALA A CA 1
ATOM 4572 C C . ALA A 1 587 ? 24.839 -9.997 -37.330 1.00 52.47 587 ALA A C 1
ATOM 4574 O O . ALA A 1 587 ? 25.798 -9.689 -36.619 1.00 52.47 587 ALA A O 1
ATOM 4575 N N . LEU A 1 588 ? 24.361 -11.248 -37.379 1.00 59.75 588 LEU A N 1
ATOM 4576 C CA . LEU A 1 588 ? 24.966 -12.381 -36.664 1.00 59.75 588 LEU A CA 1
ATOM 4577 C C . LEU A 1 588 ? 26.382 -12.675 -37.163 1.00 59.75 588 LEU A C 1
ATOM 4579 O O . LEU A 1 588 ? 27.289 -12.805 -36.346 1.00 59.75 588 LEU A O 1
ATOM 4583 N N . ASP A 1 589 ? 26.598 -12.697 -38.477 1.00 66.56 589 ASP A N 1
ATOM 4584 C CA . ASP A 1 589 ? 27.922 -12.879 -39.077 1.00 66.56 589 ASP A CA 1
ATOM 4585 C C . ASP A 1 589 ? 28.862 -11.712 -38.720 1.00 66.56 589 ASP A C 1
ATOM 4587 O O . ASP A 1 589 ? 30.046 -11.909 -38.428 1.00 66.56 589 ASP A O 1
ATOM 4591 N N . GLY A 1 590 ? 28.334 -10.486 -38.649 1.00 64.44 590 GLY A N 1
ATOM 4592 C CA . GLY A 1 590 ? 29.046 -9.313 -38.140 1.00 64.44 590 GLY A CA 1
ATOM 4593 C C . GLY A 1 590 ? 29.456 -9.455 -36.670 1.00 64.44 590 GLY A C 1
ATOM 4594 O O . GLY A 1 590 ? 30.609 -9.208 -36.323 1.00 64.44 590 GLY A O 1
ATOM 4595 N N . LEU A 1 591 ? 28.550 -9.908 -35.801 1.00 54.28 591 LEU A N 1
ATOM 4596 C CA . LEU A 1 591 ? 28.834 -10.121 -34.380 1.00 54.28 591 LEU A CA 1
ATOM 4597 C C . LEU A 1 591 ? 29.857 -11.249 -34.172 1.00 54.28 591 LEU A C 1
ATOM 4599 O O . LEU A 1 591 ? 30.830 -11.079 -33.438 1.00 54.28 591 LEU A O 1
ATOM 4603 N N . LEU A 1 592 ? 29.666 -12.384 -34.850 1.00 69.81 592 LEU A N 1
ATOM 4604 C CA . LEU A 1 592 ? 30.551 -13.546 -34.775 1.00 69.81 592 LEU A CA 1
ATOM 4605 C C . LEU A 1 592 ? 31.944 -13.229 -35.321 1.00 69.81 592 LEU A C 1
ATOM 4607 O O . LEU A 1 592 ? 32.939 -13.626 -34.719 1.00 69.81 592 LEU A O 1
ATOM 4611 N N . SER A 1 593 ? 32.042 -12.465 -36.412 1.00 67.56 593 SER A N 1
ATOM 4612 C CA . SER A 1 593 ? 33.336 -12.043 -36.957 1.00 67.56 593 SER A CA 1
ATOM 4613 C C . SER A 1 593 ? 34.069 -11.044 -36.058 1.00 67.56 593 SER A C 1
ATOM 4615 O O . SER A 1 593 ? 35.295 -11.090 -35.983 1.00 67.56 593 SER A O 1
ATOM 4617 N N . VAL A 1 594 ? 33.354 -10.180 -35.330 1.00 63.06 594 VAL A N 1
ATOM 4618 C CA . VAL A 1 594 ? 33.948 -9.284 -34.323 1.00 63.06 594 VAL A CA 1
ATOM 4619 C C . VAL A 1 594 ? 34.426 -10.067 -33.102 1.00 63.06 594 VAL A C 1
ATOM 4621 O O . VAL A 1 594 ? 35.554 -9.859 -32.660 1.00 63.06 594 VAL A O 1
ATOM 4624 N N . LEU A 1 595 ? 33.627 -11.014 -32.600 1.00 60.38 595 LEU A N 1
ATOM 4625 C CA . LEU A 1 595 ? 34.023 -11.903 -31.501 1.00 60.38 595 LEU A CA 1
ATOM 4626 C C . LEU A 1 595 ? 35.217 -12.792 -31.881 1.00 60.38 595 LEU A C 1
ATOM 4628 O O . LEU A 1 595 ? 36.090 -13.027 -31.053 1.00 60.38 595 LEU A O 1
ATOM 4632 N N . ALA A 1 596 ? 35.298 -13.231 -33.140 1.00 74.31 596 ALA A N 1
ATOM 4633 C CA . ALA A 1 596 ? 36.421 -14.013 -33.655 1.00 74.31 596 ALA A CA 1
ATOM 4634 C C . ALA A 1 596 ? 37.710 -13.191 -33.856 1.00 74.31 596 ALA A C 1
ATOM 4636 O O . ALA A 1 596 ? 38.794 -13.770 -33.893 1.00 74.31 596 ALA A O 1
ATOM 4637 N N . ARG A 1 597 ? 37.611 -11.860 -33.999 1.00 63.47 597 ARG A N 1
ATOM 4638 C CA . ARG A 1 597 ? 38.758 -10.946 -34.179 1.00 63.47 597 ARG A CA 1
ATOM 4639 C C . ARG A 1 597 ? 39.229 -10.279 -32.886 1.00 63.47 597 ARG A C 1
ATOM 4641 O O . ARG A 1 597 ? 40.243 -9.584 -32.920 1.00 63.47 597 ARG A O 1
ATOM 4648 N N . ALA A 1 598 ? 38.526 -10.456 -31.769 1.00 49.69 598 ALA A N 1
ATOM 4649 C CA . ALA A 1 598 ? 39.003 -9.979 -30.478 1.00 49.69 598 ALA A CA 1
ATOM 4650 C C . ALA A 1 598 ? 40.287 -10.752 -30.095 1.00 49.69 598 ALA A C 1
ATOM 4652 O O . ALA A 1 598 ? 40.266 -11.986 -30.105 1.00 49.69 598 ALA A O 1
ATOM 4653 N N . PRO A 1 599 ? 41.412 -10.067 -29.811 1.00 52.53 599 PRO A N 1
ATOM 4654 C CA . PRO A 1 599 ? 42.655 -10.734 -29.436 1.00 52.53 599 PRO A CA 1
ATOM 4655 C C . PRO A 1 599 ? 42.437 -11.533 -28.145 1.00 52.53 599 PRO A C 1
ATOM 4657 O O . PRO A 1 599 ? 41.850 -11.015 -27.194 1.00 52.53 599 PRO A O 1
ATOM 4660 N N . ARG A 1 600 ? 42.857 -12.803 -28.161 1.00 41.25 600 ARG A N 1
ATOM 4661 C CA . ARG A 1 600 ? 42.829 -13.693 -26.992 1.00 41.25 600 ARG A CA 1
ATOM 4662 C C . ARG A 1 600 ? 43.809 -13.252 -25.920 1.00 41.25 600 ARG A C 1
ATOM 4664 O O . ARG A 1 600 ? 44.916 -12.809 -26.304 1.00 41.25 600 ARG A O 1
#

Organism: Alexandrium catenella (NCBI:txid2925)